Protein AF-A0A4N9BAV5-F1 (afdb_monomer_lite)

Structure (mmCIF, N/CA/C/O backbone):
data_AF-A0A4N9BAV5-F1
#
_entry.id   AF-A0A4N9BAV5-F1
#
loop_
_atom_site.group_PDB
_atom_site.id
_atom_site.type_symbol
_atom_site.label_atom_id
_atom_site.label_alt_id
_atom_site.label_comp_id
_atom_site.label_asym_id
_atom_site.label_entity_id
_atom_site.label_seq_id
_atom_site.pdbx_PDB_ins_code
_atom_site.Cartn_x
_atom_site.Cartn_y
_atom_site.Cartn_z
_atom_site.occupancy
_atom_site.B_iso_or_equiv
_atom_site.auth_seq_id
_atom_site.auth_comp_id
_atom_site.auth_asym_id
_atom_site.auth_atom_id
_atom_site.pdbx_PDB_model_num
ATOM 1 N N . MET A 1 1 ? 32.303 -10.205 -53.680 1.00 84.44 1 MET A N 1
ATOM 2 C CA . MET A 1 1 ? 33.188 -9.123 -54.181 1.00 84.44 1 MET A CA 1
ATOM 3 C C . MET A 1 1 ? 34.190 -8.737 -53.088 1.00 84.44 1 MET A C 1
ATOM 5 O O . MET A 1 1 ? 33.903 -9.025 -51.931 1.00 84.44 1 MET A O 1
ATOM 9 N N . ARG A 1 2 ? 35.345 -8.121 -53.396 1.00 91.12 2 ARG A N 1
ATOM 10 C CA . ARG A 1 2 ? 36.187 -7.478 -52.359 1.00 91.12 2 ARG A CA 1
ATOM 11 C C . ARG A 1 2 ? 35.523 -6.184 -51.892 1.00 91.12 2 ARG A C 1
ATOM 13 O O . ARG A 1 2 ? 34.972 -5.465 -52.721 1.00 91.12 2 ARG A O 1
ATOM 20 N N . ILE A 1 3 ? 35.602 -5.863 -50.602 1.00 92.44 3 ILE A N 1
ATOM 21 C CA . ILE A 1 3 ? 34.932 -4.674 -50.062 1.00 92.44 3 ILE A CA 1
ATOM 22 C C . ILE A 1 3 ? 35.486 -3.370 -50.656 1.00 92.44 3 ILE A C 1
ATOM 24 O O . ILE A 1 3 ? 34.702 -2.476 -50.949 1.00 92.44 3 ILE A O 1
ATOM 28 N N . LYS A 1 4 ? 36.787 -3.282 -50.988 1.00 93.25 4 LYS A N 1
ATOM 29 C CA . LYS A 1 4 ? 37.358 -2.086 -51.648 1.00 93.25 4 LYS A CA 1
ATOM 30 C C . LYS A 1 4 ? 36.650 -1.693 -52.950 1.00 93.25 4 LYS A C 1
ATOM 32 O O . LYS A 1 4 ? 36.681 -0.522 -53.322 1.00 93.25 4 LYS A O 1
ATOM 37 N N . SER A 1 5 ? 36.036 -2.648 -53.646 1.00 93.06 5 SER A N 1
ATOM 38 C CA . SER A 1 5 ? 35.356 -2.418 -54.924 1.00 93.06 5 SER A CA 1
ATOM 39 C C . SER A 1 5 ? 33.990 -1.736 -54.786 1.00 93.06 5 SER A C 1
ATOM 41 O O . SER A 1 5 ? 33.471 -1.277 -55.795 1.00 93.06 5 SER A O 1
ATOM 43 N N . ILE A 1 6 ? 33.408 -1.666 -53.580 1.00 91.19 6 ILE A N 1
ATOM 44 C CA . ILE A 1 6 ? 32.055 -1.117 -53.361 1.00 91.19 6 ILE A CA 1
ATOM 45 C C . ILE A 1 6 ? 32.029 0.264 -52.688 1.00 91.19 6 ILE A C 1
ATOM 47 O O . ILE A 1 6 ? 30.943 0.790 -52.453 1.00 91.19 6 ILE A O 1
ATOM 51 N N . TYR A 1 7 ? 33.182 0.847 -52.340 1.00 95.25 7 TYR A N 1
ATOM 52 C CA . TYR A 1 7 ? 33.227 2.128 -51.626 1.00 95.25 7 TYR A CA 1
ATOM 53 C C . TYR A 1 7 ? 34.433 3.004 -52.002 1.00 95.25 7 TYR A C 1
ATOM 55 O O . TYR A 1 7 ? 35.510 2.499 -52.345 1.00 95.25 7 TYR A O 1
ATOM 63 N N . TRP A 1 8 ? 34.282 4.319 -51.862 1.00 94.75 8 TRP A N 1
ATOM 64 C CA . TRP A 1 8 ? 35.360 5.315 -51.858 1.00 94.75 8 TRP A CA 1
ATOM 65 C C . TRP A 1 8 ? 35.356 6.097 -50.535 1.00 94.75 8 TRP A C 1
ATOM 67 O O . TRP A 1 8 ? 34.492 5.896 -49.686 1.00 94.75 8 TRP A O 1
ATOM 77 N N . ASN A 1 9 ? 36.354 6.954 -50.330 1.00 91.44 9 ASN A N 1
ATOM 78 C CA . ASN A 1 9 ? 36.295 8.009 -49.322 1.00 91.44 9 ASN A CA 1
ATOM 79 C C . ASN A 1 9 ? 37.224 9.163 -49.700 1.00 91.44 9 ASN A C 1
ATOM 81 O O . ASN A 1 9 ? 38.078 9.036 -50.577 1.00 91.44 9 ASN A O 1
ATOM 85 N N . PHE A 1 10 ? 37.060 10.283 -49.005 1.00 87.00 10 PHE A N 1
ATOM 86 C CA . PHE A 1 10 ? 37.778 11.536 -49.244 1.00 87.00 10 PHE A CA 1
ATOM 87 C C . PHE A 1 10 ? 39.142 11.610 -48.519 1.00 87.00 10 PHE A C 1
ATOM 89 O O . PHE A 1 10 ? 39.628 12.692 -48.200 1.00 87.00 10 PHE A O 1
ATOM 96 N N . GLY A 1 11 ? 39.772 10.460 -48.242 1.00 83.31 11 GLY A N 1
ATOM 97 C CA . GLY A 1 11 ? 41.133 10.384 -47.704 1.00 83.31 11 GLY A CA 1
ATOM 98 C C . GLY A 1 11 ? 41.280 10.823 -46.240 1.00 83.31 11 GLY A C 1
ATOM 99 O O . GLY A 1 11 ? 40.532 10.385 -45.362 1.00 83.31 11 GLY A O 1
ATOM 100 N N . GLN A 1 12 ? 42.313 11.624 -45.964 1.00 88.56 12 GLN A N 1
ATOM 101 C CA . GLN A 1 12 ? 42.612 12.193 -44.646 1.00 88.56 12 GLN A CA 1
ATOM 102 C C . GLN A 1 12 ? 43.136 13.624 -44.791 1.00 88.56 12 GLN A C 1
ATOM 104 O O . GLN A 1 12 ? 44.255 13.816 -45.263 1.00 88.56 12 GLN A O 1
ATOM 109 N N . ASN A 1 13 ? 42.370 14.601 -44.307 1.00 84.06 13 ASN A N 1
ATOM 110 C CA . ASN A 1 13 ? 42.724 16.021 -44.361 1.00 84.06 13 ASN A CA 1
ATOM 111 C C . ASN A 1 13 ? 42.873 16.595 -42.944 1.00 84.06 13 ASN A C 1
ATOM 113 O O . ASN A 1 13 ? 42.362 16.036 -41.970 1.00 84.06 13 ASN A O 1
ATOM 117 N N . LYS A 1 14 ? 43.580 17.722 -42.803 1.00 88.19 14 LYS A N 1
ATOM 118 C CA . LYS A 1 14 ? 43.498 18.531 -41.576 1.00 88.19 14 LYS A CA 1
ATOM 119 C C . LYS A 1 14 ? 42.174 19.317 -41.592 1.00 88.19 14 LYS A C 1
ATOM 121 O O . LYS A 1 14 ? 41.733 19.694 -42.674 1.00 88.19 14 LYS A O 1
ATOM 126 N N . PRO A 1 15 ? 41.537 19.586 -40.440 1.00 89.19 15 PRO A N 1
ATOM 127 C CA . PRO A 1 15 ? 40.406 20.508 -40.395 1.00 89.19 15 PRO A CA 1
ATOM 128 C C . PRO A 1 15 ? 40.858 21.925 -40.768 1.00 89.19 15 PRO A C 1
ATOM 130 O O . PRO A 1 15 ? 41.836 22.417 -40.219 1.00 89.19 15 PRO A O 1
ATOM 133 N N . GLU A 1 16 ? 40.143 22.574 -41.685 1.00 87.88 16 GLU A N 1
ATOM 134 C CA . GLU A 1 16 ? 40.428 23.948 -42.149 1.00 87.88 16 GLU A CA 1
ATOM 135 C C . GLU A 1 16 ? 39.526 24.997 -41.475 1.00 87.88 16 GLU A C 1
ATOM 137 O O . GLU A 1 16 ? 39.773 26.196 -41.549 1.00 87.88 16 GLU A O 1
ATOM 142 N N . LYS A 1 17 ? 38.459 24.536 -40.815 1.00 92.44 17 LYS A N 1
ATOM 143 C CA . LYS A 1 17 ? 37.460 25.328 -40.091 1.00 92.44 17 LYS A CA 1
ATOM 144 C C . LYS A 1 17 ? 36.878 24.491 -38.953 1.00 92.44 17 LYS A C 1
ATOM 146 O O . LYS A 1 17 ? 37.028 23.266 -38.959 1.00 92.44 17 LYS A O 1
ATOM 151 N N . SER A 1 18 ? 36.207 25.140 -38.005 1.00 93.12 18 SER A N 1
ATOM 152 C CA . SER A 1 18 ? 35.574 24.466 -36.867 1.00 93.12 18 SER A CA 1
ATOM 153 C C . SER A 1 18 ? 34.555 23.408 -37.306 1.00 93.12 18 SER A C 1
ATOM 155 O O . SER A 1 18 ? 33.883 23.557 -38.331 1.00 93.12 18 SER A O 1
ATOM 157 N N . PHE A 1 19 ? 34.477 22.318 -36.546 1.00 93.19 19 PHE A N 1
ATOM 158 C CA . PHE A 1 19 ? 33.802 21.084 -36.945 1.00 93.19 19 PHE A CA 1
ATOM 159 C C . PHE A 1 19 ? 33.228 20.335 -35.739 1.00 93.19 19 PHE A C 1
ATOM 161 O O . PHE A 1 19 ? 33.737 20.452 -34.622 1.00 93.19 19 PHE A O 1
ATOM 168 N N . ARG A 1 20 ? 32.215 19.493 -35.970 1.00 93.31 20 ARG A N 1
ATOM 169 C CA . ARG A 1 20 ? 31.805 18.468 -35.000 1.00 93.31 20 ARG A CA 1
ATOM 170 C C . ARG A 1 20 ? 32.623 17.195 -35.190 1.00 93.31 20 ARG A C 1
ATOM 172 O O . ARG A 1 20 ? 32.759 16.682 -36.304 1.00 93.31 20 ARG A O 1
ATOM 179 N N . TYR A 1 21 ? 33.163 16.678 -34.094 1.00 94.75 21 TYR A N 1
ATOM 180 C CA . TYR A 1 21 ? 34.041 15.515 -34.081 1.00 94.75 21 TYR A CA 1
ATOM 181 C C . TYR A 1 21 ? 33.282 14.227 -33.735 1.00 94.75 21 TYR A C 1
ATOM 183 O O . TYR A 1 21 ? 32.619 14.153 -32.700 1.00 94.75 21 TYR A O 1
ATOM 191 N N . ILE A 1 22 ? 33.407 13.206 -34.592 1.00 95.12 22 ILE A N 1
ATOM 192 C CA . ILE A 1 22 ? 32.821 11.871 -34.399 1.00 95.12 22 ILE A CA 1
ATOM 193 C C . ILE A 1 22 ? 33.926 10.881 -34.005 1.00 95.12 22 ILE A C 1
ATOM 195 O O . ILE A 1 22 ? 34.857 10.635 -34.779 1.00 95.12 22 ILE A O 1
ATOM 199 N N . ASP A 1 23 ? 33.807 10.247 -32.838 1.00 94.62 23 ASP A N 1
ATOM 200 C CA . ASP A 1 23 ? 34.684 9.153 -32.405 1.00 94.62 23 ASP A CA 1
ATOM 201 C C . ASP A 1 23 ? 33.894 7.901 -31.964 1.00 94.62 23 ASP A C 1
ATOM 203 O O . ASP A 1 23 ? 32.671 7.838 -32.071 1.00 94.62 23 ASP A O 1
ATOM 207 N N . THR A 1 24 ? 34.587 6.851 -31.521 1.00 92.44 24 THR A N 1
ATOM 208 C CA . THR A 1 24 ? 33.978 5.557 -31.159 1.00 92.44 24 THR A CA 1
ATOM 209 C C . THR A 1 24 ? 33.115 5.583 -29.886 1.00 92.44 24 THR A C 1
ATOM 211 O O . THR A 1 24 ? 32.522 4.563 -29.534 1.00 92.44 24 THR A O 1
ATOM 214 N N . SER A 1 25 ? 33.061 6.712 -29.172 1.00 92.31 25 SER A N 1
ATOM 215 C CA . SER A 1 25 ? 32.103 6.988 -28.090 1.00 92.31 25 SER A CA 1
ATOM 216 C C . SER A 1 25 ? 30.850 7.728 -28.579 1.00 92.31 25 SER A C 1
ATOM 218 O O . SER A 1 25 ? 29.818 7.685 -27.916 1.00 92.31 25 SER A O 1
ATOM 220 N N . SER A 1 26 ? 30.904 8.343 -29.766 1.00 93.38 26 SER A N 1
ATOM 221 C CA . SER A 1 26 ? 29.786 9.061 -30.391 1.00 93.38 26 SER A CA 1
ATOM 222 C C . SER A 1 26 ? 28.693 8.148 -30.965 1.00 93.38 26 SER A C 1
ATOM 224 O O . SER A 1 26 ? 27.695 8.653 -31.475 1.00 93.38 26 SER A O 1
ATOM 226 N N . ILE A 1 27 ? 28.879 6.824 -30.928 1.00 94.31 27 ILE A N 1
ATOM 227 C CA . ILE A 1 27 ? 27.956 5.830 -31.492 1.00 94.31 27 ILE A CA 1
ATOM 228 C C . ILE A 1 27 ? 27.138 5.179 -30.371 1.00 94.31 27 ILE A C 1
ATOM 230 O O . ILE A 1 27 ? 27.701 4.565 -29.462 1.00 94.31 27 ILE A O 1
ATOM 234 N N . ASP A 1 28 ? 25.810 5.254 -30.462 1.00 92.31 28 ASP A N 1
ATOM 235 C CA . ASP A 1 28 ? 24.922 4.423 -29.645 1.00 92.31 28 ASP A CA 1
ATOM 236 C C . ASP A 1 28 ? 24.975 2.984 -30.178 1.00 92.31 28 ASP A C 1
ATOM 238 O O . ASP A 1 28 ? 24.478 2.702 -31.265 1.00 92.31 28 ASP A O 1
ATOM 242 N N . ARG A 1 29 ? 25.574 2.064 -29.412 1.00 87.25 29 ARG A N 1
ATOM 243 C CA . ARG A 1 29 ? 25.725 0.642 -29.783 1.00 87.25 29 ARG A CA 1
ATOM 244 C C . ARG A 1 29 ? 24.431 -0.166 -29.719 1.00 87.25 29 ARG A C 1
ATOM 246 O O . ARG A 1 29 ? 24.376 -1.242 -30.305 1.00 87.25 29 ARG A O 1
ATOM 253 N N . LYS A 1 30 ? 23.409 0.303 -28.994 1.00 85.56 30 LYS A N 1
ATOM 254 C CA . LYS A 1 30 ? 22.095 -0.357 -28.975 1.00 85.56 30 LYS A CA 1
ATOM 255 C C . LYS A 1 30 ? 21.333 -0.038 -30.257 1.00 85.56 30 LYS A C 1
ATOM 257 O O . LYS A 1 30 ? 20.727 -0.927 -30.838 1.00 85.56 30 LYS A O 1
ATOM 262 N N . LYS A 1 31 ? 21.399 1.220 -30.708 1.00 87.88 31 LYS A N 1
ATOM 263 C CA . LYS A 1 31 ? 20.649 1.716 -31.877 1.00 87.88 31 LYS A CA 1
ATOM 264 C C . LYS A 1 31 ? 21.447 1.746 -33.187 1.00 87.88 31 LYS A C 1
ATOM 266 O O . LYS A 1 31 ? 20.852 1.838 -34.253 1.00 87.88 31 LYS A O 1
ATOM 271 N N . ASN A 1 32 ? 22.775 1.644 -33.126 1.00 92.62 32 ASN A N 1
ATOM 272 C CA . ASN A 1 32 ? 23.704 1.741 -34.262 1.00 92.62 32 ASN A CA 1
ATOM 273 C C . ASN A 1 32 ? 23.547 3.057 -35.054 1.00 92.62 32 ASN A C 1
ATOM 275 O O . ASN A 1 32 ? 23.516 3.090 -36.287 1.00 92.62 32 ASN A O 1
ATOM 279 N N . ILE A 1 33 ? 23.436 4.158 -34.300 1.00 92.94 33 ILE A N 1
ATOM 280 C CA . ILE A 1 33 ? 23.294 5.538 -34.791 1.00 92.94 33 ILE A CA 1
ATOM 281 C C . ILE A 1 33 ? 24.325 6.467 -34.141 1.00 92.94 33 ILE A C 1
ATOM 283 O O . ILE A 1 33 ? 24.853 6.189 -33.062 1.00 92.94 33 ILE A O 1
ATOM 287 N N . ILE A 1 34 ? 24.582 7.604 -34.786 1.00 94.06 34 ILE A N 1
ATOM 288 C CA . ILE A 1 34 ? 25.432 8.671 -34.247 1.00 94.06 34 ILE A CA 1
ATOM 289 C C . ILE A 1 34 ? 24.612 9.510 -33.260 1.00 94.06 34 ILE A C 1
ATOM 291 O O . ILE A 1 34 ? 23.547 10.024 -33.606 1.00 94.06 34 ILE A O 1
ATOM 295 N N . ASN A 1 35 ? 25.114 9.702 -32.041 1.00 91.38 35 ASN A N 1
ATOM 296 C CA . ASN A 1 35 ? 24.508 10.606 -31.067 1.00 91.38 35 ASN A CA 1
ATOM 297 C C . ASN A 1 35 ? 24.920 12.061 -31.354 1.00 91.38 35 ASN A C 1
ATOM 299 O O . ASN A 1 35 ? 25.793 12.628 -30.694 1.00 91.38 35 ASN A O 1
ATOM 303 N N . TYR A 1 36 ? 24.267 12.668 -32.349 1.00 88.56 36 TYR A N 1
ATOM 304 C CA . TYR A 1 36 ? 24.526 14.037 -32.812 1.00 88.56 36 TYR A CA 1
ATOM 305 C C . TYR A 1 36 ? 24.474 15.109 -31.707 1.00 88.56 36 TYR A C 1
ATOM 307 O O . TYR A 1 36 ? 25.193 16.107 -31.793 1.00 88.56 36 TYR A O 1
ATOM 315 N N . LYS A 1 37 ? 23.673 14.899 -30.650 1.00 85.19 37 LYS A N 1
ATOM 316 C CA . LYS A 1 37 ? 23.561 15.829 -29.510 1.00 85.19 37 LYS A CA 1
ATOM 317 C C . LYS A 1 37 ? 24.842 15.903 -28.674 1.00 85.19 37 LYS A C 1
ATOM 319 O O . LYS A 1 37 ? 25.124 16.957 -28.116 1.00 85.19 37 LYS A O 1
ATOM 324 N N . ASN A 1 38 ? 25.623 14.821 -28.629 1.00 83.44 38 ASN A N 1
ATOM 325 C CA . ASN A 1 38 ? 26.800 14.685 -27.765 1.00 83.44 38 ASN A CA 1
ATOM 326 C C . ASN A 1 38 ? 28.136 14.800 -28.533 1.00 83.44 38 ASN A C 1
ATOM 328 O O . ASN A 1 38 ? 29.193 14.503 -27.976 1.00 83.44 38 ASN A O 1
ATOM 332 N N . LEU A 1 39 ? 28.112 15.208 -29.807 1.00 91.31 39 LEU A N 1
ATOM 333 C CA . LEU A 1 39 ? 29.327 15.456 -30.590 1.00 91.31 39 LEU A CA 1
ATOM 334 C C . LEU A 1 39 ? 30.038 16.727 -30.108 1.00 91.31 39 LEU A C 1
ATOM 336 O O . LEU A 1 39 ? 29.419 17.785 -30.002 1.00 91.31 39 LEU A O 1
ATOM 340 N N . GLN A 1 40 ? 31.347 16.634 -29.876 1.00 91.12 40 GLN A N 1
ATOM 341 C CA . GLN A 1 40 ? 32.177 17.781 -29.502 1.00 91.12 40 GLN A CA 1
ATOM 342 C C . GLN A 1 40 ? 32.357 18.722 -30.697 1.00 91.12 40 GLN A C 1
ATOM 344 O O . GLN A 1 40 ? 32.705 18.267 -31.786 1.00 91.12 40 GLN A O 1
ATOM 349 N N . TYR A 1 41 ? 32.158 20.024 -30.489 1.00 93.06 41 TYR A N 1
ATOM 350 C CA . TYR A 1 41 ? 32.492 21.067 -31.460 1.00 93.06 41 TYR A CA 1
ATOM 351 C C . TYR A 1 41 ? 33.905 21.585 -31.169 1.00 93.06 41 TYR A C 1
ATOM 353 O O . TYR A 1 41 ? 34.180 21.989 -30.040 1.00 93.06 41 TYR A O 1
ATOM 361 N N . LEU A 1 42 ? 34.798 21.534 -32.159 1.00 93.38 42 LEU A N 1
ATOM 362 C CA . LEU A 1 42 ? 36.228 21.831 -32.017 1.00 93.38 42 LEU A CA 1
ATOM 363 C C . LEU A 1 42 ? 36.692 22.819 -33.090 1.00 93.38 42 LEU A C 1
ATOM 365 O O . LEU A 1 42 ? 36.211 22.779 -34.226 1.00 93.38 42 LEU A O 1
ATOM 369 N N . SER A 1 43 ? 37.666 23.665 -32.755 1.00 93.62 43 SER A N 1
ATOM 370 C CA . SER A 1 43 ? 38.409 24.461 -33.741 1.00 93.62 43 SER A CA 1
ATOM 371 C C . SER A 1 43 ? 39.541 23.645 -34.406 1.00 93.62 43 SER A C 1
ATOM 373 O O . SER A 1 43 ? 39.909 22.577 -33.900 1.00 93.62 43 SER A O 1
ATOM 375 N N . PRO A 1 44 ? 40.131 24.112 -35.527 1.00 93.00 44 PRO A N 1
ATOM 376 C CA . PRO A 1 44 ? 41.288 23.464 -36.159 1.00 93.00 44 PRO A CA 1
ATOM 377 C C . PRO A 1 44 ? 42.491 23.261 -35.227 1.00 93.00 44 PRO A C 1
ATOM 379 O O . PRO A 1 44 ? 43.174 22.241 -35.311 1.00 93.00 44 PRO A O 1
ATOM 382 N N . GLU A 1 45 ? 42.729 24.198 -34.309 1.00 91.38 45 GLU A N 1
ATOM 383 C CA . GLU A 1 45 ? 43.842 24.186 -33.349 1.00 91.38 45 GLU A CA 1
ATOM 384 C C . GLU A 1 45 ? 43.599 23.173 -32.221 1.00 91.38 45 GLU A C 1
ATOM 386 O O . GLU A 1 45 ? 44.533 22.557 -31.711 1.00 91.38 45 GLU A O 1
ATOM 391 N N . GLN A 1 46 ? 42.329 22.966 -31.862 1.00 93.25 46 GLN A N 1
ATOM 392 C CA . GLN A 1 46 ? 41.878 21.981 -30.874 1.00 93.25 46 GLN A CA 1
ATOM 393 C C . GLN A 1 46 ? 41.737 20.565 -31.463 1.00 93.25 46 GLN A C 1
ATOM 395 O O . GLN A 1 46 ? 41.420 19.618 -30.739 1.00 93.25 46 GLN A O 1
ATOM 400 N N . ALA A 1 47 ? 41.943 20.394 -32.772 1.00 90.69 47 ALA A N 1
ATOM 401 C CA . ALA A 1 47 ? 41.704 19.134 -33.457 1.00 90.69 47 ALA A CA 1
ATOM 402 C C . ALA A 1 47 ? 42.684 18.032 -33.006 1.00 90.69 47 ALA A C 1
ATOM 404 O O . ALA A 1 47 ? 43.882 18.117 -33.305 1.00 90.69 47 ALA A O 1
ATOM 405 N N . PRO A 1 48 ? 42.215 16.929 -32.385 1.00 92.25 48 PRO A N 1
ATOM 406 C CA . PRO A 1 48 ? 43.104 15.840 -32.005 1.00 92.25 48 PRO A CA 1
ATOM 407 C C . PRO A 1 48 ? 43.770 15.236 -33.250 1.00 92.25 48 PRO A C 1
ATOM 409 O O . PRO A 1 48 ? 43.216 15.268 -34.352 1.00 92.25 48 PRO A O 1
ATOM 412 N N . SER A 1 49 ? 44.948 14.629 -33.085 1.00 92.19 49 SER A N 1
ATOM 413 C CA . SER A 1 49 ? 45.728 14.031 -34.188 1.00 92.19 49 SER A CA 1
ATOM 414 C C . SER A 1 49 ? 44.924 13.049 -35.055 1.00 92.19 49 SER A C 1
ATOM 416 O O . SER A 1 49 ? 45.154 12.952 -36.259 1.00 92.19 49 SER A O 1
ATOM 418 N N . ARG A 1 50 ? 43.943 12.379 -34.439 1.00 91.31 50 ARG A N 1
ATOM 419 C CA . ARG A 1 50 ? 42.987 11.433 -35.036 1.00 91.31 50 ARG A CA 1
ATOM 420 C C . ARG A 1 50 ? 41.775 12.059 -35.750 1.00 91.31 50 ARG A C 1
ATOM 422 O O . ARG A 1 50 ? 41.066 11.326 -36.427 1.00 91.31 50 ARG A O 1
ATOM 429 N N . ALA A 1 51 ? 41.495 13.359 -35.636 1.00 92.88 51 ALA A N 1
ATOM 430 C CA . ALA A 1 51 ? 40.389 14.008 -36.357 1.00 92.88 51 ALA A CA 1
ATOM 431 C C . ALA A 1 51 ? 40.809 14.337 -37.799 1.00 92.88 51 ALA A C 1
ATOM 433 O O . ALA A 1 51 ? 41.353 15.414 -38.049 1.00 92.88 51 ALA A O 1
ATOM 434 N N . ARG A 1 52 ? 40.646 13.384 -38.729 1.00 93.75 52 ARG A N 1
ATOM 435 C CA . ARG A 1 52 ? 41.181 13.495 -40.106 1.00 93.75 52 ARG A CA 1
ATOM 436 C C . ARG A 1 52 ? 40.284 12.947 -41.218 1.00 93.75 52 ARG A C 1
ATOM 438 O O . ARG A 1 52 ? 40.459 13.342 -42.368 1.00 93.75 52 ARG A O 1
ATOM 445 N N . LYS A 1 53 ? 39.372 12.014 -40.926 1.00 93.69 53 LYS A N 1
ATOM 446 C CA . LYS A 1 53 ? 38.537 11.372 -41.953 1.00 93.69 53 LYS A CA 1
ATOM 447 C C . LYS A 1 53 ? 37.333 12.278 -42.242 1.00 93.69 53 LYS A C 1
ATOM 449 O O . LYS A 1 53 ? 36.498 12.479 -41.364 1.00 93.69 53 LYS A O 1
ATOM 454 N N . LEU A 1 54 ? 37.245 12.836 -43.448 1.00 92.12 54 LEU A N 1
ATOM 455 C CA . LEU A 1 54 ? 36.035 13.533 -43.899 1.00 92.12 54 LEU A CA 1
ATOM 456 C C . LEU A 1 54 ? 34.881 12.533 -44.069 1.00 92.12 54 LEU A C 1
ATOM 458 O O . LEU A 1 54 ? 35.120 11.357 -44.350 1.00 92.12 54 LEU A O 1
ATOM 462 N N . VAL A 1 55 ? 33.645 13.008 -43.908 1.00 92.81 55 VAL A N 1
ATOM 463 C CA . VAL A 1 55 ? 32.416 12.224 -44.105 1.00 92.81 55 VAL A CA 1
ATOM 464 C C . VAL A 1 55 ? 31.442 12.976 -45.011 1.00 92.81 55 VAL A C 1
ATOM 466 O O . VAL A 1 55 ? 31.411 14.207 -45.009 1.00 92.81 55 VAL A O 1
ATOM 469 N N . SER A 1 56 ? 30.647 12.233 -45.775 1.00 91.75 56 SER A N 1
ATOM 470 C CA . SER A 1 56 ? 29.560 12.727 -46.620 1.00 91.75 56 SER A CA 1
ATOM 471 C C . SER A 1 56 ? 28.203 12.210 -46.119 1.00 91.75 56 SER A C 1
ATOM 473 O O . SER A 1 56 ? 28.126 11.462 -45.138 1.00 91.75 56 SER A O 1
ATOM 475 N N . GLN A 1 57 ? 27.099 12.662 -46.720 1.00 92.31 57 GLN A N 1
ATOM 476 C CA . GLN A 1 57 ? 25.782 12.203 -46.288 1.00 92.31 57 GLN A CA 1
ATOM 477 C C . GLN A 1 57 ? 25.586 10.761 -46.757 1.00 92.31 57 GLN A C 1
ATOM 479 O O . GLN A 1 57 ? 25.906 10.424 -47.892 1.00 92.31 57 GLN A O 1
ATOM 484 N N . ASN A 1 58 ? 25.064 9.917 -45.869 1.00 94.00 58 ASN A N 1
ATOM 485 C CA . ASN A 1 58 ? 24.964 8.468 -46.032 1.00 94.00 58 ASN A CA 1
ATOM 486 C C . ASN A 1 58 ? 26.306 7.703 -46.040 1.00 94.00 58 ASN A C 1
ATOM 488 O O . ASN A 1 58 ? 26.288 6.493 -46.267 1.00 94.00 58 ASN A O 1
ATOM 492 N N . SER A 1 59 ? 27.445 8.324 -45.680 1.00 95.88 59 SER A N 1
ATOM 493 C CA . SER A 1 59 ? 28.662 7.561 -45.344 1.00 95.88 59 SER A CA 1
ATOM 494 C C . SER A 1 59 ? 28.352 6.504 -44.282 1.00 95.88 59 SER A C 1
ATOM 496 O O . SER A 1 59 ? 27.809 6.832 -43.219 1.00 95.88 59 SER A O 1
ATOM 498 N N . VAL A 1 60 ? 28.775 5.258 -44.506 1.00 97.38 60 VAL A N 1
ATOM 499 C CA . VAL A 1 60 ? 28.769 4.233 -43.454 1.00 97.38 60 VAL A CA 1
ATOM 500 C C . VAL A 1 60 ? 30.099 4.291 -42.707 1.00 97.38 60 VAL A C 1
ATOM 502 O O . VAL A 1 60 ? 31.171 4.155 -43.297 1.00 97.38 60 VAL A O 1
ATOM 505 N N . LEU A 1 61 ? 30.034 4.514 -41.397 1.00 97.19 61 LEU A N 1
ATOM 506 C CA . LEU A 1 61 ? 31.185 4.498 -40.499 1.00 97.19 61 LEU A CA 1
ATOM 507 C C . LEU A 1 61 ? 31.333 3.097 -39.914 1.00 97.19 61 LEU A C 1
ATOM 509 O O . LEU A 1 61 ? 30.397 2.585 -39.302 1.00 97.19 61 LEU A O 1
ATOM 513 N N . PHE A 1 62 ? 32.515 2.499 -40.052 1.00 97.12 62 PHE A N 1
ATOM 514 C CA . PHE A 1 62 ? 32.857 1.227 -39.416 1.00 97.12 62 PHE A CA 1
ATOM 515 C C . PHE A 1 62 ? 34.095 1.407 -38.533 1.00 97.12 62 PHE A C 1
ATOM 517 O O . PHE A 1 62 ? 35.156 1.805 -39.019 1.00 97.12 62 PHE A O 1
ATOM 524 N N . SER A 1 63 ? 33.979 1.132 -37.231 1.00 96.06 63 SER A N 1
ATOM 525 C CA . SER A 1 63 ? 35.118 1.221 -36.309 1.00 96.06 63 SER A CA 1
ATOM 526 C C . SER A 1 63 ? 36.120 0.102 -36.573 1.00 96.06 63 SER A C 1
ATOM 528 O O . SER A 1 63 ? 35.853 -1.067 -36.294 1.00 96.06 63 SER A O 1
ATOM 530 N N . THR A 1 64 ? 37.306 0.462 -37.058 1.00 94.38 64 THR A N 1
ATOM 531 C CA . THR A 1 64 ? 38.420 -0.478 -37.253 1.00 94.38 64 THR A CA 1
ATOM 532 C C . THR A 1 64 ? 39.044 -0.919 -35.929 1.00 94.38 64 THR A C 1
ATOM 534 O O . THR A 1 64 ? 39.751 -1.923 -35.882 1.00 94.38 64 THR A O 1
ATOM 537 N N . VAL A 1 65 ? 38.753 -0.189 -34.849 1.00 93.06 65 VAL A N 1
ATOM 538 C CA . VAL A 1 65 ? 39.208 -0.422 -33.476 1.00 93.06 65 VAL A CA 1
ATOM 539 C C . VAL A 1 65 ? 38.140 -1.168 -32.674 1.00 93.06 65 VAL A C 1
ATOM 541 O O . VAL A 1 65 ? 36.980 -0.751 -32.651 1.00 93.06 65 VAL A O 1
ATOM 544 N N . ARG A 1 66 ? 38.539 -2.247 -31.984 1.00 92.50 66 ARG A N 1
ATOM 545 C CA . ARG A 1 66 ? 37.659 -3.144 -31.207 1.00 92.50 66 ARG A CA 1
ATOM 546 C C . ARG A 1 66 ? 36.357 -3.497 -31.963 1.00 92.50 66 ARG A C 1
ATOM 548 O O . ARG A 1 66 ? 35.271 -3.261 -31.432 1.00 92.50 66 ARG A O 1
ATOM 555 N N . PRO A 1 67 ? 36.437 -4.043 -33.196 1.00 91.50 67 PRO A N 1
ATOM 556 C CA . PRO A 1 67 ? 35.277 -4.202 -34.082 1.00 91.50 67 PRO A CA 1
ATOM 557 C C . PRO A 1 67 ? 34.159 -5.087 -33.503 1.00 91.50 67 PRO A C 1
ATOM 559 O O . PRO A 1 67 ? 32.989 -4.857 -33.798 1.00 91.50 67 PRO A O 1
ATOM 562 N N . TYR A 1 68 ? 34.478 -6.011 -32.589 1.00 89.56 68 TYR A N 1
ATOM 563 C CA . TYR A 1 68 ? 33.497 -6.772 -31.799 1.00 89.56 68 TYR A CA 1
ATOM 564 C C . TYR A 1 68 ? 32.508 -5.906 -30.985 1.00 89.56 68 TYR A C 1
ATOM 566 O O . TYR A 1 68 ? 31.433 -6.384 -30.639 1.00 89.56 68 TYR A O 1
ATOM 574 N N . LEU A 1 69 ? 32.828 -4.635 -30.698 1.00 92.12 69 LEU A N 1
ATOM 575 C CA . LEU A 1 69 ? 31.914 -3.679 -30.053 1.00 92.12 69 LEU A CA 1
ATOM 576 C C . LEU A 1 69 ? 30.863 -3.087 -31.009 1.00 92.12 69 LEU A C 1
ATOM 578 O O . LEU A 1 69 ? 30.052 -2.277 -30.563 1.00 92.12 69 LEU A O 1
ATOM 582 N N . LYS A 1 70 ? 30.903 -3.440 -32.303 1.00 94.31 70 LYS A N 1
ATOM 583 C CA . LYS A 1 70 ? 29.939 -3.034 -33.339 1.00 94.31 70 LYS A CA 1
ATOM 584 C C . LYS A 1 70 ? 29.649 -1.522 -33.379 1.00 94.31 70 LYS A C 1
ATOM 586 O O . LYS A 1 70 ? 28.530 -1.107 -33.640 1.00 94.31 70 LYS A O 1
ATOM 591 N N . ASN A 1 71 ? 30.666 -0.677 -33.159 1.00 95.25 71 ASN A N 1
ATOM 592 C CA . ASN A 1 71 ? 30.554 0.778 -33.353 1.00 95.25 71 ASN A CA 1
ATOM 593 C C . ASN A 1 71 ? 30.429 1.090 -34.859 1.00 95.25 71 ASN A C 1
ATOM 595 O O . ASN A 1 71 ? 31.428 1.369 -35.531 1.00 95.25 71 ASN A O 1
ATOM 599 N N . ILE A 1 72 ? 29.210 0.971 -35.384 1.00 96.75 72 ILE A N 1
ATOM 600 C CA . ILE A 1 72 ? 28.856 1.102 -36.799 1.00 96.75 72 ILE A CA 1
ATOM 601 C C . ILE A 1 72 ? 27.621 2.001 -36.887 1.00 96.75 72 ILE A C 1
ATOM 603 O O . ILE A 1 72 ? 26.680 1.827 -36.116 1.00 96.75 72 ILE A O 1
ATOM 607 N N . ALA A 1 73 ? 27.624 2.970 -37.801 1.00 96.62 73 ALA A N 1
ATOM 608 C CA . ALA A 1 73 ? 26.492 3.875 -38.010 1.00 96.62 73 ALA A CA 1
ATOM 609 C C . ALA A 1 73 ? 26.506 4.493 -39.415 1.00 96.62 73 ALA A C 1
ATOM 611 O O . ALA A 1 73 ? 27.522 4.461 -40.108 1.00 96.62 73 ALA A O 1
ATOM 612 N N . VAL A 1 74 ? 25.388 5.103 -39.809 1.00 96.44 74 VAL A N 1
ATOM 613 C CA . VAL A 1 74 ? 25.257 5.886 -41.048 1.00 96.44 74 VAL A CA 1
ATOM 614 C C . VAL A 1 74 ? 25.204 7.379 -40.709 1.00 96.44 74 VAL A C 1
ATOM 616 O O . VAL A 1 74 ? 24.471 7.779 -39.801 1.00 96.44 74 VAL A O 1
ATOM 619 N N . VAL A 1 75 ? 25.936 8.213 -41.452 1.00 95.12 75 VAL A N 1
ATOM 620 C CA . VAL A 1 75 ? 25.890 9.683 -41.334 1.00 95.12 75 VAL A CA 1
ATOM 621 C C . VAL A 1 75 ? 24.616 10.215 -42.005 1.00 95.12 75 VAL A C 1
ATOM 623 O O . VAL A 1 75 ? 24.624 10.622 -43.165 1.00 95.12 75 VAL A O 1
ATOM 626 N N . ARG A 1 76 ? 23.487 10.168 -41.289 1.00 90.00 76 ARG A N 1
ATOM 627 C CA . ARG A 1 76 ? 22.173 10.604 -41.801 1.00 90.00 76 ARG A CA 1
ATOM 628 C C . ARG A 1 76 ? 22.014 12.117 -41.872 1.00 90.00 76 ARG A C 1
ATOM 630 O O . ARG A 1 76 ? 21.519 12.635 -42.870 1.00 90.00 76 ARG A O 1
ATOM 637 N N . GLU A 1 77 ? 22.439 12.820 -40.828 1.00 81.69 77 GLU A N 1
ATOM 638 C CA . GLU A 1 77 ? 22.428 14.280 -40.780 1.00 81.69 77 GLU A CA 1
ATOM 639 C C . GLU A 1 77 ? 23.814 14.851 -41.083 1.00 81.69 77 GLU A C 1
ATOM 641 O O . GLU A 1 77 ? 24.817 14.403 -40.522 1.00 81.69 77 GLU A O 1
ATOM 646 N N . LEU A 1 78 ? 23.846 15.880 -41.935 1.00 79.38 78 LEU A N 1
ATOM 647 C CA . LEU A 1 78 ? 25.053 16.625 -42.302 1.00 79.38 78 LEU A CA 1
ATOM 648 C C . LEU A 1 78 ? 24.771 18.141 -42.318 1.00 79.38 78 LEU A C 1
ATOM 650 O O . LEU A 1 78 ? 25.104 18.864 -43.249 1.00 79.38 78 LEU A O 1
ATOM 654 N N . LYS A 1 79 ? 24.099 18.609 -41.257 1.00 69.94 79 LYS A N 1
ATOM 655 C CA . LYS A 1 79 ? 23.728 20.022 -41.031 1.00 69.94 79 LYS A CA 1
ATOM 656 C C . LYS A 1 79 ? 24.934 20.925 -40.722 1.00 69.94 79 LYS A C 1
ATOM 658 O O . LYS A 1 79 ? 24.825 22.141 -40.799 1.00 69.94 79 LYS A O 1
ATOM 663 N N . GLU A 1 80 ? 26.066 20.330 -40.355 1.00 79.69 80 GLU A N 1
ATOM 664 C CA . GLU A 1 80 ? 27.306 21.004 -39.964 1.00 79.69 80 GLU A CA 1
ATOM 665 C C . GLU A 1 80 ? 28.520 20.254 -40.528 1.00 79.69 80 GLU A C 1
ATOM 667 O O . GLU A 1 80 ? 28.425 19.087 -40.908 1.00 79.69 80 GLU A O 1
ATOM 672 N N . TYR A 1 81 ? 29.684 20.908 -40.549 1.00 88.88 81 TYR A N 1
ATOM 673 C CA . TYR A 1 81 ? 30.935 20.286 -40.979 1.00 88.88 81 TYR A CA 1
ATOM 674 C C . TYR A 1 81 ? 31.369 19.205 -39.972 1.00 88.88 81 TYR A C 1
ATOM 676 O O . TYR A 1 81 ? 31.657 19.502 -38.812 1.00 88.88 81 TYR A O 1
ATOM 684 N N . LEU A 1 82 ? 31.385 17.946 -40.415 1.00 91.81 82 LEU A N 1
ATOM 685 C CA . LEU A 1 82 ? 31.669 16.768 -39.594 1.00 91.81 82 LEU A CA 1
ATOM 686 C C . LEU A 1 82 ? 33.006 16.137 -39.989 1.00 91.81 82 LEU A C 1
ATOM 688 O O . LEU A 1 82 ? 33.299 15.971 -41.174 1.00 91.81 82 LEU A O 1
ATOM 692 N N . ILE A 1 83 ? 33.799 15.739 -38.992 1.00 94.06 83 ILE A N 1
ATOM 693 C CA . ILE A 1 83 ? 35.054 15.004 -39.198 1.00 94.06 83 ILE A CA 1
ATOM 694 C C . ILE A 1 83 ? 35.089 13.802 -38.259 1.00 94.06 83 ILE A C 1
ATOM 696 O O . ILE A 1 83 ? 34.907 13.921 -37.046 1.00 94.06 83 ILE A O 1
ATOM 700 N N . ALA A 1 84 ? 35.351 12.631 -38.828 1.00 95.06 84 ALA A N 1
ATOM 701 C CA . ALA A 1 84 ? 35.470 11.377 -38.112 1.00 95.06 84 ALA A CA 1
ATOM 702 C C . ALA A 1 84 ? 36.915 11.080 -37.674 1.00 95.06 84 ALA A C 1
ATOM 704 O O . ALA A 1 84 ? 37.917 11.514 -38.260 1.00 95.06 84 ALA A O 1
ATOM 705 N N . SER A 1 85 ? 37.004 10.293 -36.607 1.00 95.62 85 SER A N 1
ATOM 706 C CA . SER A 1 85 ? 38.236 9.699 -36.103 1.00 95.62 85 SER A CA 1
ATOM 707 C C . SER A 1 85 ? 38.890 8.763 -37.125 1.00 95.62 85 SER A C 1
ATOM 709 O O . SER A 1 85 ? 38.202 7.989 -37.786 1.00 95.62 85 SER A O 1
ATOM 711 N N . THR A 1 86 ? 40.223 8.718 -37.169 1.00 93.94 86 THR A N 1
ATOM 712 C CA . THR A 1 86 ? 40.993 7.681 -37.884 1.00 93.94 86 THR A CA 1
ATOM 713 C C . THR A 1 86 ? 40.764 6.262 -37.349 1.00 93.94 86 THR A C 1
ATOM 715 O O . THR A 1 86 ? 41.131 5.301 -38.016 1.00 93.94 86 THR A O 1
ATOM 718 N N . ALA A 1 87 ? 40.115 6.119 -36.187 1.00 93.94 87 ALA A N 1
ATOM 719 C CA . ALA A 1 87 ? 39.587 4.847 -35.682 1.00 93.94 87 ALA A CA 1
ATOM 720 C C . ALA A 1 87 ? 38.358 4.324 -36.464 1.00 93.94 87 ALA A C 1
ATOM 722 O O . ALA A 1 87 ? 37.894 3.216 -36.197 1.00 93.94 87 ALA A O 1
ATOM 723 N N . PHE A 1 88 ? 37.828 5.105 -37.411 1.00 95.94 88 PHE A N 1
ATOM 724 C CA . PHE A 1 88 ? 36.838 4.665 -38.387 1.00 95.94 88 PHE A CA 1
ATOM 725 C C . PHE A 1 88 ? 37.462 4.507 -39.773 1.00 95.94 88 PHE A C 1
ATOM 727 O O . PHE A 1 88 ? 38.251 5.344 -40.227 1.00 95.94 88 PHE A O 1
ATOM 734 N N . ILE A 1 89 ? 36.996 3.492 -40.496 1.00 95.19 89 ILE A N 1
ATOM 735 C CA . ILE A 1 89 ? 36.987 3.533 -41.952 1.00 95.19 89 ILE A CA 1
ATOM 736 C C . ILE A 1 89 ? 35.647 4.125 -42.404 1.00 95.19 89 ILE A C 1
ATOM 738 O O . ILE A 1 89 ? 34.584 3.754 -41.902 1.00 95.19 89 ILE A O 1
ATOM 742 N N . VAL A 1 90 ? 35.724 5.100 -43.308 1.00 96.38 90 VAL A N 1
ATOM 743 C CA . VAL A 1 90 ? 34.567 5.758 -43.926 1.00 96.38 90 VAL A CA 1
ATOM 744 C C . VAL A 1 90 ? 34.300 5.064 -45.254 1.00 96.38 90 VAL A C 1
ATOM 746 O O . VAL A 1 90 ? 35.239 4.848 -46.033 1.00 96.38 90 VAL A O 1
ATOM 749 N N . LEU A 1 91 ? 33.041 4.689 -45.469 1.00 96.44 91 LEU A N 1
ATOM 750 C CA . LEU A 1 91 ? 32.559 3.962 -46.634 1.00 96.44 91 LEU A CA 1
ATOM 751 C C . LEU A 1 91 ? 31.480 4.807 -47.333 1.00 96.44 91 LEU A C 1
ATOM 753 O O . LEU A 1 91 ? 30.297 4.709 -47.005 1.00 96.44 91 LEU A O 1
ATOM 757 N N . ASP A 1 92 ? 31.891 5.650 -48.279 1.00 95.06 92 ASP A N 1
ATOM 758 C CA . ASP A 1 92 ? 30.983 6.309 -49.222 1.00 95.06 92 ASP A CA 1
ATOM 759 C C . ASP A 1 92 ? 30.696 5.329 -50.371 1.00 95.06 92 ASP A C 1
ATOM 761 O O . ASP A 1 92 ? 31.622 4.692 -50.878 1.00 95.06 92 ASP A O 1
ATOM 765 N N . THR A 1 93 ? 29.430 5.117 -50.741 1.00 93.06 93 THR A N 1
ATOM 766 C CA . THR A 1 93 ? 29.032 3.977 -51.586 1.00 93.06 93 THR A CA 1
ATOM 767 C C . THR A 1 93 ? 27.845 4.288 -52.508 1.00 93.06 93 THR A C 1
ATOM 769 O O . THR A 1 93 ? 27.084 5.215 -52.256 1.00 93.06 93 THR A O 1
ATOM 772 N N . LEU A 1 94 ? 27.690 3.495 -53.578 1.00 91.75 94 LEU A N 1
ATOM 773 C CA . LEU A 1 94 ? 26.490 3.456 -54.434 1.00 91.75 94 LEU A CA 1
ATOM 774 C C . LEU A 1 94 ? 25.512 2.334 -54.029 1.00 91.75 94 LEU A C 1
ATOM 776 O O . LEU A 1 94 ? 24.529 2.085 -54.724 1.00 91.75 94 LEU A O 1
ATOM 780 N N . LEU A 1 95 ? 25.811 1.602 -52.953 1.00 92.88 95 LEU A N 1
ATOM 781 C CA . LEU A 1 95 ? 24.916 0.597 -52.381 1.00 92.88 95 LEU A CA 1
ATOM 782 C C . LEU A 1 95 ? 23.896 1.252 -51.448 1.00 92.88 95 LEU A C 1
ATOM 784 O O . LEU A 1 95 ? 24.119 2.365 -50.978 1.00 92.88 95 LEU A O 1
ATOM 788 N N . ASN A 1 96 ? 22.828 0.530 -51.099 1.00 93.19 96 ASN A N 1
ATOM 789 C CA . ASN A 1 96 ? 21.973 0.951 -49.992 1.00 93.19 96 ASN A CA 1
ATOM 790 C C . ASN A 1 96 ? 22.809 0.930 -48.693 1.00 93.19 96 ASN A C 1
ATOM 792 O O . ASN A 1 96 ? 23.282 -0.117 -48.235 1.00 93.19 96 ASN A O 1
ATOM 796 N N . GLU A 1 97 ? 23.014 2.102 -48.100 1.00 94.25 97 GLU A N 1
ATOM 797 C CA . GLU A 1 97 ? 23.830 2.303 -46.900 1.00 94.25 97 GLU A CA 1
ATOM 798 C C . GLU A 1 97 ? 23.243 1.610 -45.658 1.00 94.25 97 GLU A C 1
ATOM 800 O O . GLU A 1 97 ? 23.982 1.225 -44.751 1.00 94.25 97 GLU A O 1
ATOM 805 N N . THR A 1 98 ? 21.924 1.396 -45.633 1.00 93.81 98 THR A N 1
ATOM 806 C CA . THR A 1 98 ? 21.211 0.663 -44.575 1.00 93.81 98 THR A CA 1
ATOM 807 C C . THR A 1 98 ? 21.448 -0.841 -44.697 1.00 93.81 98 THR A C 1
ATOM 809 O O . THR A 1 98 ? 21.725 -1.502 -43.694 1.00 93.81 98 THR A O 1
ATOM 812 N N . TYR A 1 99 ? 21.435 -1.375 -45.922 1.00 94.50 99 TYR A N 1
ATOM 813 C CA . TYR A 1 99 ? 21.856 -2.750 -46.200 1.00 94.50 99 TYR A CA 1
ATOM 814 C C . TYR A 1 99 ? 23.320 -2.947 -45.794 1.00 94.50 99 TYR A C 1
ATOM 816 O O . TYR A 1 99 ? 23.646 -3.903 -45.089 1.00 94.50 99 TYR A O 1
ATOM 824 N N . LEU A 1 100 ? 24.203 -2.015 -46.173 1.00 95.00 100 LEU A N 1
ATOM 825 C CA . LEU A 1 100 ? 25.619 -2.087 -45.817 1.00 95.00 100 LEU A CA 1
ATOM 826 C C . LEU A 1 100 ? 25.820 -2.004 -44.291 1.00 95.00 100 LEU A C 1
ATOM 828 O O . LEU A 1 100 ? 26.560 -2.823 -43.748 1.00 95.00 100 LEU A O 1
ATOM 832 N N . LYS A 1 101 ? 25.107 -1.114 -43.582 1.00 95.56 101 LYS A N 1
ATOM 833 C CA . LYS A 1 101 ? 25.043 -1.069 -42.105 1.00 95.56 101 LYS A CA 1
ATOM 834 C C . LYS A 1 101 ? 24.712 -2.451 -41.527 1.00 95.56 101 LYS A C 1
ATOM 836 O O . LYS A 1 101 ? 25.480 -2.962 -40.713 1.00 95.56 101 LYS A O 1
ATOM 841 N N . TYR A 1 102 ? 23.616 -3.080 -41.960 1.00 93.62 102 TYR A N 1
ATOM 842 C CA . TYR A 1 102 ? 23.197 -4.387 -41.435 1.00 93.62 102 TYR A CA 1
ATOM 843 C C . TYR A 1 102 ? 24.151 -5.530 -41.803 1.00 93.62 102 TYR A C 1
ATOM 845 O O . TYR A 1 102 ? 24.469 -6.358 -40.947 1.00 93.62 102 TYR A O 1
ATOM 853 N N . TYR A 1 103 ? 24.690 -5.551 -43.024 1.00 93.62 103 TYR A N 1
ATOM 854 C CA . TYR A 1 103 ? 25.683 -6.550 -43.424 1.00 93.62 103 TYR A CA 1
ATOM 855 C C . TYR A 1 103 ? 26.957 -6.454 -42.568 1.00 93.62 103 TYR A C 1
ATOM 857 O O . TYR A 1 103 ? 27.473 -7.476 -42.106 1.00 93.62 103 TYR A O 1
ATOM 865 N N . LEU A 1 104 ? 27.447 -5.237 -42.306 1.00 94.62 104 LEU A N 1
ATOM 866 C CA . LEU A 1 104 ? 28.626 -4.998 -41.465 1.00 94.62 104 LEU A CA 1
ATOM 867 C C . LEU A 1 104 ? 28.374 -5.304 -39.977 1.00 94.62 104 LEU A C 1
ATOM 869 O O . LEU A 1 104 ? 29.311 -5.688 -39.279 1.00 94.62 104 LEU A O 1
ATOM 873 N N . LEU A 1 105 ? 27.130 -5.171 -39.499 1.00 93.31 105 LEU A N 1
ATOM 874 C CA . LEU A 1 105 ? 26.704 -5.559 -38.146 1.00 93.31 105 LEU A CA 1
ATOM 875 C C . LEU A 1 105 ? 26.594 -7.081 -37.947 1.00 93.31 105 LEU A C 1
ATOM 877 O O . LEU A 1 105 ? 26.596 -7.543 -36.800 1.00 93.31 105 LEU A O 1
ATOM 881 N N . SER A 1 106 ? 26.496 -7.864 -39.026 1.00 91.44 106 SER A N 1
ATOM 882 C CA . SER A 1 106 ? 26.353 -9.322 -38.947 1.00 91.44 106 SER A CA 1
ATOM 883 C C . SER A 1 106 ? 27.569 -9.987 -38.292 1.00 91.44 106 SER A C 1
ATOM 885 O O . SER A 1 106 ? 28.721 -9.673 -38.604 1.00 91.44 106 SER A O 1
ATOM 887 N N . ASP A 1 107 ? 27.336 -10.966 -37.415 1.00 91.38 107 ASP A N 1
ATOM 888 C CA . ASP A 1 107 ? 28.427 -11.680 -36.733 1.00 91.38 107 ASP A CA 1
ATOM 889 C C . ASP A 1 107 ? 29.335 -12.426 -37.715 1.00 91.38 107 ASP A C 1
ATOM 891 O O . ASP A 1 107 ? 30.539 -12.541 -37.493 1.00 91.38 107 ASP A O 1
ATOM 895 N N . ASN A 1 108 ? 28.798 -12.850 -38.864 1.00 90.38 108 ASN A N 1
ATOM 896 C CA . ASN A 1 108 ? 29.600 -13.449 -39.924 1.00 90.38 108 ASN A CA 1
ATOM 897 C C . ASN A 1 108 ? 30.615 -12.458 -40.523 1.00 90.38 108 ASN A C 1
ATOM 899 O O . ASN A 1 108 ? 31.741 -12.860 -40.816 1.00 90.38 108 ASN A O 1
ATOM 903 N N . PHE A 1 109 ? 30.269 -11.173 -40.675 1.00 93.62 109 PHE A N 1
ATOM 904 C CA . PHE A 1 109 ? 31.237 -10.157 -41.097 1.00 93.62 109 PHE A CA 1
ATOM 905 C C . PHE A 1 109 ? 32.196 -9.781 -39.961 1.00 93.62 109 PHE A C 1
ATOM 907 O O . PHE A 1 109 ? 33.412 -9.815 -40.158 1.00 93.62 109 PHE A O 1
ATOM 914 N N . ILE A 1 110 ? 31.676 -9.501 -38.762 1.00 94.38 110 ILE A N 1
ATOM 915 C CA . ILE A 1 110 ? 32.480 -9.121 -37.589 1.00 94.38 110 ILE A CA 1
ATOM 916 C C . ILE A 1 110 ? 33.539 -10.184 -37.256 1.00 94.38 110 ILE A C 1
ATOM 918 O O . ILE A 1 110 ? 34.694 -9.838 -37.009 1.00 94.38 110 ILE A O 1
ATOM 922 N N . ASN A 1 111 ? 33.212 -11.474 -37.357 1.00 91.62 111 ASN A N 1
ATOM 923 C CA . ASN A 1 111 ? 34.178 -12.553 -37.137 1.00 91.62 111 ASN A CA 1
ATOM 924 C C . ASN A 1 111 ? 35.279 -12.599 -38.213 1.00 91.62 111 ASN A C 1
ATOM 926 O O . ASN A 1 111 ? 36.443 -12.822 -37.880 1.00 91.62 111 ASN A O 1
ATOM 930 N N . ARG A 1 112 ? 34.973 -12.296 -39.487 1.00 92.88 112 ARG A N 1
ATOM 931 C CA . ARG A 1 112 ? 36.006 -12.145 -40.538 1.00 92.88 112 ARG A CA 1
ATOM 932 C C . ARG A 1 112 ? 36.944 -10.967 -40.248 1.00 92.88 112 ARG A C 1
ATOM 934 O O . ARG A 1 112 ? 38.140 -11.078 -40.507 1.00 92.88 112 ARG A O 1
ATOM 941 N N . VAL A 1 113 ? 36.416 -9.863 -39.708 1.00 94.06 113 VAL A N 1
ATOM 942 C CA . VAL A 1 113 ? 37.206 -8.683 -39.306 1.00 94.06 113 VAL A CA 1
ATOM 943 C C . VAL A 1 113 ? 38.098 -9.007 -38.104 1.00 94.06 113 VAL A C 1
ATOM 945 O O . VAL A 1 113 ? 39.296 -8.725 -38.145 1.00 94.06 113 VAL A O 1
ATOM 948 N N . ASN A 1 114 ? 37.552 -9.639 -37.060 1.00 90.88 114 ASN A N 1
ATOM 949 C CA . ASN A 1 114 ? 38.311 -10.070 -35.881 1.00 90.88 114 ASN A CA 1
ATOM 950 C C . ASN A 1 114 ? 39.477 -10.992 -36.290 1.00 90.88 114 ASN A C 1
ATOM 952 O O . ASN A 1 114 ? 40.620 -10.726 -35.927 1.00 90.88 114 ASN A O 1
ATOM 956 N N . ASN A 1 115 ? 39.229 -11.975 -37.165 1.00 90.25 115 ASN A N 1
ATOM 957 C CA . ASN A 1 115 ? 40.243 -12.906 -37.691 1.00 90.25 115 ASN A CA 1
ATOM 958 C C . ASN A 1 115 ? 41.316 -12.255 -38.598 1.00 90.25 115 ASN A C 1
ATOM 960 O O . ASN A 1 115 ? 42.246 -12.934 -39.040 1.00 90.25 115 ASN A O 1
ATOM 964 N N . LYS A 1 116 ? 41.193 -10.959 -38.916 1.00 89.94 116 LYS A N 1
ATOM 965 C CA . LYS A 1 116 ? 42.186 -10.153 -39.656 1.00 89.94 116 LYS A CA 1
ATOM 966 C C . LYS A 1 116 ? 42.678 -8.927 -38.873 1.00 89.94 116 LYS A C 1
ATOM 968 O O . LYS A 1 116 ? 43.427 -8.113 -39.422 1.00 89.94 116 LYS A O 1
ATOM 973 N N . SER A 1 117 ? 42.276 -8.811 -37.608 1.00 91.56 117 SER A N 1
ATOM 974 C CA . SER A 1 117 ? 42.716 -7.774 -36.677 1.00 91.56 117 SER A CA 1
ATOM 975 C C . SER A 1 117 ? 44.008 -8.183 -35.964 1.00 91.56 117 SER A C 1
ATOM 977 O O . SER A 1 117 ? 44.299 -9.365 -35.794 1.00 91.56 117 SER A O 1
ATOM 979 N N . THR A 1 118 ? 44.782 -7.195 -35.527 1.00 87.69 118 THR A N 1
ATOM 980 C CA . THR A 1 118 ? 46.050 -7.364 -34.802 1.00 87.69 118 THR A CA 1
ATOM 981 C C . THR A 1 118 ? 45.995 -6.688 -33.433 1.00 87.69 118 THR A C 1
ATOM 983 O O . THR A 1 118 ? 45.348 -5.651 -33.287 1.00 87.69 118 THR A O 1
ATOM 986 N N . GLY A 1 119 ? 46.717 -7.245 -32.456 1.00 80.06 119 GLY A N 1
ATOM 987 C CA . GLY A 1 119 ? 46.761 -6.768 -31.068 1.00 80.06 119 GLY A CA 1
ATOM 988 C C . GLY A 1 119 ? 45.776 -7.506 -30.153 1.00 80.06 119 GLY A C 1
ATOM 989 O O . GLY A 1 119 ? 44.630 -7.736 -30.521 1.00 80.06 119 GLY A O 1
ATOM 990 N N . THR A 1 120 ? 46.223 -7.884 -28.953 1.00 71.56 120 THR A N 1
ATOM 991 C CA . THR A 1 120 ? 45.457 -8.717 -28.005 1.00 71.56 120 THR A CA 1
ATOM 992 C C . THR A 1 120 ? 44.489 -7.898 -27.146 1.00 71.56 120 THR A C 1
ATOM 994 O O . THR A 1 120 ? 43.283 -8.109 -27.200 1.00 71.56 120 THR A O 1
ATOM 997 N N . SER A 1 121 ? 44.988 -6.914 -26.392 1.00 74.81 121 SER A N 1
ATOM 998 C CA . SER A 1 121 ? 44.177 -6.092 -25.467 1.00 74.81 121 SER A CA 1
ATOM 999 C C . SER A 1 121 ? 43.367 -4.978 -26.158 1.00 74.81 121 SER A C 1
ATOM 1001 O O . SER A 1 121 ? 42.501 -4.331 -25.551 1.00 74.81 121 SER A O 1
ATOM 1003 N N . TYR A 1 122 ? 43.677 -4.708 -27.428 1.00 78.75 122 TYR A N 1
ATOM 1004 C CA . TYR A 1 122 ? 43.105 -3.615 -28.214 1.00 78.75 122 TYR A CA 1
ATOM 1005 C C . TYR A 1 122 ? 43.083 -3.977 -29.717 1.00 78.75 122 TYR A C 1
ATOM 1007 O O . TYR A 1 122 ? 43.770 -3.336 -30.510 1.00 78.75 122 TYR A O 1
ATOM 1015 N N . PRO A 1 123 ? 42.347 -5.034 -30.119 1.00 88.81 123 PRO A N 1
ATOM 1016 C CA . PRO A 1 123 ? 42.377 -5.538 -31.489 1.00 88.81 123 PRO A CA 1
ATOM 1017 C C . PRO A 1 123 ? 41.900 -4.476 -32.481 1.00 88.81 123 PRO A C 1
ATOM 1019 O O . PRO A 1 123 ? 40.841 -3.867 -32.290 1.00 88.81 123 PRO A O 1
ATOM 1022 N N . ALA A 1 124 ? 42.673 -4.276 -33.546 1.00 93.62 124 ALA A N 1
ATOM 1023 C CA . ALA A 1 124 ? 42.342 -3.358 -34.628 1.00 93.62 124 ALA A CA 1
ATOM 1024 C C . ALA A 1 124 ? 42.711 -3.937 -36.000 1.00 93.62 124 ALA A C 1
ATOM 1026 O O . ALA A 1 124 ? 43.708 -4.649 -36.134 1.00 93.62 124 ALA A O 1
ATOM 1027 N N . ILE A 1 125 ? 41.926 -3.607 -37.026 1.00 95.12 125 ILE A N 1
ATOM 1028 C CA . ILE A 1 125 ? 42.208 -3.945 -38.428 1.00 95.12 125 ILE A CA 1
ATOM 1029 C C . ILE A 1 125 ? 42.769 -2.721 -39.164 1.00 95.12 125 ILE A C 1
ATOM 1031 O O . ILE A 1 125 ? 42.323 -1.599 -38.942 1.00 95.12 125 ILE A O 1
ATOM 1035 N N . ASN A 1 126 ? 43.750 -2.917 -40.046 1.00 91.88 126 ASN A N 1
ATOM 1036 C CA . ASN A 1 126 ? 44.267 -1.845 -40.903 1.00 91.88 126 ASN A CA 1
ATOM 1037 C C . ASN A 1 126 ? 43.513 -1.780 -42.246 1.00 91.88 126 ASN A C 1
ATOM 1039 O O . ASN A 1 126 ? 42.922 -2.772 -42.683 1.00 91.88 126 ASN A O 1
ATOM 1043 N N . ASP A 1 127 ? 43.561 -0.623 -42.918 1.00 89.38 127 ASP A N 1
ATOM 1044 C CA . ASP A 1 127 ? 42.845 -0.390 -44.182 1.00 89.38 127 ASP A CA 1
ATOM 1045 C C . ASP A 1 127 ? 43.212 -1.438 -45.261 1.00 89.38 127 ASP A C 1
ATOM 1047 O O . ASP A 1 127 ? 42.348 -1.821 -46.046 1.00 89.38 127 ASP A O 1
ATOM 1051 N N . TYR A 1 128 ? 44.441 -1.973 -45.292 1.00 92.12 128 TYR A N 1
ATOM 1052 C CA . TYR A 1 128 ? 44.838 -3.034 -46.236 1.00 92.12 128 TYR A CA 1
ATOM 1053 C C . TYR A 1 128 ? 44.097 -4.357 -45.972 1.00 92.12 128 TYR A C 1
ATOM 1055 O O . TYR A 1 128 ? 43.425 -4.879 -46.864 1.00 92.12 128 TYR A O 1
ATOM 1063 N N . ASN A 1 129 ? 44.154 -4.872 -44.740 1.00 93.81 129 ASN A N 1
ATOM 1064 C CA . ASN A 1 129 ? 43.476 -6.107 -44.342 1.00 93.81 129 ASN A CA 1
ATOM 1065 C C . ASN A 1 129 ? 41.954 -5.988 -44.475 1.00 93.81 129 ASN A C 1
ATOM 1067 O O . ASN A 1 129 ? 41.312 -6.939 -44.923 1.00 93.81 129 ASN A O 1
ATOM 1071 N N . PHE A 1 130 ? 41.382 -4.828 -44.132 1.00 94.94 130 PHE A N 1
ATOM 1072 C CA . PHE A 1 130 ? 39.956 -4.566 -44.319 1.00 94.94 130 PHE A CA 1
ATOM 1073 C C . PHE A 1 130 ? 39.579 -4.643 -45.803 1.00 94.94 130 PHE A C 1
ATOM 1075 O O . PHE A 1 130 ? 38.641 -5.346 -46.165 1.00 94.94 130 PHE A O 1
ATOM 1082 N N . ASN A 1 131 ? 40.358 -4.012 -46.687 1.00 94.19 131 ASN A N 1
ATOM 1083 C CA . ASN A 1 131 ? 40.097 -3.980 -48.129 1.00 94.19 131 ASN A CA 1
ATOM 1084 C C . ASN A 1 131 ? 40.157 -5.344 -48.839 1.00 94.19 131 ASN A C 1
ATOM 1086 O O . ASN A 1 131 ? 39.576 -5.497 -49.919 1.00 94.19 131 ASN A O 1
ATOM 1090 N N . LEU A 1 132 ? 40.812 -6.341 -48.236 1.00 92.56 132 LEU A N 1
ATOM 1091 C CA . LEU A 1 132 ? 40.827 -7.724 -48.720 1.00 92.56 132 LEU A CA 1
ATOM 1092 C C . LEU A 1 132 ? 39.571 -8.530 -48.341 1.00 92.56 132 LEU A C 1
ATOM 1094 O O . LEU A 1 132 ? 39.361 -9.605 -48.907 1.00 92.56 132 LEU A O 1
ATOM 1098 N N . LEU A 1 133 ? 38.734 -8.046 -47.415 1.00 92.56 133 LEU A N 1
ATOM 1099 C CA . LEU A 1 133 ? 37.540 -8.763 -46.961 1.00 92.56 133 LEU A CA 1
ATOM 1100 C C . LEU A 1 133 ? 36.517 -8.948 -48.090 1.00 92.56 133 LEU A C 1
ATOM 1102 O O . LEU A 1 133 ? 36.316 -8.077 -48.939 1.00 92.56 133 LEU A O 1
ATOM 1106 N N . LEU A 1 134 ? 35.841 -10.100 -48.074 1.00 87.75 134 LEU A N 1
ATOM 1107 C CA . LEU A 1 134 ? 34.808 -10.443 -49.046 1.00 87.75 134 LEU A CA 1
ATOM 1108 C C . LEU A 1 134 ? 33.408 -10.108 -48.521 1.00 87.75 134 LEU A C 1
ATOM 1110 O O . LEU A 1 134 ? 33.001 -10.588 -47.459 1.00 87.75 134 LEU A O 1
ATOM 1114 N N . ILE A 1 135 ? 32.666 -9.346 -49.323 1.00 86.44 135 ILE A N 1
ATOM 1115 C CA . ILE A 1 135 ? 31.250 -9.014 -49.142 1.00 86.44 135 ILE A CA 1
ATOM 1116 C C . ILE A 1 135 ? 30.394 -9.751 -50.183 1.00 86.44 135 ILE A C 1
ATOM 1118 O O . ILE A 1 135 ? 30.767 -9.833 -51.362 1.00 86.44 135 ILE A O 1
ATOM 1122 N N . ALA A 1 136 ? 29.262 -10.309 -49.748 1.00 80.81 136 ALA A N 1
ATOM 1123 C CA . ALA A 1 136 ? 28.196 -10.742 -50.646 1.00 80.81 136 ALA A CA 1
ATOM 1124 C C . ALA A 1 136 ? 27.449 -9.499 -51.150 1.00 80.81 136 ALA A C 1
ATOM 1126 O O . ALA A 1 136 ? 27.071 -8.640 -50.353 1.00 80.81 136 ALA A O 1
ATOM 1127 N N . LEU A 1 137 ? 27.279 -9.390 -52.469 1.00 85.69 137 LEU A N 1
ATOM 1128 C CA . LEU A 1 137 ? 26.679 -8.220 -53.103 1.00 85.69 137 LEU A CA 1
ATOM 1129 C C . LEU A 1 137 ? 25.439 -8.631 -53.908 1.00 85.69 137 LEU A C 1
ATOM 1131 O O . LEU A 1 137 ? 25.587 -9.020 -55.067 1.00 85.69 137 LEU A O 1
ATOM 1135 N N . PRO A 1 138 ? 24.239 -8.581 -53.308 1.00 86.75 138 PRO A N 1
ATOM 1136 C CA . PRO A 1 138 ? 22.995 -8.745 -54.044 1.00 86.75 138 PRO A CA 1
ATOM 1137 C C . PRO A 1 138 ? 22.672 -7.478 -54.871 1.00 86.75 138 PRO A C 1
ATOM 1139 O O . PRO A 1 138 ? 23.220 -6.407 -54.583 1.00 86.75 138 PRO A O 1
ATOM 1142 N N . PRO A 1 139 ? 21.792 -7.562 -55.889 1.00 89.12 139 PRO A N 1
ATOM 1143 C CA . PRO A 1 139 ? 21.311 -6.398 -56.645 1.00 89.12 139 PRO A CA 1
ATOM 1144 C C . PRO A 1 139 ? 20.678 -5.321 -55.749 1.00 89.12 139 PRO A C 1
ATOM 1146 O O . PRO A 1 139 ? 20.179 -5.635 -54.673 1.00 89.12 139 PRO A O 1
ATOM 1149 N N . LEU A 1 140 ? 20.638 -4.060 -56.196 1.00 90.19 140 LEU A N 1
ATOM 1150 C CA . LEU A 1 140 ? 20.092 -2.943 -55.399 1.00 90.19 140 LEU A CA 1
ATOM 1151 C C . LEU A 1 140 ? 18.632 -3.164 -54.959 1.00 90.19 140 LEU A C 1
ATOM 1153 O O . LEU A 1 140 ? 18.286 -2.867 -53.820 1.00 90.19 140 LEU A O 1
ATOM 1157 N N . SER A 1 141 ? 17.798 -3.750 -55.822 1.00 86.38 141 SER A N 1
ATOM 1158 C CA . SER A 1 141 ? 16.420 -4.135 -55.488 1.00 86.38 141 SER A CA 1
ATOM 1159 C C . SER A 1 141 ? 16.348 -5.191 -54.380 1.00 86.38 141 SER A C 1
ATOM 1161 O O . SER A 1 141 ? 15.459 -5.145 -53.539 1.00 86.38 141 SER A O 1
ATOM 1163 N N . GLU A 1 142 ? 17.302 -6.118 -54.335 1.00 88.88 142 GLU A N 1
ATOM 1164 C CA . GLU A 1 142 ? 17.380 -7.141 -53.292 1.00 88.88 142 GLU A CA 1
ATOM 1165 C C . GLU A 1 142 ? 17.965 -6.586 -51.986 1.00 88.88 142 GLU A C 1
ATOM 1167 O O . GLU A 1 142 ? 17.490 -6.934 -50.910 1.00 88.88 142 GLU A O 1
ATOM 1172 N N . GLN A 1 143 ? 18.924 -5.656 -52.056 1.00 90.56 143 GLN A N 1
ATOM 1173 C CA . GLN A 1 143 ? 19.385 -4.903 -50.880 1.00 90.56 143 GLN A CA 1
ATOM 1174 C C . GLN A 1 143 ? 18.224 -4.158 -50.212 1.00 90.56 143 GLN A C 1
ATOM 1176 O O . GLN A 1 143 ? 18.112 -4.178 -48.988 1.00 90.56 143 GLN A O 1
ATOM 1181 N N . GLN A 1 144 ? 17.348 -3.546 -51.017 1.00 89.81 144 GLN A N 1
ATOM 1182 C CA . GLN A 1 144 ? 16.147 -2.866 -50.539 1.00 89.81 144 GLN A CA 1
ATOM 1183 C C . GLN A 1 144 ? 15.174 -3.845 -49.861 1.00 89.81 144 GLN A C 1
ATOM 1185 O O . GLN A 1 144 ? 14.818 -3.615 -48.707 1.00 89.81 144 GLN A O 1
ATOM 1190 N N . ARG A 1 145 ? 14.842 -4.982 -50.498 1.00 90.12 145 ARG A N 1
ATOM 1191 C CA . ARG A 1 145 ? 13.987 -6.024 -49.885 1.00 90.12 145 ARG A CA 1
ATOM 1192 C C . ARG A 1 145 ? 14.549 -6.565 -48.567 1.00 90.12 145 ARG A C 1
ATOM 1194 O O . ARG A 1 145 ? 13.793 -6.801 -47.630 1.00 90.12 145 ARG A O 1
ATOM 1201 N N . ILE A 1 146 ? 15.869 -6.745 -48.476 1.00 85.38 146 ILE A N 1
ATOM 1202 C CA . ILE A 1 146 ? 16.539 -7.187 -47.242 1.00 85.38 146 ILE A CA 1
ATOM 1203 C C . ILE A 1 146 ? 16.413 -6.127 -46.138 1.00 85.38 146 ILE A C 1
ATOM 1205 O O . ILE A 1 146 ? 16.172 -6.484 -44.987 1.00 85.38 146 ILE A O 1
ATOM 1209 N N . VAL A 1 147 ? 16.543 -4.836 -46.463 1.00 90.69 147 VAL A N 1
ATOM 1210 C CA . VAL A 1 147 ? 16.337 -3.747 -45.491 1.00 90.69 147 VAL A CA 1
ATOM 1211 C C . VAL A 1 147 ? 14.882 -3.698 -45.034 1.00 90.69 147 VAL A C 1
ATOM 1213 O O . VAL A 1 147 ? 14.644 -3.708 -43.834 1.00 90.69 147 VAL A O 1
ATOM 1216 N N . GLU A 1 148 ? 13.918 -3.725 -45.952 1.00 89.44 148 GLU A N 1
ATOM 1217 C CA . GLU A 1 148 ? 12.481 -3.712 -45.636 1.00 89.44 148 GLU A CA 1
ATOM 1218 C C . GLU A 1 148 ? 12.077 -4.892 -44.738 1.00 89.44 148 GLU A C 1
ATOM 1220 O O . GLU A 1 148 ? 11.362 -4.707 -43.753 1.00 89.44 148 GLU A O 1
ATOM 1225 N N . ALA A 1 149 ? 12.596 -6.092 -45.016 1.00 85.62 149 ALA A N 1
ATOM 1226 C CA . ALA A 1 149 ? 12.365 -7.273 -44.188 1.00 85.62 149 ALA A CA 1
ATOM 1227 C C . ALA A 1 149 ? 12.995 -7.164 -42.786 1.00 85.62 149 ALA A C 1
ATOM 1229 O O . ALA A 1 149 ? 12.403 -7.648 -41.823 1.00 85.62 149 ALA A O 1
ATOM 1230 N N . ILE A 1 150 ? 14.170 -6.534 -42.652 1.00 85.31 150 ILE A N 1
ATOM 1231 C CA . ILE A 1 150 ? 14.829 -6.324 -41.352 1.00 85.31 150 ILE A CA 1
ATOM 1232 C C . ILE A 1 150 ? 14.115 -5.233 -40.548 1.00 85.31 150 ILE A C 1
ATOM 1234 O O . ILE A 1 150 ? 13.770 -5.475 -39.394 1.00 85.31 150 ILE A O 1
ATOM 1238 N N . GLU A 1 151 ? 13.861 -4.061 -41.134 1.00 87.00 151 GLU A N 1
ATOM 1239 C CA . GLU A 1 151 ? 13.202 -2.953 -40.428 1.00 87.00 151 GLU A CA 1
ATOM 1240 C C . GLU A 1 151 ? 11.769 -3.355 -40.019 1.00 87.00 151 GLU A C 1
ATOM 1242 O O . GLU A 1 151 ? 11.402 -3.164 -38.865 1.00 87.00 151 GLU A O 1
ATOM 1247 N N . SER A 1 152 ? 10.997 -4.039 -40.879 1.00 82.56 152 SER A N 1
ATOM 1248 C CA . SER A 1 152 ? 9.646 -4.520 -40.524 1.00 82.56 152 SER A CA 1
ATOM 1249 C C . SER A 1 152 ? 9.634 -5.711 -39.548 1.00 82.56 152 SER A C 1
ATOM 1251 O O . SER A 1 152 ? 8.596 -6.020 -38.956 1.00 82.56 152 SER A O 1
ATOM 1253 N N . ALA A 1 153 ? 10.762 -6.409 -39.367 1.00 77.62 153 ALA A N 1
ATOM 1254 C CA . ALA A 1 153 ? 10.923 -7.395 -38.297 1.00 77.62 153 ALA A CA 1
ATOM 1255 C C . ALA A 1 153 ? 11.288 -6.727 -36.961 1.00 77.62 153 ALA A C 1
ATOM 1257 O O . ALA A 1 153 ? 10.806 -7.166 -35.921 1.00 77.62 153 ALA A O 1
ATOM 1258 N N . LEU A 1 154 ? 12.094 -5.659 -36.984 1.00 78.62 154 LEU A N 1
ATOM 1259 C CA . LEU A 1 154 ? 12.421 -4.856 -35.800 1.00 78.62 154 LEU A CA 1
ATOM 1260 C C . LEU A 1 154 ? 11.199 -4.076 -35.296 1.00 78.62 154 LEU A C 1
ATOM 1262 O O . LEU A 1 154 ? 10.900 -4.134 -34.110 1.00 78.62 154 LEU A O 1
ATOM 1266 N N . GLU A 1 155 ? 10.444 -3.453 -36.202 1.00 79.12 155 GLU A N 1
ATOM 1267 C CA . GLU A 1 155 ? 9.166 -2.787 -35.921 1.00 79.12 155 GLU A CA 1
ATOM 1268 C C . GLU A 1 155 ? 8.197 -3.730 -35.194 1.00 79.12 155 GLU A C 1
ATOM 1270 O O . GLU A 1 155 ? 7.716 -3.399 -34.117 1.00 79.12 155 GLU A O 1
ATOM 1275 N N . LYS A 1 156 ? 8.019 -4.964 -35.691 1.00 71.94 156 LYS A N 1
ATOM 1276 C CA . LYS A 1 156 ? 7.189 -5.984 -35.024 1.00 71.94 156 LYS A CA 1
ATOM 1277 C C . LYS A 1 156 ? 7.736 -6.454 -33.675 1.00 71.94 156 LYS A C 1
ATOM 1279 O O . LYS A 1 156 ? 6.956 -6.896 -32.838 1.00 71.94 156 LYS A O 1
ATOM 1284 N N . VAL A 1 157 ? 9.049 -6.398 -33.448 1.00 71.44 157 VAL A N 1
ATOM 1285 C CA . VAL A 1 157 ? 9.646 -6.712 -32.137 1.00 71.44 157 VAL A CA 1
ATOM 1286 C C . VAL A 1 157 ? 9.365 -5.593 -31.134 1.00 71.44 157 VAL A C 1
ATOM 1288 O O . VAL A 1 157 ? 9.019 -5.897 -29.993 1.00 71.44 157 VAL A O 1
ATOM 1291 N N . ASP A 1 158 ? 9.437 -4.330 -31.556 1.00 70.88 158 ASP A N 1
ATOM 1292 C CA . ASP A 1 158 ? 9.079 -3.181 -30.718 1.00 70.88 158 ASP A CA 1
ATOM 1293 C C . ASP A 1 158 ? 7.553 -3.127 -30.465 1.00 70.88 158 ASP A C 1
ATOM 1295 O O . ASP A 1 158 ? 7.138 -3.009 -29.311 1.00 70.88 158 ASP A O 1
ATOM 1299 N N . GLU A 1 159 ? 6.706 -3.345 -31.484 1.00 69.50 159 GLU A N 1
ATOM 1300 C CA . GLU A 1 159 ? 5.244 -3.505 -31.331 1.00 69.50 159 GLU A CA 1
ATOM 1301 C C . GLU A 1 159 ? 4.889 -4.641 -30.361 1.00 69.50 159 GLU A C 1
ATOM 1303 O O . GLU A 1 159 ? 4.035 -4.478 -29.487 1.00 69.50 159 GLU A O 1
ATOM 1308 N N . TYR A 1 160 ? 5.541 -5.803 -30.492 1.00 61.19 160 TYR A N 1
ATOM 1309 C CA . TYR A 1 160 ? 5.302 -6.942 -29.606 1.00 61.19 160 TYR A CA 1
ATOM 1310 C C . TYR A 1 160 ? 5.779 -6.652 -28.179 1.00 61.19 160 TYR A C 1
ATOM 1312 O O . TYR A 1 160 ? 5.105 -7.046 -27.230 1.00 61.19 160 TYR A O 1
ATOM 1320 N N . ALA A 1 161 ? 6.886 -5.925 -28.002 1.00 61.59 161 ALA A N 1
ATOM 1321 C CA . ALA A 1 161 ? 7.353 -5.496 -26.687 1.00 61.59 161 ALA A CA 1
ATOM 1322 C C . ALA A 1 161 ? 6.383 -4.497 -26.030 1.00 61.59 161 ALA A C 1
ATOM 1324 O O . ALA A 1 161 ? 6.039 -4.668 -24.860 1.00 61.59 161 ALA A O 1
ATOM 1325 N N . GLU A 1 162 ? 5.890 -3.489 -26.757 1.00 66.19 162 GLU A N 1
ATOM 1326 C CA . GLU A 1 162 ? 4.880 -2.556 -26.236 1.00 66.19 162 GLU A CA 1
ATOM 1327 C C . GLU A 1 162 ? 3.547 -3.256 -25.937 1.00 66.19 162 GLU A C 1
ATOM 1329 O O . GLU A 1 162 ? 2.961 -3.031 -24.875 1.00 66.19 162 GLU A O 1
ATOM 1334 N N . SER A 1 163 ? 3.094 -4.150 -26.820 1.00 55.00 163 SER A N 1
ATOM 1335 C CA . SER A 1 163 ? 1.877 -4.947 -26.629 1.00 55.00 163 SER A CA 1
ATOM 1336 C C . SER A 1 163 ? 1.989 -5.881 -25.419 1.00 55.00 163 SER A C 1
ATOM 1338 O O . SER A 1 163 ? 1.092 -5.901 -24.576 1.00 55.00 163 SER A O 1
ATOM 1340 N N . TYR A 1 164 ? 3.122 -6.577 -25.262 1.00 55.78 164 TYR A N 1
ATOM 1341 C CA . TYR A 1 164 ? 3.413 -7.425 -24.103 1.00 55.78 164 TYR A CA 1
ATOM 1342 C C . TYR A 1 164 ? 3.423 -6.614 -22.800 1.00 55.78 164 TYR A C 1
ATOM 1344 O O . TYR A 1 164 ? 2.722 -6.971 -21.855 1.00 55.78 164 TYR A O 1
ATOM 1352 N N . ASN A 1 165 ? 4.143 -5.486 -22.761 1.00 55.47 165 ASN A N 1
ATOM 1353 C CA . ASN A 1 165 ? 4.181 -4.599 -21.591 1.00 55.47 165 ASN A CA 1
ATOM 1354 C C . ASN A 1 165 ? 2.779 -4.082 -21.224 1.00 55.47 165 ASN A C 1
ATOM 1356 O O . ASN A 1 165 ? 2.420 -4.017 -20.048 1.00 55.47 165 ASN A O 1
ATOM 1360 N N . ARG A 1 166 ? 1.965 -3.735 -22.230 1.00 55.47 166 ARG A N 1
ATOM 1361 C CA . ARG A 1 166 ? 0.590 -3.252 -22.049 1.00 55.47 166 ARG A CA 1
ATOM 1362 C C . ARG A 1 166 ? -0.357 -4.350 -21.565 1.00 55.47 166 AR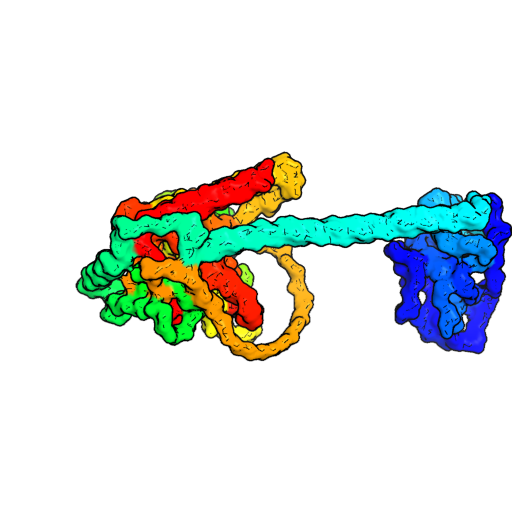G A C 1
ATOM 1364 O O . ARG A 1 166 ? -1.240 -4.059 -20.762 1.00 55.47 166 ARG A O 1
ATOM 1371 N N . LEU A 1 167 ? -0.174 -5.588 -22.021 1.00 45.91 167 LEU A N 1
ATOM 1372 C CA . LEU A 1 167 ? -0.953 -6.745 -21.581 1.00 45.91 167 LEU A CA 1
ATOM 1373 C C . LEU A 1 167 ? -0.576 -7.145 -20.144 1.00 45.91 167 LEU A C 1
ATOM 1375 O O . LEU A 1 167 ? -1.466 -7.253 -19.305 1.00 45.91 167 LEU A O 1
ATOM 1379 N N . GLU A 1 168 ? 0.721 -7.192 -19.808 1.00 44.72 168 GLU A N 1
ATOM 1380 C CA . GLU A 1 168 ? 1.194 -7.389 -18.425 1.00 44.72 168 GLU A CA 1
ATOM 1381 C C . GLU A 1 168 ? 0.655 -6.297 -17.477 1.00 44.72 168 GLU A C 1
ATOM 1383 O O . GLU A 1 168 ? 0.319 -6.567 -16.323 1.00 44.72 168 GLU A O 1
ATOM 1388 N N . GLN A 1 169 ? 0.541 -5.052 -17.951 1.00 48.44 169 GLN A N 1
ATOM 1389 C CA . GLN A 1 169 ? -0.021 -3.949 -17.169 1.00 48.44 169 GLN A CA 1
ATOM 1390 C C . GLN A 1 169 ? -1.548 -4.060 -16.994 1.00 48.44 169 GLN A C 1
ATOM 1392 O O . GLN A 1 169 ? -2.061 -3.734 -15.922 1.00 48.44 169 GLN A O 1
ATOM 1397 N N . LEU A 1 170 ? -2.277 -4.549 -18.003 1.00 44.06 170 LEU A N 1
ATOM 1398 C CA . LEU A 1 170 ? -3.726 -4.766 -17.930 1.00 44.06 170 LEU A CA 1
ATOM 1399 C C . LEU A 1 170 ? -4.088 -5.930 -16.998 1.00 44.06 170 LEU A C 1
ATOM 1401 O O . LEU A 1 170 ? -4.918 -5.739 -16.105 1.00 44.06 170 LEU A O 1
ATOM 1405 N N . ASP A 1 171 ? -3.422 -7.080 -17.127 1.00 43.75 171 ASP A N 1
ATOM 1406 C CA . ASP A 1 171 ? -3.632 -8.252 -16.258 1.00 43.75 171 ASP A CA 1
ATOM 1407 C C . ASP A 1 171 ? -3.297 -7.951 -14.787 1.00 43.75 171 ASP A C 1
ATOM 1409 O O . ASP A 1 171 ? -3.898 -8.511 -13.870 1.00 43.75 171 ASP A O 1
ATOM 1413 N N . LYS A 1 172 ? -2.378 -7.010 -14.541 1.00 44.47 172 LYS A N 1
ATOM 1414 C CA . LYS A 1 172 ? -1.997 -6.547 -13.199 1.00 44.47 172 LYS A CA 1
ATOM 1415 C C . LYS A 1 172 ? -3.019 -5.577 -12.579 1.00 44.47 172 LYS A C 1
ATOM 1417 O O . LYS A 1 172 ? -3.122 -5.517 -11.356 1.00 44.47 172 LYS A O 1
ATOM 1422 N N . GLU A 1 173 ? -3.806 -4.851 -13.380 1.00 42.22 173 GLU A N 1
ATOM 1423 C CA . GLU A 1 173 ? -4.853 -3.929 -12.893 1.00 42.22 173 GLU A CA 1
ATOM 1424 C C . GLU A 1 173 ? -6.272 -4.533 -12.871 1.00 42.22 173 GLU A C 1
ATOM 1426 O O . GLU A 1 173 ? -7.122 -4.087 -12.091 1.00 42.22 173 GLU A O 1
ATOM 1431 N N . PHE A 1 174 ? -6.559 -5.523 -13.720 1.00 40.50 174 PHE A N 1
ATOM 1432 C CA . PHE A 1 174 ? -7.900 -6.095 -13.891 1.00 40.50 174 PHE A CA 1
ATOM 1433 C C . PHE A 1 174 ? -8.474 -6.755 -12.612 1.00 40.50 174 PHE A C 1
ATOM 1435 O O . PHE A 1 174 ? -9.614 -6.431 -12.254 1.00 40.50 174 PHE A O 1
ATOM 1442 N N . PRO A 1 175 ? -7.725 -7.581 -11.844 1.00 40.38 175 PRO A N 1
ATOM 1443 C CA . PRO A 1 175 ? -8.259 -8.250 -10.655 1.00 40.38 175 PRO A CA 1
ATOM 1444 C C . PRO A 1 175 ? -8.645 -7.281 -9.534 1.00 40.38 175 PRO A C 1
ATOM 1446 O O . PRO A 1 175 ? -9.649 -7.492 -8.854 1.00 40.38 175 PRO A O 1
ATOM 1449 N N . ASP A 1 176 ? -7.879 -6.209 -9.330 1.00 40.12 176 ASP A N 1
ATOM 1450 C CA . ASP A 1 176 ? -8.140 -5.257 -8.245 1.00 40.12 176 ASP A CA 1
ATOM 1451 C C . ASP A 1 176 ? -9.259 -4.268 -8.591 1.00 40.12 176 ASP A C 1
ATOM 1453 O O . ASP A 1 176 ? -10.023 -3.886 -7.701 1.00 40.12 176 ASP A O 1
ATOM 1457 N N . LYS A 1 177 ? -9.447 -3.932 -9.875 1.00 43.41 177 LYS A N 1
ATOM 1458 C CA . LYS A 1 177 ? -10.657 -3.231 -10.338 1.00 43.41 177 LYS A CA 1
ATOM 1459 C C . LYS A 1 177 ? -11.903 -4.093 -10.123 1.00 43.41 177 LYS A C 1
ATOM 1461 O O . LYS A 1 177 ? -12.865 -3.611 -9.529 1.00 43.41 177 LYS A O 1
ATOM 1466 N N . LEU A 1 178 ? -11.861 -5.374 -10.502 1.00 40.78 178 LEU A N 1
ATOM 1467 C CA . LEU A 1 178 ? -12.988 -6.297 -10.322 1.00 40.78 178 LEU A CA 1
ATOM 1468 C C . LEU A 1 178 ? -13.345 -6.498 -8.837 1.00 40.78 178 LEU A C 1
ATOM 1470 O O . LEU A 1 178 ? -14.519 -6.414 -8.472 1.00 40.78 178 LEU A O 1
ATOM 1474 N N . LYS A 1 179 ? -12.345 -6.681 -7.960 1.00 41.00 179 LYS A N 1
ATOM 1475 C CA . LYS A 1 179 ? -12.557 -6.749 -6.502 1.00 41.00 179 LYS A CA 1
ATOM 1476 C C . LYS A 1 179 ? -13.164 -5.453 -5.963 1.00 41.00 179 LYS A C 1
ATOM 1478 O O . LYS A 1 179 ? -14.174 -5.525 -5.266 1.00 41.00 179 LYS A O 1
ATOM 1483 N N . LYS A 1 180 ? -12.605 -4.280 -6.307 1.00 44.56 180 LYS A N 1
ATOM 1484 C CA . LYS A 1 180 ? -13.157 -2.974 -5.895 1.00 44.56 180 LYS A CA 1
ATOM 1485 C C . LYS A 1 180 ? -14.625 -2.827 -6.327 1.00 44.56 180 LYS A C 1
ATOM 1487 O O . LYS A 1 180 ? -15.437 -2.430 -5.499 1.00 44.56 180 LYS A O 1
ATOM 1492 N N . SER A 1 181 ? -14.996 -3.231 -7.546 1.00 43.97 181 SER A N 1
ATOM 1493 C CA . SER A 1 181 ? -16.391 -3.196 -8.019 1.00 43.97 181 SER A CA 1
ATOM 1494 C C . SER A 1 181 ? -17.329 -4.143 -7.261 1.00 43.97 181 SER A C 1
ATOM 1496 O O . SER A 1 181 ? -18.366 -3.693 -6.780 1.00 43.97 181 SER A O 1
ATOM 1498 N N . ILE A 1 182 ? -16.972 -5.424 -7.091 1.00 42.72 182 ILE A N 1
ATOM 1499 C CA . ILE A 1 182 ? -17.783 -6.400 -6.328 1.00 42.72 182 ILE A CA 1
ATOM 1500 C C . ILE A 1 182 ? -18.066 -5.881 -4.911 1.00 42.72 182 ILE A C 1
ATOM 1502 O O . ILE A 1 182 ? -19.170 -6.000 -4.377 1.00 42.72 182 ILE A O 1
ATOM 1506 N N . LEU A 1 183 ? -17.052 -5.278 -4.303 1.00 36.16 183 LEU A N 1
ATOM 1507 C CA . LEU A 1 183 ? -17.095 -4.802 -2.934 1.00 36.16 183 LEU A CA 1
ATOM 1508 C C . LEU A 1 183 ? -17.840 -3.464 -2.791 1.00 36.16 183 LEU A C 1
ATOM 1510 O O . LEU A 1 183 ? -18.581 -3.276 -1.828 1.00 36.16 183 LEU A O 1
ATOM 1514 N N . GLN A 1 184 ? -17.742 -2.579 -3.785 1.00 45.22 184 GLN A N 1
ATOM 1515 C CA . GLN A 1 184 ? -18.579 -1.382 -3.894 1.00 45.22 184 GLN A CA 1
ATOM 1516 C C . GLN A 1 184 ? -20.068 -1.738 -4.054 1.00 45.22 184 GLN A C 1
ATOM 1518 O O . GLN A 1 184 ? -20.914 -1.062 -3.480 1.00 45.22 184 GLN A O 1
ATOM 1523 N N . TYR A 1 185 ? -20.411 -2.817 -4.767 1.00 46.44 185 TYR A N 1
ATOM 1524 C CA . TYR A 1 185 ? -21.800 -3.293 -4.855 1.00 46.44 185 TYR A CA 1
ATOM 1525 C C . TYR A 1 185 ? -22.307 -3.820 -3.506 1.00 46.44 185 TYR A C 1
ATOM 1527 O O . TYR A 1 185 ? -23.448 -3.553 -3.133 1.00 46.44 185 TYR A O 1
ATOM 1535 N N . ALA A 1 186 ? -21.445 -4.488 -2.732 1.00 40.19 186 ALA A N 1
ATOM 1536 C CA . ALA A 1 186 ? -21.760 -4.890 -1.362 1.00 40.19 186 ALA A CA 1
ATOM 1537 C C . ALA A 1 186 ? -22.009 -3.681 -0.438 1.00 40.19 186 ALA A C 1
ATOM 1539 O O . ALA A 1 186 ? -22.883 -3.739 0.419 1.00 40.19 186 ALA A O 1
ATOM 1540 N N . MET A 1 187 ? -21.289 -2.569 -0.640 1.00 38.94 187 MET A N 1
ATOM 1541 C CA . MET A 1 187 ? -21.489 -1.328 0.121 1.00 38.94 187 MET A CA 1
ATOM 1542 C C . MET A 1 187 ? -22.814 -0.623 -0.170 1.00 38.94 187 MET A C 1
ATOM 1544 O O . MET A 1 187 ? -23.243 0.184 0.644 1.00 38.94 187 MET A O 1
ATOM 1548 N N . GLN A 1 188 ? -23.432 -0.892 -1.320 1.00 45.81 188 GLN A N 1
ATOM 1549 C CA . GLN A 1 188 ? -24.697 -0.280 -1.736 1.00 45.81 188 GLN A CA 1
ATOM 1550 C C . GLN A 1 188 ? -25.903 -1.206 -1.510 1.00 45.81 188 GLN A C 1
ATOM 1552 O O . GLN A 1 188 ? -26.950 -0.984 -2.107 1.00 45.81 188 GLN A O 1
ATOM 1557 N N . GLY A 1 189 ? -25.748 -2.310 -0.767 1.00 42.91 189 GLY A N 1
ATOM 1558 C CA . GLY A 1 189 ? -26.776 -3.353 -0.608 1.00 42.91 189 GLY A CA 1
ATOM 1559 C C . GLY A 1 189 ? -27.090 -4.163 -1.878 1.00 42.91 189 GLY A C 1
ATOM 1560 O O . GLY A 1 189 ? -27.779 -5.174 -1.817 1.00 42.91 189 GLY A O 1
ATOM 1561 N N . LYS A 1 190 ? -26.523 -3.798 -3.036 1.00 47.75 190 LYS A N 1
ATOM 1562 C CA . LYS A 1 190 ? -26.820 -4.342 -4.380 1.00 47.75 190 LYS A CA 1
ATOM 1563 C C . LYS A 1 190 ? -26.148 -5.697 -4.669 1.00 47.75 190 LYS A C 1
ATOM 1565 O O . LYS A 1 190 ? -25.838 -6.013 -5.816 1.00 47.75 190 LYS A O 1
ATOM 1570 N N . LEU A 1 191 ? -25.874 -6.489 -3.632 1.00 43.09 191 LEU A N 1
ATOM 1571 C CA . LEU A 1 191 ? -25.151 -7.769 -3.717 1.00 43.09 191 LEU A CA 1
ATOM 1572 C C . LEU A 1 191 ? -26.018 -8.984 -3.336 1.00 43.09 191 LEU A C 1
ATOM 1574 O O . LEU A 1 191 ? -25.763 -10.103 -3.795 1.00 43.09 191 LEU A O 1
ATOM 1578 N N . VAL A 1 192 ? -27.035 -8.770 -2.503 1.00 39.50 192 VAL A N 1
ATOM 1579 C CA . VAL A 1 192 ? -28.055 -9.754 -2.121 1.00 39.50 192 VAL A CA 1
ATOM 1580 C C . VAL A 1 192 ? -29.426 -9.094 -2.196 1.00 39.50 192 VAL A C 1
ATOM 1582 O O . VAL A 1 192 ? -29.534 -7.873 -2.126 1.00 39.50 192 VAL A O 1
ATOM 1585 N N . GLU A 1 193 ? -30.471 -9.898 -2.340 1.00 47.00 193 GLU A N 1
ATOM 1586 C CA . GLU A 1 193 ? -31.843 -9.406 -2.246 1.00 47.00 193 GLU A CA 1
ATOM 1587 C C . GLU A 1 193 ? -32.186 -9.100 -0.776 1.00 47.00 193 GLU A C 1
ATOM 1589 O O . GLU A 1 193 ? -31.718 -9.778 0.146 1.00 47.00 193 GLU A O 1
ATOM 1594 N N . GLN A 1 194 ? -32.950 -8.027 -0.570 1.00 44.88 194 GLN A N 1
ATOM 1595 C CA . GLN A 1 194 ? -33.422 -7.573 0.740 1.00 44.88 194 GLN A CA 1
ATOM 1596 C C . GLN A 1 194 ? -34.638 -8.422 1.145 1.00 44.88 194 GLN A C 1
ATOM 1598 O O . GLN A 1 194 ? -35.518 -8.628 0.310 1.00 44.88 194 GLN A O 1
ATOM 1603 N N . ASP A 1 195 ? -34.718 -8.886 2.396 1.00 50.59 195 ASP A N 1
ATOM 1604 C CA . ASP A 1 195 ? -35.903 -9.598 2.900 1.00 50.59 195 ASP A CA 1
ATOM 1605 C C . ASP A 1 195 ? -36.747 -8.644 3.769 1.00 50.59 195 ASP A C 1
ATOM 1607 O O . ASP A 1 195 ? -36.249 -8.163 4.789 1.00 50.59 195 ASP A O 1
ATOM 1611 N N . PRO A 1 196 ? -38.011 -8.343 3.405 1.00 52.84 196 PRO A N 1
ATOM 1612 C CA . PRO A 1 196 ? -38.878 -7.465 4.195 1.00 52.84 196 PRO A CA 1
ATOM 1613 C C . PRO A 1 196 ? -39.250 -7.990 5.591 1.00 52.84 196 PRO A C 1
ATOM 1615 O O . PRO A 1 196 ? -39.869 -7.249 6.354 1.00 52.84 196 PRO A O 1
ATOM 1618 N N . ASN A 1 197 ? -38.944 -9.253 5.909 1.00 49.03 197 ASN A N 1
ATOM 1619 C CA . ASN A 1 197 ? -39.338 -9.916 7.157 1.00 49.03 197 ASN A CA 1
ATOM 1620 C C . ASN A 1 197 ? -38.215 -9.981 8.207 1.00 49.03 197 ASN A C 1
ATOM 1622 O O . ASN A 1 197 ? -38.453 -10.475 9.310 1.00 49.03 197 ASN A O 1
ATOM 1626 N N . ASP A 1 198 ? -37.002 -9.526 7.881 1.00 47.06 198 ASP A N 1
ATOM 1627 C CA . ASP A 1 198 ? -35.906 -9.482 8.849 1.00 47.06 198 ASP A CA 1
ATOM 1628 C C . ASP A 1 198 ? -36.177 -8.468 10.000 1.00 47.06 198 ASP A C 1
ATOM 1630 O O . ASP A 1 198 ? -36.938 -7.511 9.846 1.00 47.06 198 ASP A O 1
ATOM 1634 N N . GLU A 1 199 ? -35.516 -8.629 11.161 1.00 47.62 199 GLU A N 1
ATOM 1635 C CA . GLU A 1 199 ? -35.643 -7.700 12.307 1.00 47.62 199 GLU A CA 1
ATOM 1636 C C . GLU A 1 199 ? -35.276 -6.248 11.935 1.00 47.62 199 GLU A C 1
ATOM 1638 O O . GLU A 1 199 ? -34.272 -6.001 11.277 1.00 47.62 199 GLU A O 1
ATOM 1643 N N . SER A 1 200 ? -36.017 -5.242 12.416 1.00 54.16 200 SER A N 1
ATOM 1644 C CA . SER A 1 200 ? -35.608 -3.845 12.204 1.00 54.16 200 SER A CA 1
ATOM 1645 C C . SER A 1 200 ? -34.321 -3.516 12.958 1.00 54.16 200 SER A C 1
ATOM 1647 O O . SER A 1 200 ? -34.133 -3.884 14.117 1.00 54.16 200 SER A O 1
ATOM 1649 N N . VAL A 1 201 ? -33.461 -2.729 12.323 1.00 44.50 201 VAL A N 1
ATOM 1650 C CA . VAL A 1 201 ? -32.171 -2.313 12.867 1.00 44.50 201 VAL A CA 1
ATOM 1651 C C . VAL A 1 201 ? -32.260 -1.610 14.233 1.00 44.50 201 VAL A C 1
ATOM 1653 O O . VAL A 1 201 ? -31.375 -1.776 15.077 1.00 44.50 201 VAL A O 1
ATOM 1656 N N . GLU A 1 202 ? -33.322 -0.848 14.500 1.00 58.41 202 GLU A N 1
ATOM 1657 C CA . GLU A 1 202 ? -33.461 -0.136 15.779 1.00 58.41 202 GLU A CA 1
ATOM 1658 C C . GLU A 1 202 ? -33.482 -1.105 16.983 1.00 58.41 202 GLU A C 1
ATOM 1660 O O . GLU A 1 202 ? -32.879 -0.804 18.012 1.00 58.41 202 GLU A O 1
ATOM 1665 N N . VAL A 1 203 ? -34.031 -2.320 16.815 1.00 58.88 203 VAL A N 1
ATOM 1666 C CA . VAL A 1 203 ? -34.029 -3.407 17.824 1.00 58.88 203 VAL A CA 1
ATOM 1667 C C . VAL A 1 203 ? -32.609 -3.730 18.291 1.00 58.88 203 VAL A C 1
ATOM 1669 O O . VAL A 1 203 ? -32.353 -4.074 19.447 1.00 58.88 203 VAL A O 1
ATOM 1672 N N . LEU A 1 204 ? -31.649 -3.616 17.380 1.00 48.03 204 LEU A N 1
ATOM 1673 C CA . LEU A 1 204 ? -30.253 -3.836 17.682 1.00 48.03 204 LEU A CA 1
ATOM 1674 C C . LEU A 1 204 ? -29.634 -2.613 18.355 1.00 48.03 204 LEU A C 1
ATOM 1676 O O . LEU A 1 204 ? -28.979 -2.778 19.385 1.00 48.03 204 LEU A O 1
ATOM 1680 N N . LEU A 1 205 ? -29.887 -1.394 17.859 1.00 58.28 205 LEU A N 1
ATOM 1681 C CA . LEU A 1 205 ? -29.465 -0.158 18.542 1.00 58.28 205 LEU A CA 1
ATOM 1682 C C . LEU A 1 205 ? -29.882 -0.146 20.023 1.00 58.28 205 LEU A C 1
ATOM 1684 O O . LEU A 1 205 ? -29.129 0.330 20.872 1.00 58.28 205 LEU A O 1
ATOM 1688 N N . GLU A 1 206 ? -31.033 -0.727 20.355 1.00 64.81 206 GLU A N 1
ATOM 1689 C CA . GLU A 1 206 ? -31.499 -0.929 21.730 1.00 64.81 206 GLU A CA 1
ATOM 1690 C C . GLU A 1 206 ? -30.662 -1.948 22.523 1.00 64.81 206 GLU A C 1
ATOM 1692 O O . GLU A 1 206 ? -30.179 -1.600 23.605 1.00 64.81 206 GLU A O 1
ATOM 1697 N N . LYS A 1 207 ? -30.393 -3.152 21.982 1.00 61.16 207 LYS A N 1
ATOM 1698 C CA . LYS A 1 207 ? -29.467 -4.143 22.592 1.00 61.16 207 LYS A CA 1
ATOM 1699 C C . LYS A 1 207 ? -28.117 -3.494 22.944 1.00 61.16 207 LYS A C 1
ATOM 1701 O O . LYS A 1 207 ? -27.567 -3.707 24.023 1.00 61.16 207 LYS A O 1
ATOM 1706 N N . ILE A 1 208 ? -27.631 -2.642 22.045 1.00 50.38 208 ILE A N 1
ATOM 1707 C CA . ILE A 1 208 ? -26.362 -1.923 22.149 1.00 50.38 208 ILE A CA 1
ATOM 1708 C C . ILE A 1 208 ? -26.393 -0.838 23.242 1.00 50.38 208 ILE A C 1
ATOM 1710 O O . ILE A 1 208 ? -25.439 -0.701 24.014 1.00 50.38 208 ILE A O 1
ATOM 1714 N N . ARG A 1 209 ? -27.484 -0.060 23.327 1.00 71.06 209 ARG A N 1
ATOM 1715 C CA . ARG A 1 209 ? -27.721 0.931 24.398 1.00 71.06 209 ARG A CA 1
ATOM 1716 C C . ARG A 1 209 ? -27.767 0.274 25.783 1.00 71.06 209 ARG A C 1
ATOM 1718 O O . ARG A 1 209 ? -27.293 0.878 26.744 1.00 71.06 209 ARG A O 1
ATOM 1725 N N . ALA A 1 210 ? -28.295 -0.945 25.889 1.00 68.19 210 ALA A N 1
ATOM 1726 C CA . ALA A 1 210 ? -28.424 -1.654 27.161 1.00 68.19 210 ALA A CA 1
ATOM 1727 C C . ALA A 1 210 ? -27.065 -2.079 27.754 1.00 68.19 210 ALA A C 1
ATOM 1729 O O . ALA A 1 210 ? -26.749 -1.729 28.893 1.00 68.19 210 ALA A O 1
ATOM 1730 N N . GLU A 1 211 ? -26.218 -2.770 26.986 1.00 63.72 211 GLU A N 1
ATOM 1731 C CA . GLU A 1 211 ? -24.917 -3.249 27.490 1.00 63.72 211 GLU A CA 1
ATOM 1732 C C . GLU A 1 211 ? -23.950 -2.083 27.780 1.00 63.72 211 GLU A C 1
ATOM 1734 O O . GLU A 1 211 ? -23.181 -2.129 28.738 1.00 63.72 211 GLU A O 1
ATOM 1739 N N . LYS A 1 212 ? -24.041 -0.981 27.019 1.00 57.84 212 LYS A N 1
ATOM 1740 C CA . LYS A 1 212 ? -23.388 0.303 27.343 1.00 57.84 212 LYS A CA 1
ATOM 1741 C C . LYS A 1 212 ? -23.685 0.786 28.754 1.00 57.84 212 LYS A C 1
ATOM 1743 O O . LYS A 1 212 ? -22.767 1.166 29.477 1.00 57.84 212 LYS A O 1
ATOM 1748 N N . GLN A 1 213 ? -24.969 0.831 29.105 1.00 72.06 213 GLN A N 1
ATOM 1749 C CA . GLN A 1 213 ? -25.436 1.375 30.374 1.00 72.06 213 GLN A CA 1
ATOM 1750 C C . GLN A 1 213 ? -24.891 0.538 31.539 1.00 72.06 213 GLN A C 1
ATOM 1752 O O . GLN A 1 213 ? -24.261 1.076 32.448 1.00 72.06 213 GLN A O 1
ATOM 1757 N N . LYS A 1 214 ? -24.991 -0.788 31.421 1.00 73.00 214 LYS A N 1
ATOM 1758 C CA . LYS A 1 214 ? -24.376 -1.764 32.330 1.00 73.00 214 LYS A CA 1
ATOM 1759 C C . LYS A 1 214 ? -22.858 -1.570 32.467 1.00 73.00 214 LYS A C 1
ATOM 1761 O O . LYS A 1 214 ? -22.342 -1.468 33.576 1.00 73.00 214 LYS A O 1
ATOM 1766 N N . LEU A 1 215 ? -22.121 -1.436 31.363 1.00 55.09 215 LEU A N 1
ATOM 1767 C CA . LEU A 1 215 ? -20.663 -1.244 31.401 1.00 55.09 215 LEU A CA 1
ATOM 1768 C C . LEU A 1 215 ? -20.240 0.154 31.914 1.00 55.09 215 LEU A C 1
ATOM 1770 O O . LEU A 1 215 ? -19.088 0.338 32.319 1.00 55.09 215 LEU A O 1
ATOM 1774 N N . PHE A 1 216 ? -21.148 1.135 31.931 1.00 71.19 216 PHE A N 1
ATOM 1775 C CA . PHE A 1 216 ? -20.956 2.430 32.600 1.00 71.19 216 PHE A CA 1
ATOM 1776 C C . PHE A 1 216 ? -21.162 2.319 34.112 1.00 71.19 216 PHE A C 1
ATOM 1778 O O . PHE A 1 216 ? -20.363 2.859 34.876 1.00 71.19 216 PHE A O 1
ATOM 1785 N N . GLU A 1 217 ? -22.174 1.569 34.541 1.00 72.56 217 GLU A N 1
ATOM 1786 C CA . GLU A 1 217 ? -22.446 1.263 35.951 1.00 72.56 217 GLU A CA 1
ATOM 1787 C C . GLU A 1 217 ? -21.333 0.402 36.574 1.00 72.56 217 GLU A C 1
ATOM 1789 O O . GLU A 1 217 ? -20.898 0.665 37.694 1.00 72.56 217 GLU A O 1
ATOM 1794 N N . GLU A 1 218 ? -20.764 -0.535 35.809 1.00 72.56 218 GLU A N 1
ATOM 1795 C CA . GLU A 1 218 ? -19.544 -1.281 36.159 1.00 72.56 218 GLU A CA 1
ATOM 1796 C C . GLU A 1 218 ? -18.255 -0.423 36.118 1.00 72.56 218 GLU A C 1
ATOM 1798 O O . GLU A 1 218 ? -17.159 -0.926 36.380 1.00 72.56 218 GLU A O 1
ATOM 1803 N N . GLY A 1 219 ? -18.341 0.865 35.760 1.00 59.66 219 GLY A N 1
ATOM 1804 C CA . GLY A 1 219 ? -17.211 1.802 35.721 1.00 59.66 219 GLY A CA 1
ATOM 1805 C C . GLY A 1 219 ? -16.177 1.541 34.615 1.00 59.66 219 GLY A C 1
ATOM 1806 O O . GLY A 1 219 ? -15.111 2.162 34.615 1.00 59.66 219 GLY A O 1
ATOM 1807 N N . LYS A 1 220 ? -16.468 0.638 33.669 1.00 47.59 220 LYS A N 1
ATOM 1808 C CA . LYS A 1 220 ? -15.572 0.275 32.556 1.00 47.59 220 LYS A CA 1
ATOM 1809 C C . LYS A 1 220 ? -15.553 1.344 31.456 1.00 47.59 220 LYS A C 1
ATOM 1811 O O . LYS A 1 220 ? -14.535 1.498 30.785 1.00 47.59 220 LYS A O 1
ATOM 1816 N N . ILE A 1 221 ? -16.643 2.096 31.287 1.00 56.69 221 ILE A N 1
ATOM 1817 C CA . ILE A 1 221 ? -16.819 3.140 30.255 1.00 56.69 221 ILE A CA 1
ATOM 1818 C C . ILE A 1 221 ? -17.118 4.494 30.914 1.00 56.69 221 ILE A C 1
ATOM 1820 O O . ILE A 1 221 ? -17.480 4.543 32.088 1.00 56.69 221 ILE A O 1
ATOM 1824 N N . LYS A 1 222 ? -16.983 5.622 30.202 1.00 56.44 222 LYS A N 1
ATOM 1825 C CA . LYS A 1 222 ? -17.259 6.964 30.762 1.00 56.44 222 LYS A CA 1
ATOM 1826 C C . LYS A 1 222 ? -18.590 7.501 30.236 1.00 56.44 222 LYS A C 1
ATOM 1828 O O . LYS A 1 222 ? -19.049 7.125 29.167 1.00 56.44 222 LYS A O 1
ATOM 1833 N N . LYS A 1 223 ? -19.194 8.459 30.947 1.00 64.31 223 LYS A N 1
ATOM 1834 C CA . LYS A 1 223 ? -20.554 8.964 30.649 1.00 64.31 223 LYS A CA 1
ATOM 1835 C C . LYS A 1 223 ? -20.742 9.507 29.219 1.00 64.31 223 LYS A C 1
ATOM 1837 O O . LYS A 1 223 ? -21.824 9.396 28.662 1.00 64.31 223 LYS A O 1
ATOM 1842 N N . LYS A 1 224 ? -19.691 10.070 28.611 1.00 53.59 224 LYS A N 1
ATOM 1843 C CA . LYS A 1 224 ? -19.699 10.557 27.214 1.00 53.59 224 LYS A CA 1
ATOM 1844 C C . LYS A 1 224 ? -19.648 9.430 26.166 1.00 53.59 224 LYS A C 1
ATOM 1846 O O . LYS A 1 224 ? -19.859 9.682 24.990 1.00 53.59 224 LYS A O 1
ATOM 1851 N N . ASP A 1 225 ? -19.337 8.215 26.608 1.00 46.56 225 ASP A N 1
ATOM 1852 C CA . ASP A 1 225 ? -19.190 7.004 25.807 1.00 46.56 225 ASP A CA 1
ATOM 1853 C C . ASP A 1 225 ? -20.506 6.179 25.810 1.00 46.56 225 ASP A C 1
ATOM 1855 O O . ASP A 1 225 ? -20.550 5.068 25.278 1.00 46.56 225 ASP A O 1
ATOM 1859 N N . LEU A 1 226 ? -21.589 6.719 26.402 1.00 54.19 226 LEU A N 1
ATOM 1860 C CA . LEU A 1 226 ? -22.968 6.203 26.359 1.00 54.19 226 LEU A CA 1
ATOM 1861 C C . LEU A 1 226 ? -23.719 6.630 25.089 1.00 54.19 226 LEU A C 1
ATOM 1863 O O . LEU A 1 226 ? -24.429 5.813 24.510 1.00 54.19 226 LEU A O 1
ATOM 1867 N N . ASP A 1 227 ? -23.528 7.873 24.647 1.00 56.72 227 ASP A N 1
ATOM 1868 C CA . ASP A 1 227 ? -24.333 8.531 23.608 1.00 56.72 227 ASP A CA 1
ATOM 1869 C C . ASP A 1 227 ? -24.269 7.822 22.241 1.00 56.72 227 ASP A C 1
ATOM 1871 O O . ASP A 1 227 ? -23.266 7.168 21.951 1.00 56.72 227 ASP A O 1
ATOM 1875 N N . ILE A 1 228 ? -25.330 7.952 21.433 1.00 47.91 228 ILE A N 1
ATOM 1876 C CA . ILE A 1 228 ? -25.663 7.237 20.183 1.00 47.91 228 ILE A CA 1
ATOM 1877 C C . ILE A 1 228 ? -25.730 8.233 19.014 1.00 47.91 228 ILE A C 1
ATOM 1879 O O . ILE A 1 228 ? -26.796 8.668 18.592 1.00 47.91 228 ILE A O 1
ATOM 1883 N N . SER A 1 229 ? -24.571 8.608 18.454 1.00 43.69 229 SER A N 1
ATOM 1884 C CA . SER A 1 229 ? -24.566 9.481 17.270 1.00 43.69 229 SER A CA 1
ATOM 1885 C C . SER A 1 229 ? -24.925 8.710 16.005 1.00 43.69 229 SER A C 1
ATOM 1887 O O . SER A 1 229 ? -24.091 8.033 15.392 1.00 43.69 229 SER A O 1
ATOM 1889 N N . ILE A 1 230 ? -26.179 8.890 15.618 1.00 41.88 230 ILE A N 1
ATOM 1890 C CA . ILE A 1 230 ? -26.743 8.559 14.320 1.00 41.88 230 ILE A CA 1
ATOM 1891 C C . ILE A 1 230 ? -26.436 9.721 13.362 1.00 41.88 230 ILE A C 1
ATOM 1893 O O . ILE A 1 230 ? -26.692 10.866 13.717 1.00 41.88 230 ILE A O 1
ATOM 1897 N N . VAL A 1 231 ? -25.881 9.466 12.172 1.00 38.22 231 VAL A N 1
ATOM 1898 C CA . VAL A 1 231 ? -26.027 10.395 11.038 1.00 38.22 231 VAL A CA 1
ATOM 1899 C C . VAL A 1 231 ? -27.121 9.807 10.169 1.00 38.22 231 VAL A C 1
ATOM 1901 O O . VAL A 1 231 ? -26.980 8.753 9.551 1.00 38.22 231 VAL A O 1
ATOM 1904 N N . SER A 1 232 ? -28.268 10.467 10.191 1.00 38.44 232 SER A N 1
ATOM 1905 C CA . SER A 1 232 ? -29.209 10.405 9.084 1.00 38.44 232 SER A CA 1
ATOM 1906 C C . SER A 1 232 ? -28.491 10.806 7.795 1.00 38.44 232 SER A C 1
ATOM 1908 O O . SER A 1 232 ? -27.538 11.580 7.835 1.00 38.44 232 SER A O 1
ATOM 1910 N N . GLN A 1 233 ? -28.956 10.328 6.641 1.00 38.09 233 GLN A N 1
ATOM 1911 C CA . GLN A 1 233 ? -28.502 10.877 5.365 1.00 38.09 233 GLN A CA 1
ATOM 1912 C C . GLN A 1 233 ? -29.050 12.308 5.236 1.00 38.09 233 GLN A C 1
ATOM 1914 O O . GLN A 1 233 ? -30.180 12.519 4.804 1.00 38.09 233 GLN A O 1
ATOM 1919 N N . GLY A 1 234 ? -28.260 13.265 5.718 1.00 48.56 234 GLY A N 1
ATOM 1920 C CA . GLY A 1 234 ? -28.652 14.642 5.987 1.00 48.56 234 GLY A CA 1
ATOM 1921 C C . GLY A 1 234 ? -27.628 15.287 6.922 1.00 48.56 234 GLY A C 1
ATOM 1922 O O . GLY A 1 234 ? -27.641 15.019 8.121 1.00 48.56 234 GLY A O 1
ATOM 1923 N N . ASP A 1 235 ? -26.780 16.121 6.318 1.00 36.06 235 ASP A N 1
ATOM 1924 C CA . ASP A 1 235 ? -25.833 17.074 6.914 1.00 36.06 235 ASP A CA 1
ATOM 1925 C C . ASP A 1 235 ? -24.572 16.550 7.657 1.00 36.06 235 ASP A C 1
ATOM 1927 O O . ASP A 1 235 ? -24.459 15.410 8.103 1.00 36.06 235 ASP A O 1
ATOM 1931 N N . ASP A 1 236 ? -23.572 17.441 7.723 1.00 41.81 236 ASP A N 1
ATOM 1932 C CA . ASP A 1 236 ? -22.330 17.396 8.520 1.00 41.81 236 ASP A CA 1
ATOM 1933 C C . ASP A 1 236 ? -21.228 16.349 8.213 1.00 41.81 236 ASP A C 1
ATOM 1935 O O . ASP A 1 236 ? -20.801 15.549 9.046 1.00 41.81 236 ASP A O 1
ATOM 1939 N N . ASN A 1 237 ? -20.647 16.506 7.016 1.00 45.16 237 ASN A N 1
ATOM 1940 C CA . ASN A 1 237 ? -19.195 16.542 6.740 1.00 45.16 237 ASN A CA 1
ATOM 1941 C C . ASN A 1 237 ? -18.291 15.514 7.471 1.00 45.16 237 ASN A C 1
ATOM 1943 O O . ASN A 1 237 ? -17.737 15.780 8.541 1.00 45.16 237 ASN A O 1
ATOM 1947 N N . SER A 1 238 ? -18.051 14.358 6.840 1.00 42.50 238 SER A N 1
ATOM 1948 C CA . SER A 1 238 ? -17.254 13.278 7.431 1.00 42.50 238 SER A CA 1
ATOM 1949 C C . SER A 1 238 ? -16.448 12.447 6.418 1.00 42.50 238 SER A C 1
ATOM 1951 O O . SER A 1 238 ? -16.830 12.272 5.261 1.00 42.50 238 SER A O 1
ATOM 1953 N N . TYR A 1 239 ? -15.314 11.907 6.875 1.00 37.91 239 TYR A N 1
ATOM 1954 C CA . TYR A 1 239 ? -14.219 11.248 6.135 1.00 37.91 239 TYR A CA 1
ATOM 1955 C C . TYR A 1 239 ? -14.540 9.932 5.385 1.00 37.91 239 TYR A C 1
ATOM 1957 O O . TYR A 1 239 ? -13.622 9.193 4.996 1.00 37.91 239 TYR A O 1
ATOM 1965 N N . TYR A 1 240 ? -15.825 9.637 5.211 1.00 36.53 240 TYR A N 1
ATOM 1966 C CA . TYR A 1 240 ? -16.376 8.293 5.052 1.00 36.53 240 TYR A CA 1
ATOM 1967 C C . TYR A 1 240 ? -17.637 8.216 4.172 1.00 36.53 240 TYR A C 1
ATOM 1969 O O . TYR A 1 240 ? -17.990 7.140 3.685 1.00 36.53 240 TYR A O 1
ATOM 1977 N N . GLY A 1 241 ? -18.303 9.354 3.951 1.00 44.72 241 GLY A N 1
ATOM 1978 C CA . GLY A 1 241 ? -19.485 9.472 3.097 1.00 44.72 241 GLY A CA 1
ATOM 1979 C C . GLY A 1 241 ? -20.791 9.135 3.817 1.00 44.72 241 GLY A C 1
ATOM 1980 O O . GLY A 1 241 ? -21.037 9.634 4.908 1.00 44.72 241 GLY A O 1
ATOM 1981 N N . ASN A 1 242 ? -21.593 8.264 3.191 1.00 46.78 242 ASN A N 1
ATOM 1982 C CA . ASN A 1 242 ? -22.769 7.502 3.808 1.00 46.78 242 ASN A CA 1
ATOM 1983 C C . ASN A 1 242 ? -22.524 4.914 5.350 1.00 46.78 242 ASN A C 1
ATOM 1985 O O . ASN A 1 242 ? -21.585 4.062 5.281 1.00 46.78 242 ASN A O 1
ATOM 1989 N N . ILE A 1 243 ? -23.344 4.366 6.332 1.00 42.06 243 ILE A N 1
ATOM 1990 C CA . ILE A 1 243 ? -22.989 3.386 7.416 1.00 42.06 243 ILE A CA 1
ATOM 1991 C C . ILE A 1 243 ? -24.052 2.461 7.841 1.00 42.06 243 ILE A C 1
ATOM 1993 O O . ILE A 1 243 ? -25.081 3.120 7.837 1.00 42.06 243 ILE A O 1
ATOM 1997 N N . PRO A 1 244 ? -23.979 1.101 8.150 1.00 41.94 244 PRO A N 1
ATOM 1998 C CA . PRO A 1 244 ? -26.018 0.836 7.629 1.00 41.94 244 PRO A CA 1
ATOM 1999 C C . PRO A 1 244 ? -26.582 1.113 9.107 1.00 41.94 244 PRO A C 1
ATOM 2001 O O . PRO A 1 244 ? -25.806 1.543 9.969 1.00 41.94 244 PRO A O 1
ATOM 2004 N N . MET A 1 245 ? -27.854 1.016 9.505 1.00 40.38 245 MET A N 1
ATOM 2005 C CA . MET A 1 245 ? -28.434 1.706 10.694 1.00 40.38 245 MET A CA 1
ATOM 2006 C C . MET A 1 245 ? -27.975 1.318 12.143 1.00 40.38 245 MET A C 1
ATOM 2008 O O . MET A 1 245 ? -28.526 1.815 13.116 1.00 40.38 245 MET A O 1
ATOM 2012 N N . ASN A 1 246 ? -26.953 0.488 12.350 1.00 38.97 246 ASN A N 1
ATOM 2013 C CA . ASN A 1 246 ? -26.480 -0.051 13.644 1.00 38.97 246 ASN A CA 1
ATOM 2014 C C . ASN A 1 246 ? -24.930 -0.062 13.830 1.00 38.97 246 ASN A C 1
ATOM 2016 O O . ASN A 1 246 ? -24.431 -0.894 14.583 1.00 38.97 246 ASN A O 1
ATOM 2020 N N . TRP A 1 247 ? -24.148 0.826 13.166 1.00 48.00 247 TRP A N 1
ATOM 2021 C CA . TRP A 1 247 ? -22.675 0.973 13.355 1.00 48.00 247 TRP A CA 1
ATOM 2022 C C . TRP A 1 247 ? -22.154 2.194 14.250 1.00 48.00 247 TRP A C 1
ATOM 2024 O O . TRP A 1 247 ? -20.981 2.216 14.553 1.00 48.00 247 TRP A O 1
ATOM 2034 N N . VAL A 1 248 ? -22.976 3.171 14.735 1.00 42.44 248 VAL A N 1
ATOM 2035 C CA . VAL A 1 248 ? -22.892 4.285 15.803 1.00 42.44 248 VAL A CA 1
ATOM 2036 C C . VAL A 1 248 ? -21.590 4.697 16.625 1.00 42.44 248 VAL A C 1
ATOM 2038 O O . VAL A 1 248 ? -20.964 3.744 16.994 1.00 42.44 248 VAL A O 1
ATOM 2041 N N . VAL A 1 249 ? -21.201 5.971 17.057 1.00 59.25 249 VAL A N 1
ATOM 2042 C CA . VAL A 1 249 ? -19.835 6.673 17.431 1.00 59.25 249 VAL A CA 1
ATOM 2043 C C . VAL A 1 249 ? -18.991 6.659 18.782 1.00 59.25 249 VAL A C 1
ATOM 2045 O O . VAL A 1 249 ? -19.535 6.799 19.862 1.00 59.25 249 VAL A O 1
ATOM 2048 N N . ILE A 1 250 ? -17.620 6.681 18.674 1.00 48.88 250 ILE A N 1
ATOM 2049 C CA . ILE A 1 250 ? -16.480 7.185 19.558 1.00 48.88 250 ILE A CA 1
ATOM 2050 C C . ILE A 1 250 ? -15.052 6.502 19.481 1.00 48.88 250 ILE A C 1
ATOM 2052 O O . ILE A 1 250 ? -14.525 6.556 18.379 1.00 48.88 250 ILE A O 1
ATOM 2056 N N . LYS A 1 251 ? -14.320 6.086 20.572 1.00 78.00 251 LYS A N 1
ATOM 2057 C CA . LYS A 1 251 ? -12.825 6.280 20.745 1.00 78.00 251 LYS A CA 1
ATOM 2058 C C . LYS A 1 251 ? -11.921 5.246 21.511 1.00 78.00 251 LYS A C 1
ATOM 2060 O O . LYS A 1 251 ? -12.375 4.462 22.340 1.00 78.00 251 LYS A O 1
ATOM 2065 N N . ILE A 1 252 ? -10.584 5.304 21.297 1.00 80.56 252 ILE A N 1
ATOM 2066 C CA . ILE A 1 252 ? -9.585 4.351 21.854 1.00 80.56 252 ILE A CA 1
ATOM 2067 C C . ILE A 1 252 ? -9.073 4.604 23.304 1.00 80.56 252 ILE A C 1
ATOM 2069 O O . ILE A 1 252 ? -7.892 4.437 23.617 1.00 80.56 252 ILE A O 1
ATOM 2073 N N . LYS A 1 253 ? -9.930 4.951 24.264 1.00 78.44 253 LYS A N 1
ATOM 2074 C CA . LYS A 1 253 ? -9.576 4.824 25.707 1.00 78.44 253 LYS A CA 1
ATOM 2075 C C . LYS A 1 253 ? -10.659 4.210 26.581 1.00 78.44 253 LYS A C 1
ATOM 2077 O O . LYS A 1 253 ? -10.694 4.451 27.792 1.00 78.44 253 LYS A O 1
ATOM 2082 N N . ASP A 1 254 ? -11.577 3.536 25.923 1.00 64.75 254 ASP A N 1
ATOM 2083 C CA . ASP A 1 254 ? -12.914 3.319 26.404 1.00 64.75 254 ASP A CA 1
ATOM 2084 C C . ASP A 1 254 ? -13.104 1.797 26.738 1.00 64.75 254 ASP A C 1
ATOM 2086 O O . ASP A 1 254 ? -12.600 1.425 27.787 1.00 64.75 254 ASP A O 1
ATOM 2090 N N . ILE A 1 255 ? -13.659 0.871 25.923 1.00 73.12 255 ILE A N 1
ATOM 2091 C CA . ILE A 1 255 ? -13.845 -0.585 26.207 1.00 73.12 255 ILE A CA 1
ATOM 2092 C C . ILE A 1 255 ? -12.548 -1.356 26.374 1.00 73.12 255 ILE A C 1
ATOM 2094 O O . ILE A 1 255 ? -12.578 -2.577 26.434 1.00 73.12 255 ILE A O 1
ATOM 2098 N N . PHE A 1 256 ? -11.414 -0.670 26.476 1.00 82.94 256 PHE A N 1
ATOM 2099 C CA . PHE A 1 256 ? -10.233 -1.196 27.121 1.00 82.94 256 PHE A CA 1
ATOM 2100 C C . PHE A 1 256 ? -9.269 -0.019 27.586 1.00 82.94 256 PHE A C 1
ATOM 2102 O O . PHE A 1 256 ? -9.482 1.154 27.284 1.00 82.94 256 PHE A O 1
ATOM 2109 N N . SER A 1 257 ? -8.212 -0.284 28.378 1.00 83.56 257 SER A N 1
ATOM 2110 C CA . SER A 1 257 ? -7.136 0.603 28.969 1.00 83.56 257 SER A CA 1
ATOM 2111 C C . SER A 1 257 ? -5.624 0.483 28.496 1.00 83.56 257 SER A C 1
ATOM 2113 O O . SER A 1 257 ? -4.934 -0.508 28.704 1.00 83.56 257 SER A O 1
ATOM 2115 N N . MET A 1 258 ? -4.962 1.536 28.010 1.00 88.31 258 MET A N 1
ATOM 2116 C CA . MET A 1 258 ? -3.504 1.485 27.684 1.00 88.31 258 MET A CA 1
ATOM 2117 C C . MET A 1 258 ? -2.541 1.034 28.782 1.00 88.31 258 MET A C 1
ATOM 2119 O O . MET A 1 258 ? -2.634 1.659 29.826 1.00 88.31 258 MET A O 1
ATOM 2123 N N . ASN A 1 259 ? -1.504 0.182 28.548 1.00 87.31 259 ASN A N 1
ATOM 2124 C CA . ASN A 1 259 ? -0.456 -0.131 29.573 1.00 87.31 259 ASN A CA 1
ATOM 2125 C C . ASN A 1 259 ? 1.084 -0.337 29.223 1.00 87.31 259 ASN A C 1
ATOM 2127 O O . ASN A 1 259 ? 1.362 -1.152 28.371 1.00 87.31 259 ASN A O 1
ATOM 2131 N N . THR A 1 260 ? 2.074 0.356 29.892 1.00 89.50 260 THR A N 1
ATOM 2132 C CA . THR A 1 260 ? 3.530 0.674 29.525 1.00 89.50 260 THR A CA 1
ATOM 2133 C C . THR A 1 260 ? 4.582 -0.211 30.183 1.00 89.50 260 THR A C 1
ATOM 2135 O O . THR A 1 260 ? 5.101 0.180 31.226 1.00 89.50 260 THR A O 1
ATOM 2138 N N . GLY A 1 261 ? 4.967 -1.348 29.611 1.00 88.12 261 GLY A N 1
ATOM 2139 C CA . GLY A 1 261 ? 6.054 -2.196 30.132 1.00 88.12 261 GLY A CA 1
ATOM 2140 C C . GLY A 1 261 ? 7.394 -1.556 30.612 1.00 88.12 261 GLY A C 1
ATOM 2141 O O . GLY A 1 261 ? 7.643 -0.358 30.531 1.00 88.12 261 GLY A O 1
ATOM 2142 N N . LEU A 1 262 ? 8.298 -2.409 31.098 1.00 91.00 262 LEU A N 1
ATOM 2143 C CA . LEU A 1 262 ? 9.711 -2.241 31.517 1.00 91.00 262 LEU A CA 1
ATOM 2144 C C . LEU A 1 262 ? 10.653 -1.195 30.841 1.00 91.00 262 LEU A C 1
ATOM 2146 O O . LEU A 1 262 ? 10.552 -1.016 29.645 1.00 91.00 262 LEU A O 1
ATOM 2150 N N . SER A 1 263 ? 11.638 -0.584 31.548 1.00 90.06 263 SER A N 1
ATOM 2151 C CA . SER A 1 263 ? 12.600 0.414 30.983 1.00 90.06 263 SER A CA 1
ATOM 2152 C C . SER A 1 263 ? 14.069 0.441 31.531 1.00 90.06 263 SER A C 1
ATOM 2154 O O . SER A 1 263 ? 14.244 0.265 32.724 1.00 90.06 263 SER A O 1
ATOM 2156 N N . TYR A 1 264 ? 15.054 0.734 30.635 1.00 86.25 264 TYR A N 1
ATOM 2157 C CA . TYR A 1 264 ? 16.564 0.823 30.628 1.00 86.25 264 TYR A CA 1
ATOM 2158 C C . TYR A 1 264 ? 17.374 0.040 31.688 1.00 86.25 264 TYR A C 1
ATOM 2160 O O . TYR A 1 264 ? 17.176 0.295 32.870 1.00 86.25 264 TYR A O 1
ATOM 2168 N N . LYS A 1 265 ? 18.311 -0.874 31.337 1.00 87.62 265 LYS A N 1
ATOM 2169 C CA . LYS A 1 265 ? 19.481 -0.757 30.426 1.00 87.62 265 LYS A CA 1
ATOM 2170 C C . LYS A 1 265 ? 19.771 -2.005 29.546 1.00 87.62 265 LYS A C 1
ATOM 2172 O O . LYS A 1 265 ? 19.213 -3.079 29.709 1.00 87.62 265 LYS A O 1
ATOM 2177 N N . LYS A 1 266 ? 20.726 -1.866 28.608 1.00 83.19 266 LYS A N 1
ATOM 2178 C CA . LYS A 1 266 ? 21.284 -2.975 27.792 1.00 83.19 266 LYS A CA 1
ATOM 2179 C C . LYS A 1 266 ? 22.099 -3.982 28.626 1.00 83.19 266 LYS A C 1
ATOM 2181 O O . LYS A 1 266 ? 22.223 -5.128 28.222 1.00 83.19 266 LYS A O 1
ATOM 2186 N N . GLY A 1 267 ? 22.676 -3.547 29.748 1.00 84.06 267 GLY A N 1
ATOM 2187 C CA . GLY A 1 267 ? 23.531 -4.382 30.603 1.00 84.06 267 GLY A CA 1
ATOM 2188 C C . GLY A 1 267 ? 22.782 -5.435 31.416 1.00 84.06 267 GLY A C 1
ATOM 2189 O O . GLY A 1 267 ? 23.417 -6.330 31.954 1.00 84.06 267 GLY A O 1
ATOM 2190 N N . ASP A 1 268 ? 21.454 -5.346 31.476 1.00 84.31 268 ASP A N 1
ATOM 2191 C CA . ASP A 1 268 ? 20.652 -6.299 32.231 1.00 84.31 268 ASP A CA 1
ATOM 2192 C C . ASP A 1 268 ? 20.598 -7.658 31.469 1.00 84.31 268 ASP A C 1
ATOM 2194 O O . ASP A 1 268 ? 20.542 -8.717 32.091 1.00 84.31 268 ASP A O 1
ATOM 2198 N N . LEU A 1 269 ? 20.687 -7.636 30.122 1.00 87.44 269 LEU A N 1
ATOM 2199 C CA . LEU A 1 269 ? 20.571 -8.773 29.179 1.00 87.44 269 LEU A CA 1
ATOM 2200 C C . LEU A 1 269 ? 21.302 -10.076 29.588 1.00 87.44 269 LEU A C 1
ATOM 2202 O O . LEU A 1 269 ? 22.509 -10.079 29.821 1.00 87.44 269 LEU A O 1
ATOM 2206 N N . SER A 1 270 ? 20.609 -11.220 29.501 1.00 82.75 270 SER A N 1
ATOM 2207 C CA . SER A 1 270 ? 21.213 -12.564 29.550 1.00 82.75 270 SER A CA 1
ATOM 2208 C C . SER A 1 270 ? 21.996 -12.815 28.274 1.00 82.75 270 SER A C 1
ATOM 2210 O O . SER A 1 270 ? 21.470 -12.786 27.161 1.00 82.75 270 SER A O 1
ATOM 2212 N N . ILE A 1 271 ? 23.272 -13.111 28.479 1.00 74.31 271 ILE A N 1
ATOM 2213 C CA . ILE A 1 271 ? 24.269 -13.372 27.441 1.00 74.31 271 ILE A CA 1
ATOM 2214 C C . ILE A 1 271 ? 24.070 -14.768 26.814 1.00 74.31 271 ILE A C 1
ATOM 2216 O O . ILE A 1 271 ? 24.504 -15.014 25.694 1.00 74.31 271 ILE A O 1
ATOM 2220 N N . ASN A 1 272 ? 23.392 -15.680 27.518 1.00 75.62 272 ASN A N 1
ATOM 2221 C CA . ASN A 1 272 ? 23.410 -17.121 27.236 1.00 75.62 272 ASN A CA 1
ATOM 2222 C C . ASN A 1 272 ? 22.132 -17.655 26.568 1.00 75.62 272 ASN A C 1
ATOM 2224 O O . ASN A 1 272 ? 21.872 -18.855 26.643 1.00 75.62 272 ASN A O 1
ATOM 2228 N N . ASN A 1 273 ? 21.290 -16.782 26.010 1.00 75.56 273 ASN A N 1
ATOM 2229 C CA . ASN A 1 273 ? 19.934 -17.122 25.564 1.00 75.56 273 ASN A CA 1
ATOM 2230 C C . ASN A 1 273 ? 19.134 -17.947 26.599 1.00 75.56 273 ASN A C 1
ATOM 2232 O O . ASN A 1 273 ? 18.385 -18.867 26.271 1.00 75.56 273 ASN A O 1
ATOM 2236 N N . LYS A 1 274 ? 19.355 -17.641 27.884 1.00 78.50 274 LYS A N 1
ATOM 2237 C CA . LYS A 1 274 ? 18.851 -18.400 29.035 1.00 78.50 274 LYS A CA 1
ATOM 2238 C C . LYS A 1 274 ? 17.876 -17.601 29.854 1.00 78.50 274 LYS A C 1
ATOM 2240 O O . LYS A 1 274 ? 17.974 -16.383 29.861 1.00 78.50 274 LYS A O 1
ATOM 2245 N N . GLY A 1 275 ? 17.010 -18.336 30.551 1.00 86.62 275 GLY A N 1
ATOM 2246 C CA . GLY A 1 275 ? 15.811 -17.813 31.170 1.00 86.62 275 GLY A CA 1
ATOM 2247 C C . GLY A 1 275 ? 14.838 -17.429 30.069 1.00 86.62 275 GLY A C 1
ATOM 2248 O O . GLY A 1 275 ? 13.968 -18.200 29.685 1.00 86.62 275 GLY A O 1
ATOM 2249 N N . VAL A 1 276 ? 15.010 -16.210 29.582 1.00 90.69 276 VAL A N 1
ATOM 2250 C CA . VAL A 1 276 ? 13.888 -15.365 29.206 1.00 90.69 276 VAL A CA 1
ATOM 2251 C C . VAL A 1 276 ? 14.327 -14.615 27.900 1.00 90.69 276 VAL A C 1
ATOM 2253 O O . VAL A 1 276 ? 15.116 -13.710 28.021 1.00 90.69 276 VAL A O 1
ATOM 2256 N N . ARG A 1 277 ? 13.853 -14.961 26.660 1.00 94.19 277 ARG A N 1
ATOM 2257 C CA . ARG A 1 277 ? 13.929 -14.212 25.335 1.00 94.19 277 ARG A CA 1
ATOM 2258 C C . ARG A 1 277 ? 13.295 -12.790 25.092 1.00 94.19 277 ARG A C 1
ATOM 2260 O O . ARG A 1 277 ? 12.182 -12.474 25.472 1.00 94.19 277 ARG A O 1
ATOM 2267 N N . ILE A 1 278 ? 13.919 -11.944 24.264 1.00 92.56 278 ILE A N 1
ATOM 2268 C CA . ILE A 1 278 ? 13.769 -10.470 24.191 1.00 92.56 278 ILE A CA 1
ATOM 2269 C C . ILE A 1 278 ? 13.535 -9.927 22.780 1.00 92.56 278 ILE A C 1
ATOM 2271 O O . ILE A 1 278 ? 14.080 -10.407 21.795 1.00 92.56 278 ILE A O 1
ATOM 2275 N N . ILE A 1 279 ? 12.839 -8.787 22.744 1.00 92.12 279 ILE A N 1
ATOM 2276 C CA . ILE A 1 279 ? 11.794 -8.538 21.765 1.00 92.12 279 ILE A CA 1
ATOM 2277 C C . ILE A 1 279 ? 11.815 -7.118 21.121 1.00 92.12 279 ILE A C 1
ATOM 2279 O O . ILE A 1 279 ? 12.356 -6.184 21.718 1.00 92.12 279 ILE A O 1
ATOM 2283 N N . ARG A 1 280 ? 11.358 -6.909 19.869 1.00 89.38 280 ARG A N 1
ATOM 2284 C CA . ARG A 1 280 ? 11.924 -5.867 18.961 1.00 89.38 280 ARG A CA 1
ATOM 2285 C C . ARG A 1 280 ? 11.079 -5.493 17.718 1.00 89.38 280 ARG A C 1
ATOM 2287 O O . ARG A 1 280 ? 10.649 -6.345 16.956 1.00 89.38 280 ARG A O 1
ATOM 2294 N N . GLY A 1 281 ? 11.015 -4.194 17.388 1.00 81.69 281 GLY A N 1
ATOM 2295 C CA . GLY A 1 281 ? 10.333 -3.586 16.216 1.00 81.69 281 GLY A CA 1
ATOM 2296 C C . GLY A 1 281 ? 10.622 -4.103 14.788 1.00 81.69 281 GLY A C 1
ATOM 2297 O O . GLY A 1 281 ? 9.972 -3.637 13.859 1.00 81.69 281 GLY A O 1
ATOM 2298 N N . GLY A 1 282 ? 11.557 -5.039 14.593 1.00 81.19 282 GLY A N 1
ATOM 2299 C CA . GLY A 1 282 ? 11.841 -5.718 13.310 1.00 81.19 282 GLY A CA 1
ATOM 2300 C C . GLY A 1 282 ? 11.542 -7.222 13.329 1.00 81.19 282 GLY A C 1
ATOM 2301 O O . GLY A 1 282 ? 11.277 -7.835 12.296 1.00 81.19 282 GLY A O 1
ATOM 2302 N N . ASN A 1 283 ? 11.389 -7.800 14.519 1.00 85.62 283 ASN A N 1
ATOM 2303 C CA . ASN A 1 283 ? 10.789 -9.120 14.752 1.00 85.62 283 ASN A CA 1
ATOM 2304 C C . ASN A 1 283 ? 9.265 -9.002 14.782 1.00 85.62 283 ASN A C 1
ATOM 2306 O O . ASN A 1 283 ? 8.525 -9.740 15.415 1.00 85.62 283 ASN A O 1
ATOM 2310 N N . ILE A 1 284 ? 8.867 -8.056 13.957 1.00 81.50 284 ILE A N 1
ATOM 2311 C CA . ILE A 1 284 ? 7.647 -7.403 13.635 1.00 81.50 284 ILE A CA 1
ATOM 2312 C C . ILE A 1 284 ? 7.690 -7.553 12.091 1.00 81.50 284 ILE A C 1
ATOM 2314 O O . ILE A 1 284 ? 8.048 -6.649 11.345 1.00 81.50 284 ILE A O 1
ATOM 2318 N N . LYS A 1 285 ? 7.409 -8.803 11.655 1.00 76.81 285 LYS A N 1
ATOM 2319 C CA . LYS A 1 285 ? 7.480 -9.525 10.352 1.00 76.81 285 LYS A CA 1
ATOM 2320 C C . LYS A 1 285 ? 6.669 -10.875 10.532 1.00 76.81 285 LYS A C 1
ATOM 2322 O O . LYS A 1 285 ? 7.110 -11.671 11.341 1.00 76.81 285 LYS A O 1
ATOM 2327 N N . PRO A 1 286 ? 5.443 -11.109 10.011 1.00 73.75 286 PRO A N 1
ATOM 2328 C CA . PRO A 1 286 ? 4.437 -11.952 10.726 1.00 73.75 286 PRO A CA 1
ATOM 2329 C C . PRO A 1 286 ? 3.289 -12.662 9.930 1.00 73.75 286 PRO A C 1
ATOM 2331 O O . PRO A 1 286 ? 3.155 -12.554 8.734 1.00 73.75 286 PRO A O 1
ATOM 2334 N N . LEU A 1 287 ? 2.342 -13.262 10.659 1.00 67.62 287 LEU A N 1
ATOM 2335 C CA . LEU A 1 287 ? 1.039 -13.860 10.288 1.00 67.62 287 LEU A CA 1
ATOM 2336 C C . LEU A 1 287 ? 0.787 -15.130 9.397 1.00 67.62 287 LEU A C 1
ATOM 2338 O O . LEU A 1 287 ? -0.335 -15.611 9.436 1.00 67.62 287 LEU A O 1
ATOM 2342 N N . GLU A 1 288 ? 1.640 -15.892 8.712 1.00 76.62 288 GLU A N 1
ATOM 2343 C CA . GLU A 1 288 ? 3.086 -15.969 8.496 1.00 76.62 288 GLU A CA 1
ATOM 2344 C C . GLU A 1 288 ? 3.920 -15.633 9.744 1.00 76.62 288 GLU A C 1
ATOM 2346 O O . GLU A 1 288 ? 4.981 -15.007 9.711 1.00 76.62 288 GLU A O 1
ATOM 2351 N N . PHE A 1 289 ? 3.370 -15.995 10.910 1.00 82.94 289 PHE A N 1
ATOM 2352 C CA . PHE A 1 289 ? 3.989 -15.741 12.206 1.00 82.94 289 PHE A CA 1
ATOM 2353 C C . PHE A 1 289 ? 5.228 -16.637 12.315 1.00 82.94 289 PHE A C 1
ATOM 2355 O O . PHE A 1 289 ? 5.266 -17.711 11.710 1.00 82.94 289 PHE A O 1
ATOM 2362 N N . SER A 1 290 ? 6.266 -16.198 13.045 1.00 84.88 290 SER A N 1
ATOM 2363 C CA . SER A 1 290 ? 7.493 -17.011 13.087 1.00 84.88 290 SER A CA 1
ATOM 2364 C C . SER A 1 290 ? 8.512 -16.661 14.190 1.00 84.88 290 SER A C 1
ATOM 2366 O O . SER A 1 290 ? 9.200 -15.653 14.018 1.00 84.88 290 SER A O 1
ATOM 2368 N N . LEU A 1 291 ? 8.642 -17.454 15.280 1.00 85.25 291 LEU A N 1
ATOM 2369 C CA . LEU A 1 291 ? 9.673 -17.247 16.340 1.00 85.25 291 LEU A CA 1
ATOM 2370 C C . LEU A 1 291 ? 11.030 -16.908 15.694 1.00 85.25 291 LEU A C 1
ATOM 2372 O O . LEU A 1 291 ? 11.398 -17.565 14.723 1.00 85.25 291 LEU A O 1
ATOM 2376 N N . LEU A 1 292 ? 11.743 -15.881 16.172 1.00 85.06 292 LEU A N 1
ATOM 2377 C CA . LEU A 1 292 ? 13.032 -15.489 15.587 1.00 85.06 292 LEU A CA 1
ATOM 2378 C C . LEU A 1 292 ? 14.231 -15.886 16.437 1.00 85.06 292 LEU A C 1
ATOM 2380 O O . LEU A 1 292 ? 14.213 -15.863 17.664 1.00 85.06 292 LEU A O 1
ATOM 2384 N N . ASP A 1 293 ? 15.322 -16.212 15.760 1.00 83.31 293 ASP A N 1
ATOM 2385 C CA . ASP A 1 293 ? 16.532 -16.733 16.398 1.00 83.31 293 ASP A CA 1
ATOM 2386 C C . ASP A 1 293 ? 17.394 -15.630 17.032 1.00 83.31 293 ASP A C 1
ATOM 2388 O O . ASP A 1 293 ? 18.245 -15.909 17.872 1.00 83.31 293 ASP A O 1
ATOM 2392 N N . ASN A 1 294 ? 17.174 -14.368 16.640 1.00 84.75 294 ASN A N 1
ATOM 2393 C CA . ASN A 1 294 ? 17.957 -13.211 17.087 1.00 84.75 294 ASN A CA 1
ATOM 2394 C C . ASN A 1 294 ? 17.331 -12.439 18.262 1.00 84.75 294 ASN A C 1
ATOM 2396 O O . ASN A 1 294 ? 17.797 -11.348 18.604 1.00 84.75 294 ASN A O 1
ATOM 2400 N N . ASP A 1 295 ? 16.270 -12.960 18.869 1.00 86.69 295 ASP A N 1
ATOM 2401 C CA . ASP A 1 295 ? 15.765 -12.518 20.169 1.00 86.69 295 ASP A CA 1
ATOM 2402 C C . ASP A 1 295 ? 16.914 -12.481 21.189 1.00 86.69 295 ASP A C 1
ATOM 2404 O O . ASP A 1 295 ? 17.676 -13.440 21.300 1.00 86.69 295 ASP A O 1
ATOM 2408 N N . TYR A 1 296 ? 17.086 -11.365 21.912 1.00 90.25 296 TYR A N 1
ATOM 2409 C CA . TYR A 1 296 ? 18.063 -11.336 23.025 1.00 90.25 296 TYR A CA 1
ATOM 2410 C C . TYR A 1 296 ? 17.516 -12.171 24.204 1.00 90.25 296 TYR A C 1
ATOM 2412 O O . TYR A 1 296 ? 16.423 -12.690 24.058 1.00 90.25 296 TYR A O 1
ATOM 2420 N N . TYR A 1 297 ? 18.161 -12.304 25.372 1.00 92.50 297 TYR A N 1
ATOM 2421 C CA . TYR A 1 297 ? 17.500 -12.903 26.563 1.00 92.50 297 TYR A CA 1
ATOM 2422 C C . TYR A 1 297 ? 17.757 -12.116 27.886 1.00 92.50 297 TYR A C 1
ATOM 2424 O O . TYR A 1 297 ? 18.405 -11.070 27.852 1.00 92.50 297 TYR A O 1
ATOM 2432 N N . ILE A 1 298 ? 17.277 -12.601 29.048 1.00 91.31 298 ILE A N 1
ATOM 2433 C CA . ILE A 1 298 ? 17.491 -12.148 30.444 1.00 91.31 298 ILE A CA 1
ATOM 2434 C C . ILE A 1 298 ? 17.132 -13.220 31.524 1.00 91.31 298 ILE A C 1
ATOM 2436 O O . ILE A 1 298 ? 16.853 -14.366 31.208 1.00 91.31 298 ILE A O 1
ATOM 2440 N N . ASP A 1 299 ? 17.147 -12.840 32.804 1.00 90.12 299 ASP A N 1
ATOM 2441 C CA . ASP A 1 299 ? 16.747 -13.551 34.014 1.00 90.12 299 ASP A CA 1
ATOM 2442 C C . ASP A 1 299 ? 15.431 -13.014 34.638 1.00 90.12 299 ASP A C 1
ATOM 2444 O O . ASP A 1 299 ? 15.059 -11.855 34.441 1.00 90.12 299 ASP A O 1
ATOM 2448 N N . THR A 1 300 ? 14.773 -13.832 35.469 1.00 87.38 300 THR A N 1
ATOM 2449 C CA . THR A 1 300 ? 13.538 -13.514 36.204 1.00 87.38 300 THR A CA 1
ATOM 2450 C C . THR A 1 300 ? 13.697 -12.712 37.519 1.00 87.38 300 THR A C 1
ATOM 2452 O O . THR A 1 300 ? 12.829 -12.826 38.381 1.00 87.38 300 THR A O 1
ATOM 2455 N N . GLN A 1 301 ? 14.755 -11.912 37.734 1.00 88.31 301 GLN A N 1
ATOM 2456 C CA . GLN A 1 301 ? 14.972 -11.209 39.027 1.00 88.31 301 GLN A CA 1
ATOM 2457 C C . GLN A 1 301 ? 14.740 -9.689 39.060 1.00 88.31 301 GLN A C 1
ATOM 2459 O O . GLN A 1 301 ? 14.158 -9.192 40.020 1.00 88.31 301 GLN A O 1
ATOM 2464 N N . PHE A 1 302 ? 15.141 -8.914 38.038 1.00 87.62 302 PHE A N 1
ATOM 2465 C CA . PHE A 1 302 ? 14.878 -7.458 37.979 1.00 87.62 302 PHE A CA 1
ATOM 2466 C C . PHE A 1 302 ? 13.436 -7.243 37.470 1.00 87.62 302 PHE A C 1
ATOM 2468 O O . PHE A 1 302 ? 13.114 -6.383 36.665 1.00 87.62 302 PHE A O 1
ATOM 2475 N N . ILE A 1 303 ? 12.567 -8.112 37.969 1.00 87.75 303 ILE A N 1
ATOM 2476 C CA . ILE A 1 303 ? 11.267 -8.556 37.525 1.00 87.75 303 ILE A CA 1
ATOM 2477 C C . ILE A 1 303 ? 10.351 -8.291 38.766 1.00 87.75 303 ILE A C 1
ATOM 2479 O O . ILE A 1 303 ? 10.652 -8.788 39.838 1.00 87.75 303 ILE A O 1
ATOM 2483 N N . SER A 1 304 ? 9.288 -7.460 38.710 1.00 77.88 304 SER A N 1
ATOM 2484 C CA . SER A 1 304 ? 8.488 -6.958 39.856 1.00 77.88 304 SER A CA 1
ATOM 2485 C C . SER A 1 304 ? 7.051 -7.489 40.163 1.00 77.88 304 SER A C 1
ATOM 2487 O O . SER A 1 304 ? 6.820 -7.726 41.342 1.00 77.88 304 SER A O 1
ATOM 2489 N N . SER A 1 305 ? 6.040 -7.591 39.260 1.00 85.81 305 SER A N 1
ATOM 2490 C CA . SER A 1 305 ? 4.642 -7.954 39.689 1.00 85.81 305 SER A CA 1
ATOM 2491 C C . SER A 1 305 ? 3.585 -8.385 38.617 1.00 85.81 305 SER A C 1
ATOM 2493 O O . SER A 1 305 ? 3.776 -8.066 37.449 1.00 85.81 305 SER A O 1
ATOM 2495 N N . GLU A 1 306 ? 2.438 -8.999 39.031 1.00 84.38 306 GLU A N 1
ATOM 2496 C CA . GLU A 1 306 ? 1.408 -9.899 38.360 1.00 84.38 306 GLU A CA 1
ATOM 2497 C C . GLU A 1 306 ? -0.072 -9.376 37.894 1.00 84.38 306 GLU A C 1
ATOM 2499 O O . GLU A 1 306 ? -1.051 -9.690 38.558 1.00 84.38 306 GLU A O 1
ATOM 2504 N N . GLN A 1 307 ? -0.314 -8.589 36.794 1.00 82.88 307 GLN A N 1
ATOM 2505 C CA . GLN A 1 307 ? -1.590 -8.327 36.014 1.00 82.88 307 GLN A CA 1
ATOM 2506 C C . GLN A 1 307 ? -1.685 -8.894 34.528 1.00 82.88 307 GLN A C 1
ATOM 2508 O O . GLN A 1 307 ? -2.453 -9.816 34.307 1.00 82.88 307 GLN A O 1
ATOM 2513 N N . VAL A 1 308 ? -0.902 -8.435 33.519 1.00 88.75 308 VAL A N 1
ATOM 2514 C CA . VAL A 1 308 ? -0.854 -8.820 32.047 1.00 88.75 308 VAL A CA 1
ATOM 2515 C C . VAL A 1 308 ? -1.085 -10.256 31.548 1.00 88.75 308 VAL A C 1
ATOM 2517 O O . VAL A 1 308 ? -1.409 -10.408 30.379 1.00 88.75 308 VAL A O 1
ATOM 2520 N N . TYR A 1 309 ? -0.712 -11.275 32.312 1.00 92.94 309 TYR A N 1
ATOM 2521 C CA . TYR A 1 309 ? 0.054 -12.485 31.916 1.00 92.94 309 TYR A CA 1
ATOM 2522 C C . TYR A 1 309 ? 0.439 -12.761 30.412 1.00 92.94 309 TYR A C 1
ATOM 2524 O O . TYR A 1 309 ? 0.357 -13.898 30.009 1.00 92.94 309 TYR A O 1
ATOM 2532 N N . LEU A 1 310 ? 0.838 -11.782 29.566 1.00 91.06 310 LEU A N 1
ATOM 2533 C CA . LEU A 1 310 ? 0.716 -11.777 28.088 1.00 91.06 310 LEU A CA 1
ATOM 2534 C C . LEU A 1 310 ? -0.418 -12.654 27.589 1.00 91.06 310 LEU A C 1
ATOM 2536 O O . LEU A 1 310 ? -0.164 -13.712 27.047 1.00 91.06 310 LEU A O 1
ATOM 2540 N N . LYS A 1 311 ? -1.664 -12.266 27.836 1.00 88.94 311 LYS A N 1
ATOM 2541 C CA . LYS A 1 311 ? -2.722 -13.254 28.036 1.00 88.94 311 LYS A CA 1
ATOM 2542 C C . LYS A 1 311 ? -3.968 -13.050 27.180 1.00 88.94 311 LYS A C 1
ATOM 2544 O O . LYS A 1 311 ? -3.963 -12.324 26.198 1.00 88.94 311 LYS A O 1
ATOM 2549 N N . HIS A 1 312 ? -5.046 -13.748 27.513 1.00 88.38 312 HIS A N 1
ATOM 2550 C CA . HIS A 1 312 ? -5.638 -14.823 26.713 1.00 88.38 312 HIS A CA 1
ATOM 2551 C C . HIS A 1 312 ? -6.091 -14.564 25.232 1.00 88.38 312 HIS A C 1
ATOM 2553 O O . HIS A 1 312 ? -6.770 -15.435 24.758 1.00 88.38 312 HIS A O 1
ATOM 2559 N N . ASN A 1 313 ? -5.753 -13.476 24.495 1.00 84.44 313 ASN A N 1
ATOM 2560 C CA . ASN A 1 313 ? -5.571 -13.306 23.010 1.00 84.44 313 ASN A CA 1
ATOM 2561 C C . ASN A 1 313 ? -5.595 -11.815 22.509 1.00 84.44 313 ASN A C 1
ATOM 2563 O O . ASN A 1 313 ? -6.633 -11.159 22.582 1.00 84.44 313 ASN A O 1
ATOM 2567 N N . GLN A 1 314 ? -4.502 -11.257 21.945 1.00 89.88 314 GLN A N 1
ATOM 2568 C CA . GLN A 1 314 ? -4.095 -9.863 22.246 1.00 89.88 314 GLN A CA 1
ATOM 2569 C C . GLN A 1 314 ? -2.893 -9.258 21.415 1.00 89.88 314 GLN A C 1
ATOM 2571 O O . GLN A 1 314 ? -1.982 -8.733 22.001 1.00 89.88 314 GLN A O 1
ATOM 2576 N N . LEU A 1 315 ? -2.821 -9.298 20.074 1.00 93.31 315 LEU A N 1
ATOM 2577 C CA . LEU A 1 315 ? -2.268 -8.216 19.183 1.00 93.31 315 LEU A CA 1
ATOM 2578 C C . LEU A 1 315 ? -0.743 -7.614 19.302 1.00 93.31 315 LEU A C 1
ATOM 2580 O O . LEU A 1 315 ? -0.112 -7.947 20.270 1.00 93.31 315 LEU A O 1
ATOM 2584 N N . ILE A 1 316 ? -0.044 -6.882 18.339 1.00 90.81 316 ILE A N 1
ATOM 2585 C CA . ILE A 1 316 ? 1.181 -5.906 18.289 1.00 90.81 316 ILE A CA 1
ATOM 2586 C C . ILE A 1 316 ? 1.584 -5.169 16.893 1.00 90.81 316 ILE A C 1
ATOM 2588 O O . ILE A 1 316 ? 1.250 -5.662 15.823 1.00 90.81 316 ILE A O 1
ATOM 2592 N N . THR A 1 317 ? 2.263 -3.960 16.917 1.00 90.56 317 THR A N 1
ATOM 2593 C CA . THR A 1 317 ? 3.146 -3.139 15.924 1.00 90.56 317 THR A CA 1
ATOM 2594 C C . THR A 1 317 ? 3.665 -1.614 16.245 1.00 90.56 317 THR A C 1
ATOM 2596 O O . THR A 1 317 ? 2.922 -0.842 16.845 1.00 90.56 317 THR A O 1
ATOM 2599 N N . PRO A 1 318 ? 4.860 -1.039 15.869 1.00 87.12 318 PRO A N 1
ATOM 2600 C CA . PRO A 1 318 ? 5.697 -0.087 16.717 1.00 87.12 318 PRO A CA 1
ATOM 2601 C C . PRO A 1 318 ? 5.521 1.458 16.895 1.00 87.12 318 PRO A C 1
ATOM 2603 O O . PRO A 1 318 ? 4.876 2.104 16.075 1.00 87.12 318 PRO A O 1
ATOM 2606 N N . VAL A 1 319 ? 6.145 2.026 17.984 1.00 78.62 319 VAL A N 1
ATOM 2607 C CA . VAL A 1 319 ? 6.063 3.442 18.526 1.00 78.62 319 VAL A CA 1
ATOM 2608 C C . VAL A 1 319 ? 6.754 4.421 17.620 1.00 78.62 319 VAL A C 1
ATOM 2610 O O . VAL A 1 319 ? 6.300 5.546 17.446 1.00 78.62 319 VAL A O 1
ATOM 2613 N N . SER A 1 320 ? 7.923 3.992 17.174 1.00 72.06 320 SER A N 1
ATOM 2614 C CA . SER A 1 320 ? 8.939 4.800 16.541 1.00 72.06 320 SER A CA 1
ATOM 2615 C C . SER A 1 320 ? 9.580 3.899 15.512 1.00 72.06 320 SER A C 1
ATOM 2617 O O . SER A 1 320 ? 10.150 2.860 15.845 1.00 72.06 320 SER A O 1
ATOM 2619 N N . THR A 1 321 ? 9.306 4.213 14.256 1.00 64.31 321 THR A N 1
ATOM 2620 C CA . THR A 1 321 ? 9.472 3.312 13.115 1.00 64.31 321 THR A CA 1
ATOM 2621 C C . THR A 1 321 ? 9.175 4.115 11.835 1.00 64.31 321 THR A C 1
ATOM 2623 O O . THR A 1 321 ? 8.574 5.192 11.908 1.00 64.31 321 THR A O 1
ATOM 2626 N N . SER A 1 322 ? 9.693 3.679 10.689 1.00 63.69 322 SER A N 1
ATOM 2627 C CA . SER A 1 322 ? 9.795 4.462 9.441 1.00 63.69 322 SER A CA 1
ATOM 2628 C C . SER A 1 322 ? 8.447 4.736 8.769 1.00 63.69 322 SER A C 1
ATOM 2630 O O . SER A 1 322 ? 7.440 4.162 9.153 1.00 63.69 322 SER A O 1
ATOM 2632 N N . LEU A 1 323 ? 8.379 5.560 7.717 1.00 58.28 323 LEU A N 1
ATOM 2633 C CA . LEU A 1 323 ? 7.097 5.792 7.032 1.00 58.28 323 LEU A CA 1
ATOM 2634 C C . LEU A 1 323 ? 6.538 4.547 6.320 1.00 58.28 323 LEU A C 1
ATOM 2636 O O . LEU A 1 323 ? 5.328 4.497 6.083 1.00 58.28 323 LEU A O 1
ATOM 2640 N N . GLU A 1 324 ? 7.384 3.548 6.026 1.00 56.16 324 GLU A N 1
ATOM 2641 C CA . GLU A 1 324 ? 6.945 2.225 5.577 1.00 56.16 324 GLU A CA 1
ATOM 2642 C C . GLU A 1 324 ? 6.931 1.141 6.663 1.00 56.16 324 GLU A C 1
ATOM 2644 O O . GLU A 1 324 ? 6.426 0.074 6.330 1.00 56.16 324 GLU A O 1
ATOM 2649 N N . HIS A 1 325 ? 7.380 1.374 7.920 1.00 56.72 325 HIS A N 1
ATOM 2650 C CA . HIS A 1 325 ? 7.220 0.460 9.082 1.00 56.72 325 HIS A CA 1
ATOM 2651 C C . HIS A 1 325 ? 6.421 0.999 10.328 1.00 56.72 325 HIS A C 1
ATOM 2653 O O . HIS A 1 325 ? 6.139 0.229 11.251 1.00 56.72 325 HIS A O 1
ATOM 2659 N N . ILE A 1 326 ? 5.989 2.271 10.369 1.00 68.38 326 ILE A N 1
ATOM 2660 C CA . ILE A 1 326 ? 4.976 2.901 11.250 1.00 68.38 326 ILE A CA 1
ATOM 2661 C C . ILE A 1 326 ? 3.614 2.226 11.097 1.00 68.38 326 ILE A C 1
ATOM 2663 O O . ILE A 1 326 ? 2.817 2.643 10.269 1.00 68.38 326 ILE A O 1
ATOM 2667 N N . GLY A 1 327 ? 3.374 1.191 11.917 1.00 63.78 327 GLY A N 1
ATOM 2668 C CA . GLY A 1 327 ? 3.026 -0.183 11.514 1.00 63.78 327 GLY A CA 1
ATOM 2669 C C . GLY A 1 327 ? 1.653 -0.663 11.000 1.00 63.78 327 GLY A C 1
ATOM 2670 O O . GLY A 1 327 ? 0.600 -0.382 11.554 1.00 63.78 327 GLY A O 1
ATOM 2671 N N . LYS A 1 328 ? 1.730 -1.595 10.038 1.00 77.75 328 LYS A N 1
ATOM 2672 C CA . LYS A 1 328 ? 0.764 -2.688 9.791 1.00 77.75 328 LYS A CA 1
ATOM 2673 C C . LYS A 1 328 ? 0.624 -3.496 11.104 1.00 77.75 328 LYS A C 1
ATOM 2675 O O . LYS A 1 328 ? 1.512 -3.357 11.916 1.00 77.75 328 LYS A O 1
ATOM 2680 N N . PHE A 1 329 ? -0.441 -4.236 11.431 1.00 82.44 329 PHE A N 1
ATOM 2681 C CA . PHE A 1 329 ? -0.792 -4.628 12.840 1.00 82.44 329 PHE A CA 1
ATOM 2682 C C . PHE A 1 329 ? -1.504 -6.053 12.652 1.00 82.44 329 PHE A C 1
ATOM 2684 O O . PHE A 1 329 ? -2.383 -6.120 11.799 1.00 82.44 329 PHE A O 1
ATOM 2691 N N . ALA A 1 330 ? -1.097 -7.191 13.293 1.00 86.88 330 ALA A N 1
ATOM 2692 C CA . ALA A 1 330 ? -1.376 -8.673 13.045 1.00 86.88 330 ALA A CA 1
ATOM 2693 C C . ALA A 1 330 ? -1.894 -9.687 14.209 1.00 86.88 330 ALA A C 1
ATOM 2695 O O . ALA A 1 330 ? -1.880 -9.304 15.343 1.00 86.88 330 ALA A O 1
ATOM 2696 N N . ARG A 1 331 ? -2.317 -10.991 14.108 1.00 89.94 331 ARG A N 1
ATOM 2697 C CA . ARG A 1 331 ? -2.947 -11.872 15.235 1.00 89.94 331 ARG A CA 1
ATOM 2698 C C . ARG A 1 331 ? -2.048 -13.033 15.919 1.00 89.94 331 ARG A C 1
ATOM 2700 O O . ARG A 1 331 ? -1.496 -13.744 15.126 1.00 89.94 331 ARG A O 1
ATOM 2707 N N . ILE A 1 332 ? -1.923 -13.333 17.257 1.00 90.62 332 ILE A N 1
ATOM 2708 C CA . ILE A 1 332 ? -1.215 -14.409 18.133 1.00 90.62 332 ILE A CA 1
ATOM 2709 C C . ILE A 1 332 ? -1.916 -15.794 18.546 1.00 90.62 332 ILE A C 1
ATOM 2711 O O . ILE A 1 332 ? -3.028 -15.635 18.997 1.00 90.62 332 ILE A O 1
ATOM 2715 N N . ASP A 1 333 ? -1.336 -17.050 18.570 1.00 85.81 333 ASP A N 1
ATOM 2716 C CA . ASP A 1 333 ? -1.805 -18.557 18.477 1.00 85.81 333 ASP A CA 1
ATOM 2717 C C . ASP A 1 333 ? -2.050 -19.834 19.534 1.00 85.81 333 ASP A C 1
ATOM 2719 O O . ASP A 1 333 ? -2.547 -20.829 19.011 1.00 85.81 333 ASP A O 1
ATOM 2723 N N . LYS A 1 334 ? -1.752 -20.009 20.881 1.00 85.38 334 LYS A N 1
ATOM 2724 C CA . LYS A 1 334 ? -2.249 -21.006 21.952 1.00 85.38 334 LYS A CA 1
ATOM 2725 C C . LYS A 1 334 ? -2.194 -20.680 23.532 1.00 85.38 334 LYS A C 1
ATOM 2727 O O . LYS A 1 334 ? -3.211 -20.225 24.015 1.00 85.38 334 LYS A O 1
ATOM 2732 N N . ASP A 1 335 ? -1.129 -20.897 24.367 1.00 88.31 335 ASP A N 1
ATOM 2733 C CA . ASP A 1 335 ? -0.646 -20.176 25.644 1.00 88.31 335 ASP A CA 1
ATOM 2734 C C . ASP A 1 335 ? 0.894 -20.522 25.784 1.00 88.31 335 ASP A C 1
ATOM 2736 O O . ASP A 1 335 ? 1.259 -21.542 25.209 1.00 88.31 335 ASP A O 1
ATOM 2740 N N . TYR A 1 336 ? 1.828 -19.795 26.453 1.00 89.25 336 TYR A N 1
ATOM 2741 C CA . TYR A 1 336 ? 3.203 -20.310 26.839 1.00 89.25 336 TYR A CA 1
ATOM 2742 C C . TYR A 1 336 ? 3.650 -19.777 28.253 1.00 89.25 336 TYR A C 1
ATOM 2744 O O . TYR A 1 336 ? 2.987 -18.875 28.732 1.00 89.25 336 TYR A O 1
ATOM 2752 N N . ASP A 1 337 ? 4.772 -20.185 28.910 1.00 80.81 337 ASP A N 1
ATOM 2753 C CA . ASP A 1 337 ? 5.244 -19.626 30.239 1.00 80.81 337 ASP A CA 1
ATOM 2754 C C . ASP A 1 337 ? 6.773 -19.187 30.391 1.00 80.81 337 ASP A C 1
ATOM 2756 O O . ASP A 1 337 ? 7.667 -19.994 30.156 1.00 80.81 337 ASP A O 1
ATOM 2760 N N . GLY A 1 338 ? 7.076 -17.915 30.802 1.00 89.06 338 GLY A N 1
ATOM 2761 C CA . GLY A 1 338 ? 8.397 -17.172 30.987 1.00 89.06 338 GLY A CA 1
ATOM 2762 C C . GLY A 1 338 ? 8.885 -15.734 30.408 1.00 89.06 338 GLY A C 1
ATOM 2763 O O . GLY A 1 338 ? 10.101 -15.644 30.326 1.00 89.06 338 GLY A O 1
ATOM 2764 N N . VAL A 1 339 ? 8.163 -14.639 29.967 1.00 93.12 339 VAL A N 1
ATOM 2765 C CA . VAL A 1 339 ? 8.603 -13.383 29.170 1.00 93.12 339 VAL A CA 1
ATOM 2766 C C . VAL A 1 339 ? 8.313 -11.872 29.581 1.00 93.12 339 VAL A C 1
ATOM 2768 O O . VAL A 1 339 ? 7.999 -11.631 30.732 1.00 93.12 339 VAL A O 1
ATOM 2771 N N . VAL A 1 340 ? 8.502 -10.854 28.656 1.00 93.81 340 VAL A N 1
ATOM 2772 C CA . VAL A 1 340 ? 7.975 -9.446 28.366 1.00 93.81 340 VAL A CA 1
ATOM 2773 C C . VAL A 1 340 ? 8.248 -8.872 26.906 1.00 93.81 340 VAL A C 1
ATOM 2775 O O . VAL A 1 340 ? 9.152 -9.327 26.229 1.00 93.81 340 VAL A O 1
ATOM 2778 N N . ALA A 1 341 ? 7.564 -7.789 26.455 1.00 92.81 341 ALA A N 1
ATOM 2779 C CA . ALA A 1 341 ? 7.770 -7.069 25.174 1.00 92.81 341 ALA A CA 1
ATOM 2780 C C . ALA A 1 341 ? 8.918 -6.049 25.163 1.00 92.81 341 ALA A C 1
ATOM 2782 O O . ALA A 1 341 ? 9.607 -5.957 26.161 1.00 92.81 341 ALA A O 1
ATOM 2783 N N . GLY A 1 342 ? 9.100 -5.209 24.120 1.00 91.19 342 GLY A N 1
ATOM 2784 C CA . GLY A 1 342 ? 9.725 -3.918 24.443 1.00 91.19 342 GLY A CA 1
ATOM 2785 C C . GLY A 1 342 ? 10.393 -2.954 23.466 1.00 91.19 342 GLY A C 1
ATOM 2786 O O . GLY A 1 342 ? 10.222 -1.759 23.661 1.00 91.19 342 GLY A O 1
ATOM 2787 N N . GLY A 1 343 ? 11.149 -3.359 22.436 1.00 86.75 343 GLY A N 1
ATOM 2788 C CA . GLY A 1 343 ? 11.875 -2.443 21.521 1.00 86.75 343 GLY A CA 1
ATOM 2789 C C . GLY A 1 343 ? 11.028 -1.473 20.657 1.00 86.75 343 GLY A C 1
ATOM 2790 O O . GLY A 1 343 ? 11.009 -1.621 19.439 1.00 86.75 343 GLY A O 1
ATOM 2791 N N . PHE A 1 344 ? 10.344 -0.519 21.311 1.00 88.06 344 PHE A N 1
ATOM 2792 C CA . PHE A 1 344 ? 9.356 0.474 20.846 1.00 88.06 344 PHE A CA 1
ATOM 2793 C C . PHE A 1 344 ? 7.967 -0.065 20.413 1.00 88.06 344 PHE A C 1
ATOM 2795 O O . PHE A 1 344 ? 7.642 -0.064 19.235 1.00 88.06 344 PHE A O 1
ATOM 2802 N N . ILE A 1 345 ? 7.119 -0.478 21.377 1.00 90.00 345 ILE A N 1
ATOM 2803 C CA . ILE A 1 345 ? 5.923 -1.342 21.250 1.00 90.00 345 ILE A CA 1
ATOM 2804 C C . ILE A 1 345 ? 4.732 -1.095 22.277 1.00 90.00 345 ILE A C 1
ATOM 2806 O O . ILE A 1 345 ? 4.600 -1.856 23.225 1.00 90.00 345 ILE A O 1
ATOM 2810 N N . PHE A 1 346 ? 3.785 -0.130 22.140 1.00 92.00 346 PHE A N 1
ATOM 2811 C CA . PHE A 1 346 ? 2.641 0.128 23.090 1.00 92.00 346 PHE A CA 1
ATOM 2812 C C . PHE A 1 346 ? 1.409 -0.883 23.231 1.00 92.00 346 PHE A C 1
ATOM 2814 O O . PHE A 1 346 ? 0.383 -0.630 22.629 1.00 92.00 346 PHE A O 1
ATOM 2821 N N . GLN A 1 347 ? 1.351 -1.885 24.135 1.00 92.38 347 GLN A N 1
ATOM 2822 C CA . GLN A 1 347 ? 0.377 -3.034 24.330 1.00 92.38 347 GLN A CA 1
ATOM 2823 C C . GLN A 1 347 ? -1.126 -2.932 24.828 1.00 92.38 347 GLN A C 1
ATOM 2825 O O . GLN A 1 347 ? -1.334 -2.532 25.970 1.00 92.38 347 GLN A O 1
ATOM 2830 N N . LEU A 1 348 ? -2.173 -3.389 24.082 1.00 92.81 348 LEU A N 1
ATOM 2831 C CA . LEU A 1 348 ? -3.618 -2.998 24.231 1.00 92.81 348 LEU A CA 1
ATOM 2832 C C . LEU A 1 348 ? -4.746 -4.012 24.635 1.00 92.81 348 LEU A C 1
ATOM 2834 O O . LEU A 1 348 ? -5.749 -4.115 23.944 1.00 92.81 348 LEU A O 1
ATOM 2838 N N . THR A 1 349 ? -4.696 -4.747 25.736 1.00 89.19 349 THR A N 1
ATOM 2839 C CA . THR A 1 349 ? -5.704 -5.791 26.096 1.00 89.19 349 THR A CA 1
ATOM 2840 C C . THR A 1 349 ? -7.201 -5.626 25.749 1.00 89.19 349 THR A C 1
ATOM 2842 O O . THR A 1 349 ? -7.861 -4.758 26.289 1.00 89.19 349 THR A O 1
ATOM 2845 N N . PRO A 1 350 ? -7.863 -6.566 25.088 1.00 82.62 350 PRO A N 1
ATOM 2846 C CA . PRO A 1 350 ? -9.274 -6.858 25.311 1.00 82.62 350 PRO A CA 1
ATOM 2847 C C . PRO A 1 350 ? -9.902 -6.599 26.747 1.00 82.62 350 PRO A C 1
ATOM 2849 O O . PRO A 1 350 ? -9.336 -7.036 27.743 1.00 82.62 350 PRO A O 1
ATOM 2852 N N . PHE A 1 351 ? -11.030 -5.855 26.929 1.00 77.62 351 PHE A N 1
ATOM 2853 C CA . PHE A 1 351 ? -11.901 -5.948 28.144 1.00 77.62 351 PHE A CA 1
ATOM 2854 C C . PHE A 1 351 ? -12.872 -7.132 28.029 1.00 77.62 351 PHE A C 1
ATOM 2856 O O . PHE A 1 351 ? -12.951 -7.908 28.974 1.00 77.62 351 PHE A O 1
ATOM 2863 N N . GLU A 1 352 ? -13.627 -7.257 26.931 1.00 69.25 352 GLU A N 1
ATOM 2864 C CA . GLU A 1 352 ? -14.542 -8.395 26.750 1.00 69.25 352 GLU A CA 1
ATOM 2865 C C . GLU A 1 352 ? -13.765 -9.648 26.286 1.00 69.25 352 GLU A C 1
ATOM 2867 O O . GLU A 1 352 ? -12.608 -9.555 25.867 1.00 69.25 352 GLU A O 1
ATOM 2872 N N . SER A 1 353 ? -14.306 -10.847 26.507 1.00 66.69 353 SER A N 1
ATOM 2873 C CA . SER A 1 353 ? -13.491 -12.034 26.766 1.00 66.69 353 SER A CA 1
ATOM 2874 C C . SER A 1 353 ? -13.925 -13.327 26.030 1.00 66.69 353 SER A C 1
ATOM 2876 O O . SER A 1 353 ? -14.199 -14.324 26.688 1.00 66.69 353 SER A O 1
ATOM 2878 N N . SER A 1 354 ? -13.936 -13.390 24.682 1.00 78.69 354 SER A N 1
ATOM 2879 C CA . SER A 1 354 ? -14.470 -14.567 23.946 1.00 78.69 354 SER A CA 1
ATOM 2880 C C . SER A 1 354 ? -13.558 -15.306 22.942 1.00 78.69 354 SER A C 1
ATOM 2882 O O . SER A 1 354 ? -12.409 -14.937 22.718 1.00 78.69 354 SER A O 1
ATOM 2884 N N . GLU A 1 355 ? -14.105 -16.308 22.239 1.00 74.19 355 GLU A N 1
ATOM 2885 C CA . GLU A 1 355 ? -13.469 -16.893 21.050 1.00 74.19 355 GLU A CA 1
ATOM 2886 C C . GLU A 1 355 ? -13.471 -15.982 19.850 1.00 74.19 355 GLU A C 1
ATOM 2888 O O . GLU A 1 355 ? -13.081 -16.476 18.817 1.00 74.19 355 GLU A O 1
ATOM 2893 N N . ILE A 1 356 ? -13.888 -14.704 19.931 1.00 70.75 356 ILE A N 1
ATOM 2894 C CA . ILE A 1 356 ? -14.311 -13.964 18.736 1.00 70.75 356 ILE A CA 1
ATOM 2895 C C . ILE A 1 356 ? -13.968 -12.378 18.571 1.00 70.75 356 ILE A C 1
ATOM 2897 O O . ILE A 1 356 ? -13.918 -11.911 17.444 1.00 70.75 356 ILE A O 1
ATOM 2901 N N . ILE A 1 357 ? -13.420 -11.577 19.543 1.00 70.50 357 ILE A N 1
ATOM 2902 C CA . ILE A 1 357 ? -12.873 -10.138 19.650 1.00 70.50 357 ILE A CA 1
ATOM 2903 C C . ILE A 1 357 ? -11.280 -9.516 19.821 1.00 70.50 357 ILE A C 1
ATOM 2905 O O . ILE A 1 357 ? -11.234 -8.468 20.445 1.00 70.50 357 ILE A O 1
ATOM 2909 N N . SER A 1 358 ? -9.907 -9.808 19.503 1.00 74.00 358 SER A N 1
ATOM 2910 C CA . SER A 1 358 ? -8.769 -10.551 18.606 1.00 74.00 358 SER A CA 1
ATOM 2911 C C . SER A 1 358 ? -8.681 -11.258 17.023 1.00 74.00 358 SER A C 1
ATOM 2913 O O . SER A 1 358 ? -7.645 -10.911 16.527 1.00 74.00 358 SER A O 1
ATOM 2915 N N . LYS A 1 359 ? -9.490 -12.039 16.049 1.00 77.69 359 LYS A N 1
ATOM 2916 C CA . LYS A 1 359 ? -10.972 -12.533 15.527 1.00 77.69 359 LYS A CA 1
ATOM 2917 C C . LYS A 1 359 ? -12.191 -11.702 14.858 1.00 77.69 359 LYS A C 1
ATOM 2919 O O . LYS A 1 359 ? -12.597 -12.174 13.812 1.00 77.69 359 LYS A O 1
ATOM 2924 N N . PHE A 1 360 ? -12.749 -10.550 15.348 1.00 67.62 360 PHE A N 1
ATOM 2925 C CA . PHE A 1 360 ? -13.519 -9.331 14.845 1.00 67.62 360 PHE A CA 1
ATOM 2926 C C . PHE A 1 360 ? -12.788 -8.041 14.297 1.00 67.62 360 PHE A C 1
ATOM 2928 O O . PHE A 1 360 ? -12.869 -7.638 13.138 1.00 67.62 360 PHE A O 1
ATOM 2935 N N . LEU A 1 361 ? -12.086 -7.294 15.139 1.00 75.00 361 LEU A N 1
ATOM 2936 C CA . LEU A 1 361 ? -11.342 -6.061 14.869 1.00 75.00 361 LEU A CA 1
ATOM 2937 C C . LEU A 1 361 ? -10.079 -6.013 14.004 1.00 75.00 361 LEU A C 1
ATOM 2939 O O . LEU A 1 361 ? -9.714 -4.923 13.647 1.00 75.00 361 LEU A O 1
ATOM 2943 N N . LEU A 1 362 ? -9.422 -7.103 13.605 1.00 75.81 362 LEU A N 1
ATOM 2944 C CA . LEU A 1 362 ? -8.254 -7.266 12.708 1.00 75.81 362 LEU A CA 1
ATOM 2945 C C . LEU A 1 362 ? -8.670 -7.219 11.292 1.00 75.81 362 LEU A C 1
ATOM 2947 O O . LEU A 1 362 ? -7.921 -7.556 10.400 1.00 75.81 362 LEU A O 1
ATOM 2951 N N . PHE A 1 363 ? -9.894 -6.764 11.150 1.00 64.50 363 PHE A N 1
ATOM 2952 C CA . PHE A 1 363 ? -10.502 -6.301 9.983 1.00 64.50 363 PHE A CA 1
ATOM 2953 C C . PHE A 1 363 ? -11.261 -4.955 10.321 1.00 64.50 363 PHE A C 1
ATOM 2955 O O . PHE A 1 363 ? -12.149 -4.563 9.587 1.00 64.50 363 PHE A O 1
ATOM 2962 N N . ASN A 1 364 ? -10.854 -4.205 11.395 1.00 64.56 364 ASN A N 1
ATOM 2963 C CA . ASN A 1 364 ? -11.302 -2.856 11.908 1.00 64.56 364 ASN A CA 1
ATOM 2964 C C . ASN A 1 364 ? -10.264 -1.708 12.141 1.00 64.56 364 ASN A C 1
ATOM 2966 O O . ASN A 1 364 ? -10.639 -0.589 12.478 1.00 64.56 364 ASN A O 1
ATOM 2970 N N . LEU A 1 365 ? -8.978 -1.917 11.872 1.00 69.94 365 LEU A N 1
ATOM 2971 C CA . LEU A 1 365 ? -7.927 -0.890 11.804 1.00 69.94 365 LEU A CA 1
ATOM 2972 C C . LEU A 1 365 ? -7.075 -0.869 10.460 1.00 69.94 365 LEU A C 1
ATOM 2974 O O . LEU A 1 365 ? -7.193 0.094 9.721 1.00 69.94 365 LEU A O 1
ATOM 2978 N N . SER A 1 366 ? -6.231 -1.855 10.062 1.00 66.56 366 SER A N 1
ATOM 2979 C CA . SER A 1 366 ? -5.204 -1.824 8.965 1.00 66.56 366 SER A CA 1
ATOM 2980 C C . SER A 1 366 ? -5.767 -1.622 7.617 1.00 66.56 366 SER A C 1
ATOM 2982 O O . SER A 1 366 ? -5.051 -1.127 6.760 1.00 66.56 366 SER A O 1
ATOM 2984 N N . SER A 1 367 ? -7.007 -2.000 7.394 1.00 59.25 367 SER A N 1
ATOM 2985 C CA . SER A 1 367 ? -7.689 -1.594 6.203 1.00 59.25 367 SER A CA 1
ATOM 2986 C C . SER A 1 367 ? -7.464 -0.124 5.893 1.00 59.25 367 SER A C 1
ATOM 2988 O O . SER A 1 367 ? -7.062 0.688 6.741 1.00 59.25 367 SER A O 1
ATOM 2990 N N . PRO A 1 368 ? -7.748 0.255 4.649 1.00 57.91 368 PRO A N 1
ATOM 2991 C CA . PRO A 1 368 ? -7.298 1.532 4.174 1.00 57.91 368 PRO A CA 1
ATOM 2992 C C . PRO A 1 368 ? -7.979 2.749 4.851 1.00 57.91 368 PRO A C 1
ATOM 2994 O O . PRO A 1 368 ? -7.698 3.902 4.549 1.00 57.91 368 PRO A O 1
ATOM 2997 N N . LEU A 1 369 ? -8.830 2.480 5.848 1.00 57.56 369 LEU A N 1
ATOM 2998 C CA . LEU A 1 369 ? -9.684 3.403 6.552 1.00 57.56 369 LEU A CA 1
ATOM 2999 C C . LEU A 1 369 ? -9.206 3.746 7.936 1.00 57.56 369 LEU A C 1
ATOM 3001 O O . LEU A 1 369 ? -9.811 4.590 8.587 1.00 57.56 369 LEU A O 1
ATOM 3005 N N . PHE A 1 370 ? -8.128 3.126 8.388 1.00 61.53 370 PHE A N 1
ATOM 3006 C CA . PHE A 1 370 ? -7.464 3.630 9.562 1.00 61.53 370 PHE A CA 1
ATOM 3007 C C . PHE A 1 370 ? -5.969 3.893 9.347 1.00 61.53 370 PHE A C 1
ATOM 3009 O O . PHE A 1 370 ? -5.331 4.489 10.199 1.00 61.53 370 PHE A O 1
ATOM 3016 N N . TYR A 1 371 ? -5.459 3.801 8.107 1.00 68.19 371 TYR A N 1
ATOM 3017 C CA . TYR A 1 371 ? -4.228 4.499 7.667 1.00 68.19 371 TYR A CA 1
ATOM 3018 C C . TYR A 1 371 ? -4.462 5.787 6.810 1.00 68.19 371 TYR A C 1
ATOM 3020 O O . TYR A 1 371 ? -3.721 6.035 5.867 1.00 68.19 371 TYR A O 1
ATOM 3028 N N . LYS A 1 372 ? -5.369 6.720 7.203 1.00 67.38 372 LYS A N 1
ATOM 3029 C CA . LYS A 1 372 ? -5.686 7.972 6.434 1.00 67.38 372 LYS A CA 1
ATOM 3030 C C . LYS A 1 372 ? -5.637 9.420 7.100 1.00 67.38 372 LYS A C 1
ATOM 3032 O O . LYS A 1 372 ? -5.072 10.292 6.457 1.00 67.38 372 LYS A O 1
ATOM 3037 N N . GLN A 1 373 ? -5.999 9.739 8.370 1.00 69.69 373 GLN A N 1
ATOM 3038 C CA . GLN A 1 373 ? -5.695 11.023 9.140 1.00 69.69 373 GLN A CA 1
ATOM 3039 C C . GLN A 1 373 ? -4.667 11.191 10.383 1.00 69.69 373 GLN A C 1
ATOM 3041 O O . GLN A 1 373 ? -4.403 12.312 10.750 1.00 69.69 373 GLN A O 1
ATOM 3046 N N . LEU A 1 374 ? -4.006 10.225 11.064 1.00 67.81 374 LEU A N 1
ATOM 3047 C CA . LEU A 1 374 ? -2.849 10.180 12.002 1.00 67.81 374 LEU A CA 1
ATOM 3048 C C . LEU A 1 374 ? -1.564 10.606 11.355 1.00 67.81 374 LEU A C 1
ATOM 3050 O O . LEU A 1 374 ? -0.650 10.884 12.073 1.00 67.81 374 LEU A O 1
ATOM 3054 N N . LYS A 1 375 ? -1.457 10.748 10.052 1.00 72.44 375 LYS A N 1
ATOM 3055 C CA . LYS A 1 375 ? -0.392 11.533 9.395 1.00 72.44 375 LYS A CA 1
ATOM 3056 C C . LYS A 1 375 ? -1.015 12.814 8.848 1.00 72.44 375 LYS A C 1
ATOM 3058 O O . LYS A 1 375 ? -0.378 13.620 8.185 1.00 72.44 375 LYS A O 1
ATOM 3063 N N . ALA A 1 376 ? -2.266 13.052 9.251 1.00 69.56 376 ALA A N 1
ATOM 3064 C CA . ALA A 1 376 ? -2.730 14.345 9.709 1.00 69.56 376 ALA A CA 1
ATOM 3065 C C . ALA A 1 376 ? -2.564 14.607 11.248 1.00 69.56 376 ALA A C 1
ATOM 3067 O O . ALA A 1 376 ? -2.849 15.741 11.616 1.00 69.56 376 ALA A O 1
ATOM 3068 N N . ILE A 1 377 ? -2.025 13.705 12.117 1.00 64.56 377 ILE A N 1
ATOM 3069 C CA . ILE A 1 377 ? -1.403 14.105 13.429 1.00 64.56 377 ILE A CA 1
ATOM 3070 C C . ILE A 1 377 ? 0.125 13.905 13.545 1.00 64.56 377 ILE A C 1
ATOM 3072 O O . ILE A 1 377 ? 0.787 14.832 13.976 1.00 64.56 377 ILE A O 1
ATOM 3076 N N . THR A 1 378 ? 0.735 12.808 13.086 1.00 62.06 378 THR A N 1
ATOM 3077 C CA . THR A 1 378 ? 2.159 12.632 12.722 1.00 62.06 378 THR A CA 1
ATOM 3078 C C . THR A 1 378 ? 2.512 13.422 11.453 1.00 62.06 378 THR A C 1
ATOM 3080 O O . THR A 1 378 ? 3.240 12.956 10.575 1.00 62.06 378 THR A O 1
ATOM 3083 N N . LYS A 1 379 ? 1.958 14.633 11.347 1.00 52.53 379 LYS A N 1
ATOM 3084 C CA . LYS A 1 379 ? 2.633 15.753 10.696 1.00 52.53 379 LYS A CA 1
ATOM 3085 C C . LYS A 1 379 ? 3.777 16.169 11.653 1.00 52.53 379 LYS A C 1
ATOM 3087 O O . LYS A 1 379 ? 3.670 15.949 12.853 1.00 52.53 379 LYS A O 1
ATOM 3092 N N . LEU A 1 380 ? 4.882 16.766 11.226 1.00 47.75 380 LEU A N 1
ATOM 3093 C CA . LEU A 1 380 ? 5.192 17.386 9.937 1.00 47.75 380 LEU A CA 1
ATOM 3094 C C . LEU A 1 380 ? 6.396 16.713 9.244 1.00 47.75 380 LEU A C 1
ATOM 3096 O O . LEU A 1 380 ? 6.972 15.748 9.735 1.00 47.75 380 LEU A O 1
ATOM 3100 N N . SER A 1 381 ? 6.732 17.224 8.062 1.00 46.50 381 SER A N 1
ATOM 3101 C CA . SER A 1 381 ? 7.809 16.770 7.176 1.00 46.50 381 SER A CA 1
ATOM 3102 C C . SER A 1 381 ? 9.206 16.753 7.811 1.00 46.50 381 SER A C 1
ATOM 3104 O O . SER A 1 381 ? 9.566 17.679 8.533 1.00 46.50 381 SER A O 1
ATOM 3106 N N . GLY A 1 382 ? 10.030 15.772 7.418 1.00 46.53 382 GLY A N 1
ATOM 3107 C CA . GLY A 1 382 ? 11.492 15.804 7.593 1.00 46.53 382 GLY A CA 1
ATOM 3108 C C . GLY A 1 382 ? 12.096 14.797 8.579 1.00 46.53 382 GLY A C 1
ATOM 3109 O O . GLY A 1 382 ? 13.301 14.837 8.794 1.00 46.53 382 GLY A O 1
ATOM 3110 N N . GLN A 1 383 ? 11.305 13.899 9.179 1.00 48.16 383 GLN A N 1
ATOM 3111 C CA . GLN A 1 383 ? 11.790 12.931 10.177 1.00 48.16 383 GLN A CA 1
ATOM 3112 C C . GLN A 1 383 ? 11.788 11.487 9.648 1.00 48.16 383 GLN A C 1
ATOM 3114 O O . GLN A 1 383 ? 10.900 11.090 8.893 1.00 48.16 383 GLN A O 1
ATOM 3119 N N . ALA A 1 384 ? 12.792 10.702 10.057 1.00 51.06 384 ALA A N 1
ATOM 3120 C CA . ALA A 1 384 ? 12.998 9.322 9.603 1.00 51.06 384 ALA A CA 1
ATOM 3121 C C . ALA A 1 384 ? 12.140 8.281 10.348 1.00 51.06 384 ALA A C 1
ATOM 3123 O O . ALA A 1 384 ? 11.826 7.233 9.790 1.00 51.06 384 ALA A O 1
ATOM 3124 N N . LEU A 1 385 ? 11.748 8.56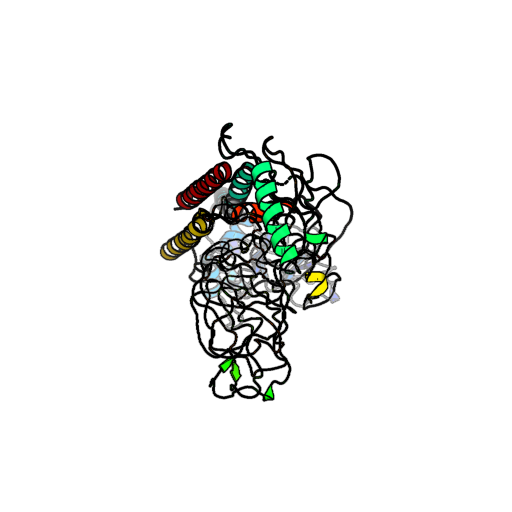7 11.594 1.00 53.47 385 LEU A N 1
ATOM 3125 C CA . LEU A 1 385 ? 10.900 7.714 12.430 1.00 53.47 385 LEU A CA 1
ATOM 3126 C C . LEU A 1 385 ? 9.680 8.512 12.886 1.00 53.47 385 LEU A C 1
ATOM 3128 O O . LEU A 1 385 ? 9.803 9.667 13.291 1.00 53.47 385 LEU A O 1
ATOM 3132 N N . TYR A 1 386 ? 8.507 7.891 12.836 1.00 68.25 386 TYR A N 1
ATOM 3133 C CA . TYR A 1 386 ? 7.238 8.549 13.117 1.00 68.25 386 TYR A CA 1
ATOM 3134 C C . TYR A 1 386 ? 6.724 8.113 14.483 1.00 68.25 386 TYR A C 1
ATOM 3136 O O . TYR A 1 386 ? 6.395 6.946 14.691 1.00 68.25 386 TYR A O 1
ATOM 3144 N N . ASN A 1 387 ? 6.673 9.070 15.409 1.00 73.25 387 ASN A N 1
ATOM 3145 C CA . ASN A 1 387 ? 6.280 8.833 16.791 1.00 73.25 387 ASN A CA 1
ATOM 3146 C C . ASN A 1 387 ? 4.772 8.908 17.002 1.00 73.25 387 ASN A C 1
ATOM 3148 O O . ASN A 1 387 ? 4.044 9.628 16.319 1.00 73.25 387 ASN A O 1
ATOM 3152 N N . ILE A 1 388 ? 4.311 8.154 17.992 1.00 78.44 388 ILE A N 1
ATOM 3153 C CA . ILE A 1 388 ? 2.900 7.854 18.168 1.00 78.44 388 ILE A CA 1
ATOM 3154 C C . ILE A 1 388 ? 2.487 8.197 19.606 1.00 78.44 388 ILE A C 1
ATOM 3156 O O . ILE A 1 388 ? 2.770 7.439 20.534 1.00 78.44 388 ILE A O 1
ATOM 3160 N N . PRO A 1 389 ? 1.831 9.347 19.839 1.00 81.81 389 PRO A N 1
ATOM 3161 C CA . PRO A 1 389 ? 1.518 9.776 21.193 1.00 81.81 389 PRO A CA 1
ATOM 3162 C C . PRO A 1 389 ? 0.318 8.991 21.717 1.00 81.81 389 PRO A C 1
ATOM 3164 O O . PRO A 1 389 ? -0.774 9.122 21.181 1.00 81.81 389 PRO A O 1
ATOM 3167 N N . LYS A 1 390 ? 0.494 8.228 22.800 1.00 77.31 390 LYS A N 1
ATOM 3168 C CA . LYS A 1 390 ? -0.529 7.401 23.477 1.00 77.31 390 LYS A CA 1
ATOM 3169 C C . LYS A 1 390 ? -1.907 8.077 23.616 1.00 77.31 390 LYS A C 1
ATOM 3171 O O . LYS A 1 390 ? -2.934 7.416 23.507 1.00 77.31 390 LYS A O 1
ATOM 3176 N N . THR A 1 391 ? -1.927 9.378 23.897 1.00 77.75 391 THR A N 1
ATOM 3177 C CA . THR A 1 391 ? -3.117 10.227 24.097 1.00 77.75 391 THR A CA 1
ATOM 3178 C C . THR A 1 391 ? -3.748 10.674 22.784 1.00 77.75 391 THR A C 1
ATOM 3180 O O . THR A 1 391 ? -4.937 10.485 22.576 1.00 77.75 391 THR A O 1
ATOM 3183 N N . THR A 1 392 ? -2.947 11.182 21.853 1.00 80.94 392 THR A N 1
ATOM 3184 C CA . THR A 1 392 ? -3.367 11.481 20.474 1.00 80.94 392 THR A CA 1
ATOM 3185 C C . THR A 1 392 ? -3.660 10.197 19.683 1.00 80.94 392 THR A C 1
ATOM 3187 O O . THR A 1 392 ? -4.167 10.230 18.574 1.00 80.94 392 THR A O 1
ATOM 3190 N N . LEU A 1 393 ? -3.380 9.052 20.286 1.00 81.44 393 LEU A N 1
ATOM 3191 C CA . LEU A 1 393 ? -3.805 7.725 19.909 1.00 81.44 393 LEU A CA 1
ATOM 3192 C C . LEU A 1 393 ? -5.095 7.333 20.666 1.00 81.44 393 LEU A C 1
ATOM 3194 O O . LEU A 1 393 ? -5.972 6.736 20.085 1.00 81.44 393 LEU A O 1
ATOM 3198 N N . SER A 1 394 ? -5.338 7.759 21.903 1.00 78.50 394 SER A N 1
ATOM 3199 C CA . SER A 1 394 ? -6.553 7.434 22.689 1.00 78.50 394 SER A CA 1
ATOM 3200 C C . SER A 1 394 ? -7.911 7.828 22.074 1.00 78.50 394 SER A C 1
ATOM 3202 O O . SER A 1 394 ? -8.947 7.420 22.579 1.00 78.50 394 SER A O 1
ATOM 3204 N N . GLU A 1 395 ? -7.962 8.651 21.027 1.00 79.75 395 GLU A N 1
ATOM 3205 C CA . GLU A 1 395 ? -9.180 9.372 20.617 1.00 79.75 395 GLU A CA 1
ATOM 3206 C C . GLU A 1 395 ? -9.633 9.087 19.160 1.00 79.75 395 GLU A C 1
ATOM 3208 O O . GLU A 1 395 ? -10.054 10.012 18.470 1.00 79.75 395 GLU A O 1
ATOM 3213 N N . LEU A 1 396 ? -9.491 7.860 18.635 1.00 76.62 396 LEU A N 1
ATOM 3214 C CA . LEU A 1 396 ? -9.671 7.563 17.189 1.00 76.62 396 LEU A CA 1
ATOM 3215 C C . LEU A 1 396 ? -10.980 6.836 16.869 1.00 76.62 396 LEU A C 1
ATOM 3217 O O . LEU A 1 396 ? -11.496 6.161 17.734 1.00 76.62 396 LEU A O 1
ATOM 3221 N N . LEU A 1 397 ? -11.487 6.928 15.638 1.00 71.81 397 LEU A N 1
ATOM 3222 C CA . LEU A 1 397 ? -12.929 6.824 15.370 1.00 71.81 397 LEU A CA 1
ATOM 3223 C C . LEU A 1 397 ? -13.521 5.516 14.797 1.00 71.81 397 LEU A C 1
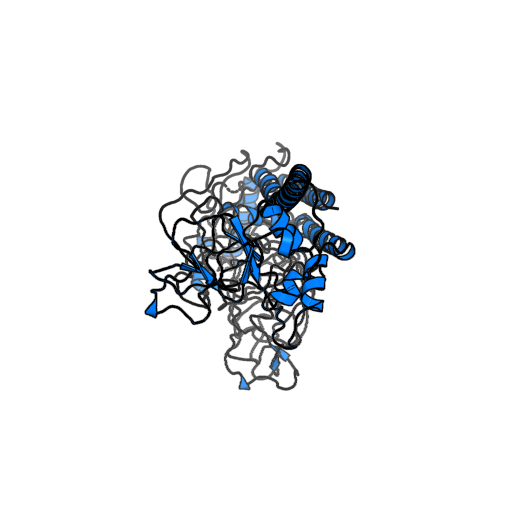ATOM 3225 O O . LEU A 1 397 ? -14.732 5.457 14.705 1.00 71.81 397 LEU A O 1
ATOM 3229 N N . ILE A 1 398 ? -12.738 4.497 14.433 1.00 55.28 398 ILE A N 1
ATOM 3230 C CA . ILE A 1 398 ? -13.116 3.105 13.971 1.00 55.28 398 ILE A CA 1
ATOM 3231 C C . ILE A 1 398 ? -14.149 1.986 14.857 1.00 55.28 398 ILE A C 1
ATOM 3233 O O . ILE A 1 398 ? -14.135 1.415 16.779 1.00 55.28 398 ILE A O 1
ATOM 3237 N N . PRO A 1 399 ? -14.990 1.595 13.671 1.00 58.66 399 PRO A N 1
ATOM 3238 C CA . PRO A 1 399 ? -16.485 1.181 13.245 1.00 58.66 399 PRO A CA 1
ATOM 3239 C C . PRO A 1 399 ? -17.861 0.530 13.845 1.00 58.66 399 PRO A C 1
ATOM 3241 O O . PRO A 1 399 ? -18.754 0.319 13.039 1.00 58.66 399 PRO A O 1
ATOM 3244 N N . LEU A 1 400 ? -18.202 0.113 15.080 1.00 50.00 400 LEU A N 1
ATOM 3245 C CA . LEU A 1 400 ? -18.753 -1.234 15.412 1.00 50.00 400 LEU A CA 1
ATOM 3246 C C . LEU A 1 400 ? -17.903 -2.371 14.860 1.00 50.00 400 LEU A C 1
ATOM 3248 O O . LEU A 1 400 ? -16.685 -2.251 14.792 1.00 50.00 400 LEU A O 1
ATOM 3252 N N . ALA A 1 401 ? -18.474 -3.562 14.693 1.00 54.88 401 ALA A N 1
ATOM 3253 C CA . ALA A 1 401 ? -19.891 -3.879 14.853 1.00 54.88 401 ALA A CA 1
ATOM 3254 C C . ALA A 1 401 ? -20.203 -5.229 15.569 1.00 54.88 401 ALA A C 1
ATOM 3256 O O . ALA A 1 401 ? -19.275 -5.947 15.940 1.00 54.88 401 ALA A O 1
ATOM 3257 N N . PRO A 1 402 ? -21.481 -5.528 15.881 1.00 59.03 402 PRO A N 1
ATOM 3258 C CA . PRO A 1 402 ? -22.057 -6.827 17.233 1.00 59.03 402 PRO A CA 1
ATOM 3259 C C . PRO A 1 402 ? -21.332 -8.165 17.301 1.00 59.03 402 PRO A C 1
ATOM 3261 O O . PRO A 1 402 ? -20.686 -8.541 16.339 1.00 59.03 402 PRO A O 1
ATOM 3264 N N . PHE A 1 403 ? -21.458 -8.961 18.368 1.00 51.38 403 PHE A N 1
ATOM 3265 C CA . PHE A 1 403 ? -21.893 -10.302 18.040 1.00 51.38 403 PHE A CA 1
ATOM 3266 C C . PHE A 1 403 ? -23.464 -10.282 17.774 1.00 51.38 403 PHE A C 1
ATOM 3268 O O . PHE A 1 403 ? -24.196 -10.473 18.724 1.00 51.38 403 PHE A O 1
ATOM 3275 N N . GLU A 1 404 ? -23.986 -9.953 16.569 1.00 52.75 404 GLU A N 1
ATOM 3276 C CA . GLU A 1 404 ? -25.014 -10.552 15.649 1.00 52.75 404 GLU A CA 1
ATOM 3277 C C . GLU A 1 404 ? -24.863 -10.049 14.091 1.00 52.75 404 GLU A C 1
ATOM 3279 O O . GLU A 1 404 ? -25.411 -8.977 13.950 1.00 52.75 404 GLU A O 1
ATOM 3284 N N . GLU A 1 405 ? -24.218 -10.446 12.883 1.00 49.88 405 GLU A N 1
ATOM 3285 C CA . GLU A 1 405 ? -23.353 -11.429 11.950 1.00 49.88 405 GLU A CA 1
ATOM 3286 C C . GLU A 1 405 ? -21.919 -12.239 12.053 1.00 49.88 405 GLU A C 1
ATOM 3288 O O . GLU A 1 405 ? -21.806 -13.306 11.450 1.00 49.88 405 GLU A O 1
ATOM 3293 N N . GLN A 1 406 ? -20.858 -11.830 12.788 1.00 49.12 406 GLN A N 1
ATOM 3294 C CA . GLN A 1 406 ? -19.634 -12.366 13.514 1.00 49.12 406 GLN A CA 1
ATOM 3295 C C . GLN A 1 406 ? -19.083 -13.800 13.356 1.00 49.12 406 GLN A C 1
ATOM 3297 O O . GLN A 1 406 ? -18.102 -14.031 14.034 1.00 49.12 406 GLN A O 1
ATOM 3302 N N . GLU A 1 407 ? -19.555 -14.742 12.542 1.00 48.78 407 GLU A N 1
ATOM 3303 C CA . GLU A 1 407 ? -18.889 -16.075 12.452 1.00 48.78 407 GLU A CA 1
ATOM 3304 C C . GLU A 1 407 ? -18.536 -16.457 11.036 1.00 48.78 407 GLU A C 1
ATOM 3306 O O . GLU A 1 407 ? -17.464 -17.000 10.756 1.00 48.78 407 GLU A O 1
ATOM 3311 N N . LEU A 1 408 ? -19.405 -16.083 10.110 1.00 49.94 408 LEU A N 1
ATOM 3312 C CA . LEU A 1 408 ? -19.262 -16.499 8.738 1.00 49.94 408 LEU A CA 1
ATOM 3313 C C . LEU A 1 408 ? -18.141 -15.720 7.992 1.00 49.94 408 LEU A C 1
ATOM 3315 O O . LEU A 1 408 ? -18.023 -15.906 6.783 1.00 49.94 408 LEU A O 1
ATOM 3319 N N . ILE A 1 409 ? -17.292 -14.893 8.651 1.00 47.84 409 ILE A N 1
ATOM 3320 C CA . ILE A 1 409 ? -16.100 -14.227 8.053 1.00 47.84 409 ILE A CA 1
ATOM 3321 C C . ILE A 1 409 ? -14.714 -14.625 8.582 1.00 47.84 409 ILE A C 1
ATOM 3323 O O . ILE A 1 409 ? -13.845 -14.829 7.736 1.00 47.84 409 ILE A O 1
ATOM 3327 N N . THR A 1 410 ? -14.515 -14.935 9.862 1.00 48.12 410 THR A N 1
ATOM 3328 C CA . THR A 1 410 ? -13.485 -15.915 10.306 1.00 48.12 410 THR A CA 1
ATOM 3329 C C . THR A 1 410 ? -13.541 -17.205 9.506 1.00 48.12 410 THR A C 1
ATOM 3331 O O . THR A 1 410 ? -12.596 -17.972 9.357 1.00 48.12 410 THR A O 1
ATOM 3334 N N . GLN A 1 411 ? -14.707 -17.410 8.931 1.00 52.34 411 GLN A N 1
ATOM 3335 C CA . GLN A 1 411 ? -14.894 -18.254 7.794 1.00 52.34 411 GLN A CA 1
ATOM 3336 C C . GLN A 1 411 ? -14.563 -17.420 6.528 1.00 52.34 411 GLN A C 1
ATOM 3338 O O . GLN A 1 411 ? -13.404 -17.382 6.145 1.00 52.34 411 GLN A O 1
ATOM 3343 N N . LYS A 1 412 ? -15.467 -16.653 5.903 1.00 51.47 412 LYS A N 1
ATOM 3344 C CA . LYS A 1 412 ? -15.238 -15.870 4.656 1.00 51.47 412 LYS A CA 1
ATOM 3345 C C . LYS A 1 412 ? -13.883 -15.215 4.375 1.00 51.47 412 LYS A C 1
ATOM 3347 O O . LYS A 1 412 ? -13.254 -15.593 3.398 1.00 51.47 412 LYS A O 1
ATOM 3352 N N . VAL A 1 413 ? -13.486 -14.125 5.037 1.00 48.31 413 VAL A N 1
ATOM 3353 C CA . VAL A 1 413 ? -12.369 -13.298 4.532 1.00 48.31 413 VAL A CA 1
ATOM 3354 C C . VAL A 1 413 ? -11.057 -14.047 4.836 1.00 48.31 413 VAL A C 1
ATOM 3356 O O . VAL A 1 413 ? -10.062 -13.839 4.158 1.00 48.31 413 VAL A O 1
ATOM 3359 N N . GLU A 1 414 ? -11.102 -15.047 5.714 1.00 54.00 414 GLU A N 1
ATOM 3360 C CA . GLU A 1 414 ? -10.041 -16.028 5.955 1.00 54.00 414 GLU A CA 1
ATOM 3361 C C . GLU A 1 414 ? -9.990 -17.186 4.975 1.00 54.00 414 GLU A C 1
ATOM 3363 O O . GLU A 1 414 ? -8.916 -17.604 4.566 1.00 54.00 414 GLU A O 1
ATOM 3368 N N . LYS A 1 415 ? -11.154 -17.675 4.569 1.00 52.72 415 LYS A N 1
ATOM 3369 C CA . LYS A 1 415 ? -11.393 -18.674 3.525 1.00 52.72 415 LYS A CA 1
ATOM 3370 C C . LYS A 1 415 ? -11.011 -18.109 2.152 1.00 52.72 415 LYS A C 1
ATOM 3372 O O . LYS A 1 415 ? -10.472 -18.817 1.304 1.00 52.72 415 LYS A O 1
ATOM 3377 N N . LEU A 1 416 ? -11.173 -16.794 1.973 1.00 49.84 416 LEU A N 1
ATOM 3378 C CA . LEU A 1 416 ? -10.515 -15.948 0.963 1.00 49.84 416 LEU A CA 1
ATOM 3379 C C . LEU A 1 416 ? -8.991 -16.117 0.988 1.00 49.84 416 LEU A C 1
ATOM 3381 O O . LEU A 1 416 ? -8.321 -15.937 -0.021 1.00 49.84 416 LEU A O 1
ATOM 3385 N N . PHE A 1 417 ? -8.435 -16.413 2.157 1.00 51.44 417 PHE A N 1
ATOM 3386 C CA . PHE A 1 417 ? -7.021 -16.294 2.460 1.00 51.44 417 PHE A CA 1
ATOM 3387 C C . PHE A 1 417 ? -6.266 -17.603 2.495 1.00 51.44 417 PHE A C 1
ATOM 3389 O O . PHE A 1 417 ? -5.158 -17.675 1.977 1.00 51.44 417 PHE A O 1
ATOM 3396 N N . GLU A 1 418 ? -6.908 -18.657 2.966 1.00 50.56 418 GLU A N 1
ATOM 3397 C CA . GLU A 1 418 ? -6.600 -20.031 2.594 1.00 50.56 418 GLU A CA 1
ATOM 3398 C C . GLU A 1 418 ? -6.590 -20.162 1.063 1.00 50.56 418 GLU A C 1
ATOM 3400 O O . GLU A 1 418 ? -5.647 -20.720 0.506 1.00 50.56 418 GLU A O 1
ATOM 3405 N N . LYS A 1 419 ? -7.539 -19.522 0.360 1.00 52.47 419 LYS A N 1
ATOM 3406 C CA . LYS A 1 419 ? -7.539 -19.447 -1.110 1.00 52.47 419 LYS A CA 1
ATOM 3407 C C . LYS A 1 419 ? -6.396 -18.632 -1.714 1.00 52.47 419 LYS A C 1
ATOM 3409 O O . LYS A 1 419 ? -5.734 -19.132 -2.615 1.00 52.47 419 LYS A O 1
ATOM 3414 N N . VAL A 1 420 ? -6.108 -17.418 -1.234 1.00 47.03 420 VAL A N 1
ATOM 3415 C CA . VAL A 1 420 ? -4.959 -16.634 -1.744 1.00 47.03 420 VAL A CA 1
ATOM 3416 C C . VAL A 1 420 ? -3.612 -17.303 -1.402 1.00 47.03 420 VAL A C 1
ATOM 3418 O O . VAL A 1 420 ? -2.651 -17.135 -2.154 1.00 47.03 420 VAL A O 1
ATOM 3421 N N . ARG A 1 421 ? -3.531 -18.099 -0.323 1.00 53.41 421 ARG A N 1
ATOM 3422 C CA . ARG A 1 421 ? -2.378 -18.972 -0.019 1.00 53.41 421 ARG A CA 1
ATOM 3423 C C . ARG A 1 421 ? -2.278 -20.122 -1.033 1.00 53.41 421 ARG A C 1
ATOM 3425 O O . ARG A 1 421 ? -1.216 -20.296 -1.625 1.00 53.41 421 ARG A O 1
ATOM 3432 N N . ALA A 1 422 ? -3.370 -20.851 -1.274 1.00 51.59 422 ALA A N 1
ATOM 3433 C CA . ALA A 1 422 ? -3.417 -21.974 -2.216 1.00 51.59 422 ALA A CA 1
ATOM 3434 C C . ALA A 1 422 ? -3.062 -21.561 -3.658 1.00 51.59 422 ALA A C 1
ATOM 3436 O O . ALA A 1 422 ? -2.235 -22.210 -4.295 1.00 51.59 422 ALA A O 1
ATOM 3437 N N . GLU A 1 423 ? -3.604 -20.437 -4.132 1.00 57.12 423 GLU A N 1
ATOM 3438 C CA . GLU A 1 423 ? -3.340 -19.903 -5.475 1.00 57.12 423 GLU A CA 1
ATOM 3439 C C . GLU A 1 423 ? -1.841 -19.656 -5.715 1.00 57.12 423 GLU A C 1
ATOM 3441 O O . GLU A 1 423 ? -1.250 -20.095 -6.700 1.00 57.12 423 GLU A O 1
ATOM 3446 N N . LYS A 1 424 ? -1.179 -18.997 -4.756 1.00 49.53 424 LYS A N 1
ATOM 3447 C CA . LYS A 1 424 ? 0.259 -18.704 -4.839 1.00 49.53 424 LYS A CA 1
ATOM 3448 C C . LYS A 1 424 ? 1.108 -19.971 -4.762 1.00 49.53 424 LYS A C 1
ATOM 3450 O O . LYS A 1 424 ? 2.145 -20.022 -5.420 1.00 49.53 424 LYS A O 1
ATOM 3455 N N . GLN A 1 425 ? 0.673 -20.983 -4.007 1.00 53.22 425 GLN A N 1
ATOM 3456 C CA . GLN A 1 425 ? 1.339 -22.286 -3.953 1.00 53.22 425 GLN A CA 1
ATOM 3457 C C . GLN A 1 425 ? 1.336 -22.964 -5.332 1.00 53.22 425 GLN A C 1
ATOM 3459 O O . GLN A 1 425 ? 2.401 -23.313 -5.843 1.00 53.22 425 GLN A O 1
ATOM 3464 N N . LYS A 1 426 ? 0.169 -23.038 -5.981 1.00 61.75 426 LYS A N 1
ATOM 3465 C CA . LYS A 1 426 ? 0.008 -23.590 -7.335 1.00 61.75 426 LYS A CA 1
ATOM 3466 C C . LYS A 1 426 ? 0.847 -22.843 -8.378 1.00 61.75 426 LYS A C 1
ATOM 3468 O O . LYS A 1 426 ? 1.637 -23.456 -9.093 1.00 61.75 426 LYS A O 1
ATOM 3473 N N . LEU A 1 427 ? 0.760 -21.510 -8.420 1.00 49.41 427 LEU A N 1
ATOM 3474 C CA . LEU A 1 427 ? 1.516 -20.684 -9.377 1.00 49.41 427 LEU A CA 1
ATOM 3475 C C . LEU A 1 427 ? 3.047 -20.791 -9.210 1.00 49.41 427 LEU A C 1
ATOM 3477 O O . LEU A 1 427 ? 3.794 -20.517 -10.155 1.00 49.41 427 LEU A O 1
ATOM 3481 N N . PHE A 1 428 ? 3.537 -21.177 -8.029 1.00 57.53 428 PHE A N 1
ATOM 3482 C CA . PHE A 1 428 ? 4.954 -21.478 -7.799 1.00 57.53 428 PHE A CA 1
ATOM 3483 C C . PHE A 1 428 ? 5.340 -22.879 -8.281 1.00 57.53 428 PHE A C 1
ATOM 3485 O O . PHE A 1 428 ? 6.401 -23.041 -8.883 1.00 57.53 428 PHE A O 1
ATOM 3492 N N . GLU A 1 429 ? 4.494 -23.881 -8.043 1.00 61.84 429 GLU A N 1
ATOM 3493 C CA . GLU A 1 429 ? 4.713 -25.261 -8.500 1.00 61.84 429 GLU A CA 1
ATOM 3494 C C . GLU A 1 429 ? 4.695 -25.357 -10.036 1.00 61.84 429 GLU A C 1
ATOM 3496 O O . GLU A 1 429 ? 5.492 -26.086 -10.624 1.00 61.84 429 GLU A O 1
ATOM 3501 N N . G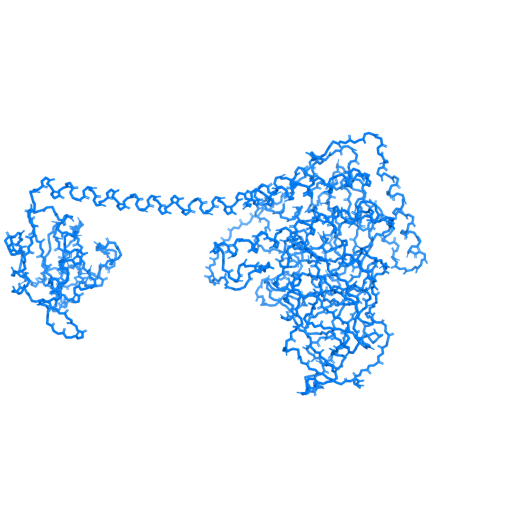LU A 1 430 ? 3.891 -24.520 -10.695 1.00 66.56 430 GLU A N 1
ATOM 3502 C CA . GLU A 1 430 ? 3.904 -24.298 -12.148 1.00 66.56 430 GLU A CA 1
ATOM 3503 C C . GLU A 1 430 ? 5.104 -23.460 -12.648 1.00 66.56 430 GLU A C 1
ATOM 3505 O O . GLU A 1 430 ? 5.241 -23.214 -13.847 1.00 66.56 430 GLU A O 1
ATOM 3510 N N . GLY A 1 431 ? 5.970 -22.971 -11.753 1.00 59.56 431 GLY A N 1
ATOM 3511 C CA . GLY A 1 431 ? 7.154 -22.170 -12.084 1.00 59.56 431 GLY A CA 1
ATOM 3512 C C . GLY A 1 431 ? 6.876 -20.740 -12.570 1.00 59.56 431 GLY A C 1
ATOM 3513 O O . GLY A 1 431 ? 7.822 -20.024 -12.909 1.00 59.56 431 GLY A O 1
ATOM 3514 N N . LYS A 1 432 ? 5.609 -20.298 -12.587 1.00 45.72 432 LYS A N 1
ATOM 3515 C CA . LYS A 1 432 ? 5.196 -18.948 -13.021 1.00 45.72 432 LYS A CA 1
ATOM 3516 C C . LYS A 1 432 ? 5.686 -17.855 -12.061 1.00 45.72 432 LYS A C 1
ATOM 3518 O O . LYS A 1 432 ? 5.961 -16.738 -12.497 1.00 45.72 432 LYS A O 1
ATOM 3523 N N . ILE A 1 433 ? 5.829 -18.170 -10.770 1.00 46.81 433 ILE A N 1
ATOM 3524 C CA . ILE A 1 433 ? 6.374 -17.266 -9.740 1.00 46.81 433 ILE A CA 1
ATOM 3525 C C . ILE A 1 433 ? 7.533 -17.933 -8.974 1.00 46.81 433 ILE A C 1
ATOM 3527 O O . ILE A 1 433 ? 7.674 -19.154 -8.985 1.00 46.81 433 ILE A O 1
ATOM 3531 N N . LYS A 1 434 ? 8.411 -17.156 -8.320 1.00 51.84 434 LYS A N 1
ATOM 3532 C CA . LYS A 1 434 ? 9.610 -17.696 -7.638 1.00 51.84 434 LYS A CA 1
ATOM 3533 C C . LYS A 1 434 ? 9.321 -18.010 -6.166 1.00 51.84 434 LYS A C 1
ATOM 3535 O O . LYS A 1 434 ? 8.319 -17.574 -5.615 1.00 51.84 434 LYS A O 1
ATOM 3540 N N . LYS A 1 435 ? 10.239 -18.695 -5.469 1.00 49.59 435 LYS A N 1
ATOM 3541 C CA . LYS A 1 435 ? 10.050 -19.064 -4.046 1.00 49.59 435 LYS A CA 1
ATOM 3542 C C . LYS A 1 435 ? 9.822 -17.857 -3.114 1.00 49.59 435 LYS A C 1
ATOM 3544 O O . LYS A 1 435 ? 9.129 -17.991 -2.121 1.00 49.59 435 LYS A O 1
ATOM 3549 N N . LYS A 1 436 ? 10.346 -16.675 -3.463 1.00 42.44 436 LYS A N 1
ATOM 3550 C CA . LYS A 1 436 ? 10.087 -15.396 -2.765 1.00 42.44 436 LYS A CA 1
ATOM 3551 C C . LYS A 1 436 ? 8.680 -14.814 -2.996 1.00 42.44 436 LYS A C 1
ATOM 3553 O O . LYS A 1 436 ? 8.302 -13.847 -2.351 1.00 42.44 436 LYS A O 1
ATOM 3558 N N . ASP A 1 437 ? 7.962 -15.354 -3.978 1.00 41.16 437 ASP A N 1
ATOM 3559 C CA . ASP A 1 437 ? 6.644 -14.911 -4.431 1.00 41.16 437 ASP A CA 1
ATOM 3560 C C . ASP A 1 437 ? 5.538 -15.888 -3.991 1.00 41.16 437 ASP A C 1
ATOM 3562 O O . ASP A 1 437 ? 4.366 -15.528 -4.067 1.00 41.16 437 ASP A O 1
ATOM 3566 N N . LEU A 1 438 ? 5.892 -17.079 -3.477 1.00 40.88 438 LEU A N 1
ATOM 3567 C CA . LEU A 1 438 ? 5.010 -17.940 -2.671 1.00 40.88 438 LEU A CA 1
ATOM 3568 C C . LEU A 1 438 ? 4.429 -17.159 -1.495 1.00 40.88 438 LEU A C 1
ATOM 3570 O O . LEU A 1 438 ? 3.210 -17.035 -1.354 1.00 40.88 438 LEU A O 1
ATOM 3574 N N . ASP A 1 439 ? 5.327 -16.599 -0.680 1.00 39.28 439 ASP A N 1
ATOM 3575 C CA . ASP A 1 439 ? 4.997 -15.930 0.571 1.00 39.28 439 ASP A CA 1
ATOM 3576 C C . ASP A 1 439 ? 3.930 -14.862 0.334 1.00 39.28 439 ASP A C 1
ATOM 3578 O O . ASP A 1 439 ? 4.067 -13.994 -0.539 1.00 39.28 439 ASP A O 1
ATOM 3582 N N . ILE A 1 440 ? 2.856 -14.873 1.128 1.00 35.28 440 ILE A N 1
ATOM 3583 C CA . ILE A 1 440 ? 2.016 -13.681 1.240 1.00 35.28 440 ILE A CA 1
ATOM 3584 C C . ILE A 1 440 ? 2.769 -12.699 2.129 1.00 35.28 440 ILE A C 1
ATOM 3586 O O . ILE A 1 440 ? 2.509 -12.550 3.317 1.00 35.28 440 ILE A O 1
ATOM 3590 N N . SER A 1 441 ? 3.729 -12.007 1.528 1.00 26.69 441 SER A N 1
ATOM 3591 C CA . SER A 1 441 ? 4.417 -10.876 2.124 1.00 26.69 441 SER A CA 1
ATOM 3592 C C . SER A 1 441 ? 4.250 -9.651 1.232 1.00 26.69 441 SER A C 1
ATOM 3594 O O . SER A 1 441 ? 4.482 -9.688 0.027 1.00 26.69 441 SER A O 1
ATOM 3596 N N . ILE A 1 442 ? 3.808 -8.531 1.819 1.00 29.67 442 ILE A N 1
ATOM 3597 C CA . ILE A 1 442 ? 3.847 -7.246 1.106 1.00 29.67 442 ILE A CA 1
ATOM 3598 C C . ILE A 1 442 ? 5.255 -6.680 1.283 1.00 29.67 442 ILE A C 1
ATOM 3600 O O . ILE A 1 442 ? 5.501 -5.955 2.250 1.00 29.67 442 ILE A O 1
ATOM 3604 N N . VAL A 1 443 ? 6.107 -7.067 0.329 1.00 25.55 443 VAL A N 1
ATOM 3605 C CA . VAL A 1 443 ? 7.338 -6.431 -0.176 1.00 25.55 443 VAL A CA 1
ATOM 3606 C C . VAL A 1 443 ? 8.328 -5.861 0.853 1.00 25.55 443 VAL A C 1
ATOM 3608 O O . VAL A 1 443 ? 8.056 -4.895 1.563 1.00 25.55 443 VAL A O 1
ATOM 3611 N N . SER A 1 444 ? 9.569 -6.341 0.761 1.00 25.64 444 SER A N 1
ATOM 3612 C CA . SER A 1 444 ? 10.788 -5.557 1.015 1.00 25.64 444 SER A CA 1
ATOM 3613 C C . SER A 1 444 ? 11.917 -6.128 0.146 1.00 25.64 444 SER A C 1
ATOM 3615 O O . SER A 1 444 ? 12.066 -7.348 0.136 1.00 25.64 444 SER A O 1
ATOM 3617 N N . GLN A 1 445 ? 12.726 -5.362 -0.592 1.00 31.12 445 GLN A N 1
ATOM 3618 C CA . GLN A 1 445 ? 12.833 -3.902 -0.809 1.00 31.12 445 GLN A CA 1
ATOM 3619 C C . GLN A 1 445 ? 13.368 -3.678 -2.257 1.00 31.12 445 GLN A C 1
ATOM 3621 O O . GLN A 1 445 ? 13.932 -4.618 -2.817 1.00 31.12 445 GLN A O 1
ATOM 3626 N N . GLY A 1 446 ? 13.221 -2.531 -2.938 1.00 29.41 446 GLY A N 1
ATOM 3627 C CA . GLY A 1 446 ? 12.535 -1.266 -2.605 1.00 29.41 446 GLY A CA 1
ATOM 3628 C C . GLY A 1 446 ? 11.965 -0.600 -3.865 1.00 29.41 446 GLY A C 1
ATOM 3629 O O . GLY A 1 446 ? 10.882 -0.999 -4.281 1.00 29.41 446 GLY A O 1
ATOM 3630 N N . ASP A 1 447 ? 12.598 0.363 -4.550 1.00 24.78 447 ASP A N 1
ATOM 3631 C CA . ASP A 1 447 ? 13.799 1.211 -4.322 1.00 24.78 447 ASP A CA 1
ATOM 3632 C C . ASP A 1 447 ? 13.844 2.258 -5.483 1.00 24.78 447 ASP A C 1
ATOM 3634 O O . ASP A 1 447 ? 13.232 2.013 -6.522 1.00 24.78 447 ASP A O 1
ATOM 3638 N N . ASP A 1 448 ? 14.517 3.419 -5.444 1.00 25.61 448 ASP A N 1
ATOM 3639 C CA . ASP A 1 448 ? 15.240 4.102 -4.357 1.00 25.61 448 ASP A CA 1
ATOM 3640 C C . ASP A 1 448 ? 14.939 5.630 -4.270 1.00 25.61 448 ASP A C 1
ATOM 3642 O O . ASP A 1 448 ? 14.417 6.089 -3.253 1.00 25.61 448 ASP A O 1
ATOM 3646 N N . ASN A 1 449 ? 15.257 6.439 -5.297 1.00 26.69 449 ASN A N 1
ATOM 3647 C CA . ASN A 1 449 ? 15.529 7.881 -5.138 1.00 26.69 449 ASN A CA 1
ATOM 3648 C C . ASN A 1 449 ? 14.736 8.848 -6.063 1.00 26.69 449 ASN A C 1
ATOM 3650 O O . ASN A 1 449 ? 15.161 9.131 -7.179 1.00 26.69 449 ASN A O 1
ATOM 3654 N N . SER A 1 450 ? 13.757 9.566 -5.471 1.00 24.91 450 SER A N 1
ATOM 3655 C CA . SER A 1 450 ? 13.522 11.037 -5.640 1.00 24.91 450 SER A CA 1
ATOM 3656 C C . SER A 1 450 ? 12.941 11.603 -6.982 1.00 24.91 450 SER A C 1
ATOM 3658 O O . SER A 1 450 ? 13.178 11.032 -8.034 1.00 24.91 450 SER A O 1
ATOM 3660 N N . TYR A 1 451 ? 12.214 12.745 -7.090 1.00 25.17 451 TYR A N 1
ATOM 3661 C CA . TYR A 1 451 ? 11.372 13.574 -6.176 1.00 25.17 451 TYR A CA 1
ATOM 3662 C C . TYR A 1 451 ? 10.517 14.636 -6.969 1.00 25.17 451 TYR A C 1
ATOM 3664 O O . TYR A 1 451 ? 10.784 14.878 -8.140 1.00 25.17 451 TYR A O 1
ATOM 3672 N N . TYR A 1 452 ? 9.583 15.342 -6.285 1.00 27.08 452 TYR A N 1
ATOM 3673 C CA . TYR A 1 452 ? 8.832 16.592 -6.660 1.00 27.08 452 TYR A CA 1
ATOM 3674 C C . TYR A 1 452 ? 7.696 16.522 -7.726 1.00 27.08 452 TYR A C 1
ATOM 3676 O O . TYR A 1 452 ? 7.735 15.692 -8.622 1.00 27.08 452 TYR A O 1
ATOM 3684 N N . GLY A 1 453 ? 6.631 17.359 -7.695 1.00 24.94 453 GLY A N 1
ATOM 3685 C CA . GLY A 1 453 ? 6.132 18.288 -6.648 1.00 24.94 453 GLY A CA 1
ATOM 3686 C C . GLY A 1 453 ? 4.924 19.181 -7.075 1.00 24.94 453 GLY A C 1
ATOM 3687 O O . GLY A 1 453 ? 4.784 19.446 -8.260 1.00 24.94 453 GLY A O 1
ATOM 3688 N N . ASN A 1 454 ? 4.134 19.691 -6.098 1.00 24.73 454 ASN A N 1
ATOM 3689 C CA . ASN A 1 454 ? 3.111 20.786 -6.168 1.00 24.73 454 ASN A CA 1
ATOM 3690 C C . ASN A 1 454 ? 1.804 20.575 -7.007 1.00 24.73 454 ASN A C 1
ATOM 3692 O O . ASN A 1 454 ? 1.840 19.855 -7.993 1.00 24.73 454 ASN A O 1
ATOM 3696 N N . LYS A 1 455 ? 0.621 21.169 -6.696 1.00 28.08 455 LYS A N 1
ATOM 3697 C CA . LYS A 1 455 ? 0.104 21.871 -5.479 1.00 28.08 455 LYS A CA 1
ATOM 3698 C C . LYS A 1 455 ? -1.457 21.988 -5.452 1.00 28.08 455 LYS A C 1
ATOM 3700 O O . LYS A 1 455 ? -2.063 22.033 -6.509 1.00 28.08 455 LYS A O 1
ATOM 3705 N N . ASP A 1 456 ? -2.000 22.147 -4.233 1.00 23.55 456 ASP A N 1
ATOM 3706 C CA . ASP A 1 456 ? -3.248 22.830 -3.781 1.00 23.55 456 ASP A CA 1
ATOM 3707 C C . ASP A 1 456 ? -4.708 22.336 -4.074 1.00 23.55 456 ASP A C 1
ATOM 3709 O O . ASP A 1 456 ? -5.087 22.007 -5.187 1.00 23.55 456 ASP A O 1
ATOM 3713 N N . GLU A 1 457 ? -5.515 22.417 -2.991 1.00 27.41 457 GLU A N 1
ATOM 3714 C CA . GLU A 1 457 ? -6.972 22.714 -2.838 1.00 27.41 457 GLU A CA 1
ATOM 3715 C C . GLU A 1 457 ? -8.149 21.674 -2.916 1.00 27.41 457 GLU A C 1
ATOM 3717 O O . GLU A 1 457 ? -8.687 21.322 -3.956 1.00 27.41 457 GLU A O 1
ATOM 3722 N N . THR A 1 458 ? -8.645 21.330 -1.705 1.00 25.53 458 THR A N 1
ATOM 3723 C CA . THR A 1 458 ? -10.058 21.174 -1.231 1.00 25.53 458 THR A CA 1
ATOM 3724 C C . THR A 1 458 ? -11.069 20.142 -1.795 1.00 25.53 458 THR A C 1
ATOM 3726 O O . THR A 1 458 ? -11.905 20.440 -2.637 1.00 25.53 458 THR A O 1
ATOM 3729 N N . THR A 1 459 ? -11.149 19.008 -1.076 1.00 33.72 459 THR A N 1
ATOM 3730 C CA . THR A 1 459 ? -12.366 18.372 -0.485 1.00 33.72 459 THR A CA 1
ATOM 3731 C C . THR A 1 459 ? -13.616 18.028 -1.320 1.00 33.72 459 THR A C 1
ATOM 3733 O O . THR A 1 459 ? -14.483 18.869 -1.535 1.00 33.72 459 THR A O 1
ATOM 3736 N N . SER A 1 460 ? -13.846 16.718 -1.492 1.00 29.75 460 SER A N 1
ATOM 3737 C CA . SER A 1 460 ? -15.137 16.038 -1.244 1.00 29.75 460 SER A CA 1
ATOM 3738 C C . SER A 1 460 ? -14.900 14.529 -1.013 1.00 29.75 460 SER A C 1
ATOM 3740 O O . SER A 1 460 ? -13.893 14.003 -1.489 1.00 29.75 460 SER A O 1
ATOM 3742 N N . TYR A 1 461 ? -15.788 13.822 -0.299 1.00 35.75 461 TYR A N 1
ATOM 3743 C CA . TYR A 1 461 ? -15.805 12.347 -0.244 1.00 35.75 461 TYR A CA 1
ATOM 3744 C C . TYR A 1 461 ? -17.106 11.810 -0.857 1.00 35.75 461 TYR A C 1
ATOM 3746 O O . TYR A 1 461 ? -18.177 12.314 -0.516 1.00 35.75 461 TYR A O 1
ATOM 3754 N N . PRO A 1 462 ? -17.054 10.770 -1.712 1.00 38.41 462 PRO A N 1
ATOM 3755 C CA . PRO A 1 462 ? -18.255 10.179 -2.286 1.00 38.41 462 PRO A CA 1
ATOM 3756 C C . PRO A 1 462 ? -19.080 9.446 -1.219 1.00 38.41 462 PRO A C 1
ATOM 3758 O O . PRO A 1 462 ? -18.720 8.373 -0.736 1.00 38.41 462 PRO A O 1
ATOM 3761 N N . ILE A 1 463 ? -20.220 10.046 -0.888 1.00 47.50 463 ILE A N 1
ATOM 3762 C CA . ILE A 1 463 ? -21.376 9.407 -0.259 1.00 47.50 463 ILE A CA 1
ATOM 3763 C C . ILE A 1 463 ? -21.889 8.296 -1.190 1.00 47.50 463 ILE A C 1
ATOM 3765 O O . ILE A 1 463 ? -22.196 8.564 -2.350 1.00 47.50 463 ILE A O 1
ATOM 3769 N N . TYR A 1 464 ? -21.985 7.055 -0.698 1.00 48.16 464 TYR A N 1
ATOM 3770 C CA . TYR A 1 464 ? -22.596 5.949 -1.444 1.00 48.16 464 TYR A CA 1
ATOM 3771 C C . TYR A 1 464 ? -24.073 5.779 -1.081 1.00 48.16 464 TYR A C 1
ATOM 3773 O O . TYR A 1 464 ? -24.462 5.847 0.081 1.00 48.16 464 TYR A O 1
ATOM 3781 N N . GLU A 1 465 ? -24.896 5.533 -2.090 1.00 52.38 465 GLU A N 1
ATOM 3782 C CA . GLU A 1 465 ? -26.307 5.185 -1.932 1.00 52.38 465 GLU A CA 1
ATOM 3783 C C . GLU A 1 465 ? -26.457 3.813 -1.250 1.00 52.38 465 GLU A C 1
ATOM 3785 O O . GLU A 1 465 ? -25.782 2.858 -1.636 1.00 52.38 465 GLU A O 1
ATOM 3790 N N . ILE A 1 466 ? -27.335 3.727 -0.248 1.00 51.59 466 ILE A N 1
ATOM 3791 C CA . ILE A 1 466 ? -27.619 2.528 0.556 1.00 51.59 466 ILE A CA 1
ATOM 3792 C C . ILE A 1 466 ? -29.142 2.270 0.624 1.00 51.59 466 ILE A C 1
ATOM 3794 O O . ILE A 1 466 ? -29.905 3.228 0.499 1.00 51.59 466 ILE A O 1
ATOM 3798 N N . PRO A 1 467 ? -29.598 1.015 0.816 1.00 52.88 467 PRO A N 1
ATOM 3799 C CA . PRO A 1 467 ? -30.994 0.659 1.076 1.00 52.88 467 PRO A CA 1
ATOM 3800 C C . PRO A 1 467 ? -31.665 1.437 2.214 1.00 52.88 467 PRO A C 1
ATOM 3802 O O . PRO A 1 467 ? -31.027 1.915 3.144 1.00 52.88 467 PRO A O 1
ATOM 3805 N N . GLU A 1 468 ? -32.995 1.488 2.206 1.00 56.59 468 GLU A N 1
ATOM 3806 C CA . GLU A 1 468 ? -33.771 2.244 3.199 1.00 56.59 468 GLU A CA 1
ATOM 3807 C C . GLU A 1 468 ? -33.815 1.593 4.601 1.00 56.59 468 GLU A C 1
ATOM 3809 O O . GLU A 1 468 ? -34.188 2.247 5.573 1.00 56.59 468 GLU A O 1
ATOM 3814 N N . ALA A 1 469 ? -33.370 0.344 4.763 1.00 52.31 469 ALA A N 1
ATOM 3815 C CA . ALA A 1 469 ? -33.131 -0.260 6.083 1.00 52.31 469 ALA A CA 1
ATOM 3816 C C . ALA A 1 469 ? -31.775 0.163 6.702 1.00 52.31 469 ALA A C 1
ATOM 3818 O O . ALA A 1 469 ? -31.515 -0.054 7.883 1.00 52.31 469 ALA A O 1
ATOM 3819 N N . TRP A 1 470 ? -30.903 0.779 5.902 1.00 59.03 470 TRP A N 1
ATOM 3820 C CA . TRP A 1 470 ? -29.527 1.141 6.226 1.00 59.03 470 TRP A CA 1
ATOM 3821 C C . TRP A 1 470 ? -29.506 2.668 6.655 1.00 59.03 470 TRP A C 1
ATOM 3823 O O . TRP A 1 470 ? -30.280 3.463 6.121 1.00 59.03 470 TRP A O 1
ATOM 3833 N N . ARG A 1 471 ? -28.699 3.161 7.628 1.00 57.53 471 ARG A N 1
ATOM 3834 C CA . ARG A 1 471 ? -28.602 4.609 8.039 1.00 57.53 471 ARG A CA 1
ATOM 3835 C C . ARG A 1 471 ? -27.201 5.014 8.446 1.00 57.53 471 ARG A C 1
ATOM 3837 O O . ARG A 1 471 ? -26.661 4.436 9.378 1.00 57.53 471 ARG A O 1
ATOM 3844 N N . TYR A 1 472 ? -26.719 6.122 7.891 1.00 60.66 472 TYR A N 1
ATOM 3845 C CA . TYR A 1 472 ? -25.306 6.484 7.860 1.00 60.66 472 TYR A CA 1
ATOM 3846 C C . TYR A 1 472 ? -24.655 7.002 9.179 1.00 60.66 472 TYR A C 1
ATOM 3848 O O . TYR A 1 472 ? -23.931 7.986 9.182 1.00 60.66 472 TYR A O 1
ATOM 3856 N N . ILE A 1 473 ? -24.791 6.232 10.267 1.00 57.34 473 ILE A N 1
ATOM 3857 C CA . ILE A 1 473 ? -24.319 6.414 11.664 1.00 57.34 473 ILE A CA 1
ATOM 3858 C C . ILE A 1 473 ? -22.793 6.259 11.950 1.00 57.34 473 ILE A C 1
ATOM 3860 O O . ILE A 1 473 ? -22.085 6.848 11.169 1.00 57.34 473 ILE A O 1
ATOM 3864 N N . LYS A 1 474 ? -22.218 5.662 13.041 1.00 66.81 474 LYS A N 1
ATOM 3865 C CA . LYS A 1 474 ? -20.769 5.872 13.444 1.00 66.81 474 LYS A CA 1
ATOM 3866 C C . LYS A 1 474 ? -19.733 4.688 13.833 1.00 66.81 474 LYS A C 1
ATOM 3868 O O . LYS A 1 474 ? -19.325 3.946 12.955 1.00 66.81 474 LYS A O 1
ATOM 3873 N N . PHE A 1 475 ? -19.177 4.530 15.074 1.00 73.69 475 PHE A N 1
ATOM 3874 C CA . PHE A 1 475 ? -18.429 3.304 15.598 1.00 73.69 475 PHE A CA 1
ATOM 3875 C C . PHE A 1 475 ? -18.525 2.891 17.078 1.00 73.69 475 PHE A C 1
ATOM 3877 O O . PHE A 1 475 ? -18.601 1.713 17.381 1.00 73.69 475 PHE A O 1
ATOM 3884 N N . ALA A 1 476 ? -18.424 3.826 18.025 1.00 70.88 476 ALA A N 1
ATOM 3885 C CA . ALA A 1 476 ? -18.370 3.571 19.471 1.00 70.88 476 ALA A CA 1
ATOM 3886 C C . ALA A 1 476 ? -19.573 4.060 20.298 1.00 70.88 476 ALA A C 1
ATOM 3888 O O . ALA A 1 476 ? -19.495 4.363 21.490 1.00 70.88 476 ALA A O 1
ATOM 3889 N N . SER A 1 477 ? -20.729 4.078 19.655 1.00 72.94 477 SER A N 1
ATOM 3890 C CA . SER A 1 477 ? -21.999 3.946 20.335 1.00 72.94 477 SER A CA 1
ATOM 3891 C C . SER A 1 477 ? -22.488 2.514 20.252 1.00 72.94 477 SER A C 1
ATOM 3893 O O . SER A 1 477 ? -23.663 2.241 20.055 1.00 72.94 477 SER A O 1
ATOM 3895 N N . LEU A 1 478 ? -21.502 1.626 20.363 1.00 71.69 478 LEU A N 1
ATOM 3896 C CA . LEU A 1 478 ? -21.482 0.308 19.780 1.00 71.69 478 LEU A CA 1
ATOM 3897 C C . LEU A 1 478 ? -20.191 -0.423 20.229 1.00 71.69 478 LEU A C 1
ATOM 3899 O O . LEU A 1 478 ? -20.278 -1.514 20.781 1.00 71.69 478 LEU A O 1
ATOM 3903 N N . VAL A 1 479 ? -19.032 0.253 20.174 1.00 75.56 479 VAL A N 1
ATOM 3904 C CA . VAL A 1 479 ? -17.853 0.044 21.059 1.00 75.56 479 VAL A CA 1
ATOM 3905 C C . VAL A 1 479 ? -17.690 1.048 22.196 1.00 75.56 479 VAL A C 1
ATOM 3907 O O . VAL A 1 479 ? -18.344 2.073 22.200 1.00 75.56 479 VAL A O 1
ATOM 3910 N N . ASN A 1 480 ? -16.636 0.874 23.009 1.00 79.06 480 ASN A N 1
ATOM 3911 C CA . ASN A 1 480 ? -15.629 1.934 23.290 1.00 79.06 480 ASN A CA 1
ATOM 3912 C C . ASN A 1 480 ? -14.160 1.266 23.196 1.00 79.06 480 ASN A C 1
ATOM 3914 O O . ASN A 1 480 ? -14.197 0.108 22.846 1.00 79.06 480 ASN A O 1
ATOM 3918 N N . PHE A 1 481 ? -12.877 1.746 23.364 1.00 86.44 481 PHE A N 1
ATOM 3919 C CA . PHE A 1 481 ? -11.643 0.822 23.213 1.00 86.44 481 PHE A CA 1
ATOM 3920 C C . PHE A 1 481 ? -10.243 1.071 23.974 1.00 86.44 481 PHE A C 1
ATOM 3922 O O . PHE A 1 481 ? -9.954 2.219 24.207 1.00 86.44 481 PHE A O 1
ATOM 3929 N N . ARG A 1 482 ? -9.301 0.126 24.340 1.00 82.25 482 ARG A N 1
ATOM 3930 C CA . ARG A 1 482 ? -7.892 0.367 24.930 1.00 82.25 482 ARG A CA 1
ATOM 3931 C C . ARG A 1 482 ? -6.973 0.794 23.754 1.00 82.25 482 ARG A C 1
ATOM 3933 O O . ARG A 1 482 ? -7.069 0.205 22.684 1.00 82.25 482 ARG A O 1
ATOM 3940 N N . ILE A 1 483 ? -5.936 1.636 23.980 1.00 87.25 483 ILE A N 1
ATOM 3941 C CA . ILE A 1 483 ? -4.582 1.329 23.428 1.00 87.25 483 ILE A CA 1
ATOM 3942 C C . ILE A 1 483 ? -3.766 0.614 24.465 1.00 87.25 483 ILE A C 1
ATOM 3944 O O . ILE A 1 483 ? -4.241 -0.219 25.193 1.00 87.25 483 ILE A O 1
ATOM 3948 N N . GLY A 1 484 ? -2.496 0.917 24.537 1.00 82.31 484 GLY A N 1
ATOM 3949 C CA . GLY A 1 484 ? -1.512 0.084 25.110 1.00 82.31 484 GLY A CA 1
ATOM 3950 C C . GLY A 1 484 ? -0.320 0.902 25.451 1.00 82.31 484 GLY A C 1
ATOM 3951 O O . GLY A 1 484 ? -0.311 2.110 25.195 1.00 82.31 484 GLY A O 1
ATOM 3952 N N . LYS A 1 485 ? 0.663 0.282 26.089 1.00 80.88 485 LYS A N 1
ATOM 3953 C CA . LYS A 1 485 ? 1.968 0.907 26.227 1.00 80.88 485 LYS A CA 1
ATOM 3954 C C . LYS A 1 485 ? 3.157 -0.115 26.287 1.00 80.88 485 LYS A C 1
ATOM 3956 O O . LYS A 1 485 ? 2.990 -1.326 26.294 1.00 80.88 485 LYS A O 1
ATOM 3961 N N . THR A 1 486 ? 4.386 0.372 26.124 1.00 85.62 486 THR A N 1
ATOM 3962 C CA . THR A 1 486 ? 5.572 -0.419 25.720 1.00 85.62 486 THR A CA 1
ATOM 3963 C C . THR A 1 486 ? 6.435 -0.810 26.886 1.00 85.62 486 THR A C 1
ATOM 3965 O O . THR A 1 486 ? 6.545 0.021 27.767 1.00 85.62 486 THR A O 1
ATOM 3968 N N . PRO A 1 487 ? 7.172 -1.929 26.843 1.00 76.75 487 PRO A N 1
ATOM 3969 C CA . PRO A 1 487 ? 8.400 -2.110 27.624 1.00 76.75 487 PRO A CA 1
ATOM 3970 C C . PRO A 1 487 ? 9.719 -1.560 26.995 1.00 76.75 487 PRO A C 1
ATOM 3972 O O . PRO A 1 487 ? 10.530 -2.370 26.597 1.00 76.75 487 PRO A O 1
ATOM 3975 N N . PRO A 1 488 ? 9.995 -0.231 26.834 1.00 80.19 488 PRO A N 1
ATOM 3976 C CA . PRO A 1 488 ? 10.867 0.326 25.772 1.00 80.19 488 PRO A CA 1
ATOM 3977 C C . PRO A 1 488 ? 12.299 -0.254 25.705 1.00 80.19 488 PRO A C 1
ATOM 3979 O O . PRO A 1 488 ? 12.802 -0.763 26.700 1.00 80.19 488 PRO A O 1
ATOM 3982 N N . ARG A 1 489 ? 13.046 -0.075 24.595 1.00 79.38 489 ARG A N 1
ATOM 3983 C CA . ARG A 1 489 ? 14.514 -0.330 24.555 1.00 79.38 489 ARG A CA 1
ATOM 3984 C C . ARG A 1 489 ? 15.329 0.964 24.702 1.00 79.38 489 ARG A C 1
ATOM 3986 O O . ARG A 1 489 ? 15.526 1.669 23.724 1.00 79.38 489 ARG A O 1
ATOM 3993 N N . SER A 1 490 ? 15.848 1.332 25.872 1.00 74.81 490 SER A N 1
ATOM 3994 C CA . SER A 1 490 ? 15.577 0.801 27.216 1.00 74.81 490 SER A CA 1
ATOM 3995 C C . SER A 1 490 ? 16.006 -0.675 27.511 1.00 74.81 490 SER A C 1
ATOM 3997 O O . SER A 1 490 ? 17.150 -0.989 27.196 1.00 74.81 490 SER A O 1
ATOM 3999 N N . GLU A 1 491 ? 15.221 -1.523 28.196 1.00 81.31 491 GLU A N 1
ATOM 4000 C CA . GLU A 1 491 ? 15.728 -2.593 29.115 1.00 81.31 491 GLU A CA 1
ATOM 4001 C C . GLU A 1 491 ? 15.841 -4.044 28.578 1.00 81.31 491 GLU A C 1
ATOM 4003 O O . GLU A 1 491 ? 16.067 -4.217 27.379 1.00 81.31 491 GLU A O 1
ATOM 4008 N N . ALA A 1 492 ? 15.700 -5.067 29.454 1.00 79.50 492 ALA A N 1
ATOM 4009 C CA . ALA A 1 492 ? 15.693 -6.492 29.131 1.00 79.50 492 ALA A CA 1
ATOM 4010 C C . ALA A 1 492 ? 14.880 -7.449 30.062 1.00 79.50 492 ALA A C 1
ATOM 4012 O O . ALA A 1 492 ? 14.359 -8.433 29.578 1.00 79.50 492 ALA A O 1
ATOM 4013 N N . THR A 1 493 ? 14.677 -7.209 31.356 1.00 83.12 493 THR A N 1
ATOM 4014 C CA . THR A 1 493 ? 14.405 -8.258 32.374 1.00 83.12 493 THR A CA 1
ATOM 4015 C C . THR A 1 493 ? 13.145 -9.015 32.312 1.00 83.12 493 THR A C 1
ATOM 4017 O O . THR A 1 493 ? 13.119 -10.217 32.524 1.00 83.12 493 THR A O 1
ATOM 4020 N N . PHE A 1 494 ? 12.071 -8.295 32.111 1.00 82.69 494 PHE A N 1
ATOM 4021 C CA . PHE A 1 494 ? 10.842 -8.994 32.054 1.00 82.69 494 PHE A CA 1
ATOM 4022 C C . PHE A 1 494 ? 10.947 -9.892 30.763 1.00 82.69 494 PHE A C 1
ATOM 4024 O O . PHE A 1 494 ? 10.526 -11.024 30.806 1.00 82.69 494 PHE A O 1
ATOM 4031 N N . TRP A 1 495 ? 11.646 -9.499 29.676 1.00 84.12 495 TRP A N 1
ATOM 4032 C CA . TRP A 1 495 ? 11.552 -9.981 28.283 1.00 84.12 495 TRP A CA 1
ATOM 4033 C C . TRP A 1 495 ? 12.061 -11.437 28.111 1.00 84.12 495 TRP A C 1
ATOM 4035 O O . TRP A 1 495 ? 13.263 -11.608 27.977 1.00 84.12 495 TRP A O 1
ATOM 4045 N N . GLY A 1 496 ? 11.171 -12.465 28.122 1.00 80.25 496 GLY A N 1
ATOM 4046 C CA . GLY A 1 496 ? 11.416 -13.957 28.013 1.00 80.25 496 GLY A CA 1
ATOM 4047 C C . GLY A 1 496 ? 10.780 -15.143 27.150 1.00 80.25 496 GLY A C 1
ATOM 4048 O O . GLY A 1 496 ? 10.908 -15.166 25.939 1.00 80.25 496 GLY A O 1
ATOM 4049 N N . THR A 1 497 ? 10.251 -16.263 27.699 1.00 77.56 497 THR A N 1
ATOM 4050 C CA . THR A 1 497 ? 9.629 -17.408 26.928 1.00 77.56 497 THR A CA 1
ATOM 4051 C C . THR A 1 497 ? 8.222 -17.898 27.355 1.00 77.56 497 THR A C 1
ATOM 4053 O O . THR A 1 497 ? 7.785 -18.966 26.934 1.00 77.56 497 THR A O 1
ATOM 4056 N N . GLU A 1 498 ? 7.457 -17.105 28.109 1.00 84.00 498 GLU A N 1
ATOM 4057 C CA . GLU A 1 498 ? 5.983 -17.173 28.060 1.00 84.00 498 GLU A CA 1
ATOM 4058 C C . GLU A 1 498 ? 5.392 -16.957 26.657 1.00 84.00 498 GLU A C 1
ATOM 4060 O O . GLU A 1 498 ? 6.087 -16.617 25.704 1.00 84.00 498 GLU A O 1
ATOM 4065 N N . ILE A 1 499 ? 4.078 -17.179 26.595 1.00 89.50 499 ILE A N 1
ATOM 4066 C CA . ILE A 1 499 ? 3.063 -16.546 25.773 1.00 89.50 499 ILE A CA 1
ATOM 4067 C C . ILE A 1 499 ? 3.565 -15.462 24.804 1.00 89.50 499 ILE A C 1
ATOM 4069 O O . ILE A 1 499 ? 4.178 -14.507 25.280 1.00 89.50 499 ILE A O 1
ATOM 4073 N N . PRO A 1 500 ? 3.263 -15.508 23.485 1.00 89.06 500 PRO A N 1
ATOM 4074 C CA . PRO A 1 500 ? 3.899 -14.698 22.468 1.00 89.06 500 PRO A CA 1
ATOM 4075 C C . PRO A 1 500 ? 3.076 -13.598 21.801 1.00 89.06 500 PRO A C 1
ATOM 4077 O O . PRO A 1 500 ? 1.946 -13.337 22.155 1.00 89.06 500 PRO A O 1
ATOM 4080 N N . TRP A 1 501 ? 3.695 -12.885 20.866 1.00 88.31 501 TRP A N 1
ATOM 4081 C CA . TRP A 1 501 ? 3.476 -11.469 20.583 1.00 88.31 501 TRP A CA 1
ATOM 4082 C C . TRP A 1 501 ? 3.588 -11.206 19.055 1.00 88.31 501 TRP A C 1
ATOM 4084 O O . TRP A 1 501 ? 4.560 -11.584 18.413 1.00 88.31 501 TRP A O 1
ATOM 4094 N N . VAL A 1 502 ? 2.561 -10.610 18.435 1.00 84.75 502 VAL A N 1
ATOM 4095 C CA . VAL A 1 502 ? 2.253 -10.579 16.977 1.00 84.75 502 VAL A CA 1
ATOM 4096 C C . VAL A 1 502 ? 2.555 -9.418 15.987 1.00 84.75 502 VAL A C 1
ATOM 4098 O O . VAL A 1 502 ? 2.021 -8.317 16.002 1.00 84.75 502 VAL A O 1
ATOM 4101 N N . SER A 1 503 ? 3.257 -9.755 14.903 1.00 81.75 503 SER A N 1
ATOM 4102 C CA . SER A 1 503 ? 4.438 -8.975 14.642 1.00 81.75 503 SER A CA 1
ATOM 4103 C C . SER A 1 503 ? 4.418 -7.708 13.745 1.00 81.75 503 SER A C 1
ATOM 4105 O O . SER A 1 503 ? 4.272 -6.654 14.343 1.00 81.75 503 SER A O 1
ATOM 4107 N N . ILE A 1 504 ? 4.617 -7.734 12.405 1.00 77.75 504 ILE A N 1
ATOM 4108 C CA . ILE A 1 504 ? 4.891 -6.572 11.471 1.00 77.75 504 ILE A CA 1
ATOM 4109 C C . ILE A 1 504 ? 4.932 -6.863 9.928 1.00 77.75 504 ILE A C 1
ATOM 4111 O O . ILE A 1 504 ? 3.905 -7.051 9.280 1.00 77.75 504 ILE A O 1
ATOM 4115 N N . SER A 1 505 ? 6.084 -6.822 9.245 1.00 75.88 505 SER A N 1
ATOM 4116 C CA . SER A 1 505 ? 6.103 -6.593 7.778 1.00 75.88 505 SER A CA 1
ATOM 4117 C C . SER A 1 505 ? 5.590 -7.653 6.772 1.00 75.88 505 SER A C 1
ATOM 4119 O O . SER A 1 505 ? 4.867 -7.249 5.853 1.00 75.88 505 SER A O 1
ATOM 4121 N N . ASP A 1 506 ? 5.901 -8.947 6.897 1.00 71.06 506 ASP A N 1
ATOM 4122 C CA . ASP A 1 506 ? 5.768 -9.941 5.807 1.00 71.06 506 ASP A CA 1
ATOM 4123 C C . ASP A 1 506 ? 4.791 -11.109 6.104 1.00 71.06 506 ASP A C 1
ATOM 4125 O O . ASP A 1 506 ? 5.168 -12.013 6.832 1.00 71.06 506 ASP A O 1
ATOM 4129 N N . MET A 1 507 ? 3.583 -11.137 5.514 1.00 77.38 507 MET A N 1
ATOM 4130 C CA . MET A 1 507 ? 2.338 -10.777 6.225 1.00 77.38 507 MET A CA 1
ATOM 4131 C C . MET A 1 507 ? 1.036 -11.139 5.449 1.00 77.38 507 MET A C 1
ATOM 4133 O O . MET A 1 507 ? 0.802 -10.478 4.428 1.00 77.38 507 MET A O 1
ATOM 4137 N N . PRO A 1 508 ? 0.113 -12.018 5.931 1.00 66.31 508 PRO A N 1
ATOM 4138 C CA . PRO A 1 508 ? -1.200 -12.207 5.312 1.00 66.31 508 PRO A CA 1
ATOM 4139 C C . PRO A 1 508 ? -2.000 -10.918 5.188 1.00 66.31 508 PRO A C 1
ATOM 4141 O O . PRO A 1 508 ? -1.993 -10.044 6.055 1.00 66.31 508 PRO A O 1
ATOM 4144 N N . ILE A 1 509 ? -2.671 -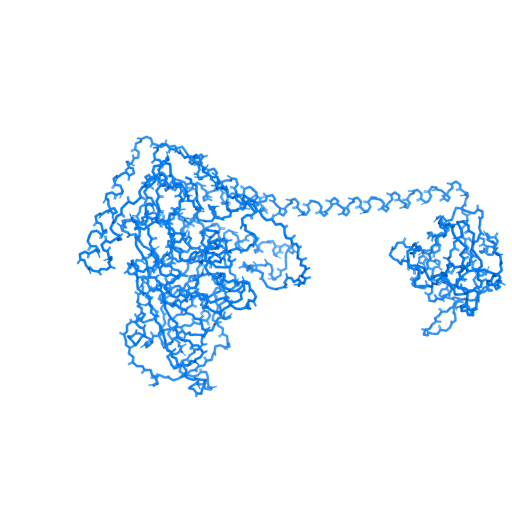10.785 4.052 1.00 56.00 509 ILE A N 1
ATOM 4145 C CA . ILE A 1 509 ? -3.543 -9.657 3.771 1.00 56.00 509 ILE A CA 1
ATOM 4146 C C . ILE A 1 509 ? -4.903 -9.872 4.411 1.00 56.00 509 ILE A C 1
ATOM 4148 O O . ILE A 1 509 ? -5.462 -8.829 4.695 1.00 56.00 509 ILE A O 1
ATOM 4152 N N . SER A 1 510 ? -5.387 -11.110 4.672 1.00 57.97 510 SER A N 1
ATOM 4153 C CA . SER A 1 510 ? -6.722 -11.362 5.254 1.00 57.97 510 SER A CA 1
ATOM 4154 C C . SER A 1 510 ? -7.042 -12.699 5.992 1.00 57.97 510 SER A C 1
ATOM 4156 O O . SER A 1 510 ? -8.195 -13.086 5.944 1.00 57.97 510 SER A O 1
ATOM 4158 N N . GLY A 1 511 ? -6.156 -13.415 6.721 1.00 72.31 511 GLY A N 1
ATOM 4159 C CA . GLY A 1 511 ? -6.572 -14.681 7.420 1.00 72.31 511 GLY A CA 1
ATOM 4160 C C . GLY A 1 511 ? -5.714 -15.240 8.586 1.00 72.31 511 GLY A C 1
ATOM 4161 O O . GLY A 1 511 ? -4.848 -14.524 9.073 1.00 72.31 511 GLY A O 1
ATOM 4162 N N . TYR A 1 512 ? -5.957 -16.482 9.052 1.00 80.31 512 TYR A N 1
ATOM 4163 C CA . TYR A 1 512 ? -5.553 -17.062 10.360 1.00 80.31 512 TYR A CA 1
ATOM 4164 C C . TYR A 1 512 ? -4.076 -16.919 10.734 1.00 80.31 512 TYR A C 1
ATOM 4166 O O . TYR A 1 512 ? -3.229 -16.730 9.860 1.00 80.31 512 TYR A O 1
ATOM 4174 N N . VAL A 1 513 ? -3.759 -17.057 12.032 1.00 79.56 513 VAL A N 1
ATOM 4175 C CA . VAL A 1 513 ? -2.392 -16.929 12.557 1.00 79.56 513 VAL A CA 1
ATOM 4176 C C . VAL A 1 513 ? -2.099 -17.815 13.776 1.00 79.56 513 VAL A C 1
ATOM 4178 O O . VAL A 1 513 ? -2.979 -18.116 14.567 1.00 79.56 513 VAL A O 1
ATOM 4181 N N . THR A 1 514 ? -0.847 -18.262 13.912 1.00 80.75 514 THR A N 1
ATOM 4182 C CA . THR A 1 514 ? -0.625 -19.649 14.346 1.00 80.75 514 THR A CA 1
ATOM 4183 C C . THR A 1 514 ? 0.673 -19.998 15.117 1.00 80.75 514 THR A C 1
ATOM 4185 O O . THR A 1 514 ? 0.687 -21.078 15.705 1.00 80.75 514 THR A O 1
ATOM 4188 N N . ASN A 1 515 ? 1.737 -19.165 15.156 1.00 79.12 515 ASN A N 1
ATOM 4189 C CA . ASN A 1 515 ? 3.090 -19.489 15.727 1.00 79.12 515 ASN A CA 1
ATOM 4190 C C . ASN A 1 515 ? 4.169 -18.348 15.608 1.00 79.12 515 ASN A C 1
ATOM 4192 O O . ASN A 1 515 ? 4.473 -18.010 14.489 1.00 79.12 515 ASN A O 1
ATOM 4196 N N . THR A 1 516 ? 4.708 -17.603 16.604 1.00 83.19 516 THR A N 1
ATOM 4197 C CA . THR A 1 516 ? 4.923 -16.059 16.337 1.00 83.19 516 THR A CA 1
ATOM 4198 C C . THR A 1 516 ? 6.381 -15.799 16.991 1.00 83.19 516 THR A C 1
ATOM 4200 O O . THR A 1 516 ? 6.668 -16.239 18.097 1.00 83.19 516 THR A O 1
ATOM 4203 N N . ARG A 1 517 ? 7.209 -14.986 16.284 1.00 81.12 517 ARG A N 1
ATOM 4204 C CA . ARG A 1 517 ? 8.440 -14.193 16.573 1.00 81.12 517 ARG A CA 1
ATOM 4205 C C . ARG A 1 517 ? 8.992 -14.152 17.983 1.00 81.12 517 ARG A C 1
ATOM 4207 O O . ARG A 1 517 ? 10.160 -14.473 18.150 1.00 81.12 517 ARG A O 1
ATOM 4214 N N . GLU A 1 518 ? 8.207 -13.687 18.931 1.00 84.69 518 GLU A N 1
ATOM 4215 C CA . GLU A 1 518 ? 8.679 -13.004 20.135 1.00 84.69 518 GLU A CA 1
ATOM 4216 C C . GLU A 1 518 ? 7.519 -12.973 21.150 1.00 84.69 518 GLU A C 1
ATOM 4218 O O . GLU A 1 518 ? 6.410 -13.349 20.763 1.00 84.69 518 GLU A O 1
ATOM 4223 N N . SER A 1 519 ? 7.713 -12.589 22.427 1.00 87.25 519 SER A N 1
ATOM 4224 C CA . SER A 1 519 ? 6.716 -12.883 23.474 1.00 87.25 519 SER A CA 1
ATOM 4225 C C . SER A 1 519 ? 6.592 -11.953 24.738 1.00 87.25 519 SER A C 1
ATOM 4227 O O . SER A 1 519 ? 7.319 -10.990 24.829 1.00 87.25 519 SER A O 1
ATOM 4229 N N . ILE A 1 520 ? 5.675 -12.108 25.721 1.00 87.56 520 ILE A N 1
ATOM 4230 C CA . ILE A 1 520 ? 5.530 -11.317 26.996 1.00 87.56 520 ILE A CA 1
ATOM 4231 C C . ILE A 1 520 ? 4.965 -12.208 28.151 1.00 87.56 520 ILE A C 1
ATOM 4233 O O . ILE A 1 520 ? 4.842 -13.384 27.930 1.00 87.56 520 ILE A O 1
ATOM 4237 N N . SER A 1 521 ? 4.478 -11.784 29.330 1.00 88.12 521 SER A N 1
ATOM 4238 C CA . SER A 1 521 ? 5.184 -11.903 30.607 1.00 88.12 521 SER A CA 1
ATOM 4239 C C . SER A 1 521 ? 4.388 -12.485 31.750 1.00 88.12 521 SER A C 1
ATOM 4241 O O . SER A 1 521 ? 3.194 -12.236 31.794 1.00 88.12 521 SER A O 1
ATOM 4243 N N . LYS A 1 522 ? 5.105 -12.996 32.755 1.00 84.38 522 LYS A N 1
ATOM 4244 C CA . LYS A 1 522 ? 4.734 -13.150 34.165 1.00 84.38 522 LYS A CA 1
ATOM 4245 C C . LYS A 1 522 ? 5.042 -11.868 34.962 1.00 84.38 522 LYS A C 1
ATOM 4247 O O . LYS A 1 522 ? 4.969 -11.895 36.188 1.00 84.38 522 LYS A O 1
ATOM 4252 N N . LEU A 1 523 ? 5.325 -10.713 34.301 1.00 82.69 523 LEU A N 1
ATOM 4253 C CA . LEU A 1 523 ? 5.824 -9.546 35.030 1.00 82.69 523 LEU A CA 1
ATOM 4254 C C . LEU A 1 523 ? 5.880 -8.062 34.486 1.00 82.69 523 LEU A C 1
ATOM 4256 O O . LEU A 1 523 ? 5.976 -7.134 35.296 1.00 82.69 523 LEU A O 1
ATOM 4260 N N . ALA A 1 524 ? 5.705 -7.696 33.202 1.00 82.25 524 ALA A N 1
ATOM 4261 C CA . ALA A 1 524 ? 5.192 -6.309 32.981 1.00 82.25 524 ALA A CA 1
ATOM 4262 C C . ALA A 1 524 ? 3.866 -6.114 33.731 1.00 82.25 524 ALA A C 1
ATOM 4264 O O . ALA A 1 524 ? 3.505 -4.989 34.071 1.00 82.25 524 ALA A O 1
ATOM 4265 N N . LEU A 1 525 ? 3.213 -7.253 33.983 1.00 80.75 525 LEU A N 1
ATOM 4266 C CA . LEU A 1 525 ? 1.948 -7.536 34.618 1.00 80.75 525 LEU A CA 1
ATOM 4267 C C . LEU A 1 525 ? 1.433 -6.312 35.424 1.00 80.75 525 LEU A C 1
ATOM 4269 O O . LEU A 1 525 ? 0.878 -5.420 34.776 1.00 80.75 525 LEU A O 1
ATOM 4273 N N . LYS A 1 526 ? 1.599 -6.180 36.752 1.00 81.12 526 LYS A N 1
ATOM 4274 C CA . LYS A 1 526 ? 0.992 -5.032 37.496 1.00 81.12 526 LYS A CA 1
ATOM 4275 C C . LYS A 1 526 ? 1.838 -3.764 37.437 1.00 81.12 526 LYS A C 1
ATOM 4277 O O . LYS A 1 526 ? 1.295 -2.671 37.567 1.00 81.12 526 LYS A O 1
ATOM 4282 N N . SER A 1 527 ? 3.155 -3.867 37.249 1.00 73.31 527 SER A N 1
ATOM 4283 C CA . SER A 1 527 ? 4.057 -2.700 37.316 1.00 73.31 527 SER A CA 1
ATOM 4284 C C . SER A 1 527 ? 3.735 -1.673 36.235 1.00 73.31 527 SER A C 1
ATOM 4286 O O . SER A 1 527 ? 3.917 -0.465 36.389 1.00 73.31 527 SER A O 1
ATOM 4288 N N . LYS A 1 528 ? 3.269 -2.188 35.105 1.00 77.19 528 LYS A N 1
ATOM 4289 C CA . LYS A 1 528 ? 3.114 -1.474 33.849 1.00 77.19 528 LYS A CA 1
ATOM 4290 C C . LYS A 1 528 ? 1.686 -1.571 33.301 1.00 77.19 528 LYS A C 1
ATOM 4292 O O . LYS A 1 528 ? 1.292 -0.728 32.486 1.00 77.19 528 LYS A O 1
ATOM 4297 N N . LYS A 1 529 ? 0.927 -2.494 33.914 1.00 81.62 529 LYS A N 1
ATOM 4298 C CA . LYS A 1 529 ? -0.535 -2.592 34.088 1.00 81.62 529 LYS A CA 1
ATOM 4299 C C . LYS A 1 529 ? -1.323 -3.240 32.984 1.00 81.62 529 LYS A C 1
ATOM 4301 O O . LYS A 1 529 ? -2.537 -3.164 32.953 1.00 81.62 529 LYS A O 1
ATOM 4306 N N . ILE A 1 530 ? -0.601 -3.835 32.062 1.00 79.81 530 ILE A N 1
ATOM 4307 C CA . ILE A 1 530 ? -1.141 -4.419 30.843 1.00 79.81 530 ILE A CA 1
ATOM 4308 C C . ILE A 1 530 ? -1.955 -5.613 31.297 1.00 79.81 530 ILE A C 1
ATOM 4310 O O . ILE A 1 530 ? -1.790 -6.079 32.421 1.00 79.81 530 ILE A O 1
ATOM 4314 N N . ASP A 1 531 ? -2.932 -6.016 30.521 1.00 82.25 531 ASP A N 1
ATOM 4315 C CA . ASP A 1 531 ? -3.975 -6.895 31.032 1.00 82.25 531 ASP A CA 1
ATOM 4316 C C . ASP A 1 531 ? -4.059 -8.136 30.153 1.00 82.25 531 ASP A C 1
ATOM 4318 O O . ASP A 1 531 ? -3.209 -8.335 29.285 1.00 82.25 531 ASP A O 1
ATOM 4322 N N . ILE A 1 532 ? -5.076 -8.944 30.429 1.00 86.06 532 ILE A N 1
ATOM 4323 C CA . ILE A 1 532 ? -5.333 -10.285 29.916 1.00 86.06 532 ILE A CA 1
ATOM 4324 C C . ILE A 1 532 ? -6.543 -10.275 28.987 1.00 86.06 532 ILE A C 1
ATOM 4326 O O . ILE A 1 532 ? -7.570 -9.705 29.338 1.00 86.06 532 ILE A O 1
ATOM 4330 N N . SER A 1 533 ? -6.422 -10.927 27.839 1.00 87.81 533 SER A N 1
ATOM 4331 C CA . SER A 1 533 ? -7.500 -11.057 26.843 1.00 87.81 533 SER A CA 1
ATOM 4332 C C . SER A 1 533 ? -8.093 -12.483 26.834 1.00 87.81 533 SER A C 1
ATOM 4334 O O . SER A 1 533 ? -7.938 -13.120 27.866 1.00 87.81 533 SER A O 1
ATOM 4336 N N . PRO A 1 534 ? -8.767 -12.998 25.773 1.00 89.00 534 PRO A N 1
ATOM 4337 C CA . PRO A 1 534 ? -9.515 -14.291 25.772 1.00 89.00 534 PRO A CA 1
ATOM 4338 C C . PRO A 1 534 ? -9.389 -15.210 24.515 1.00 89.00 534 PRO A C 1
ATOM 4340 O O . PRO A 1 534 ? -9.366 -14.703 23.390 1.00 89.00 534 PRO A O 1
ATOM 4343 N N . LYS A 1 535 ? -9.296 -16.559 24.638 1.00 88.31 535 LYS A N 1
ATOM 4344 C CA . LYS A 1 535 ? -8.994 -17.359 23.427 1.00 88.31 535 LYS A CA 1
ATOM 4345 C C . LYS A 1 535 ? -10.133 -17.210 22.467 1.00 88.31 535 LYS A C 1
ATOM 4347 O O . LYS A 1 535 ? -11.209 -17.693 22.763 1.00 88.31 535 LYS A O 1
ATOM 4352 N N . GLY A 1 536 ? -9.745 -16.649 21.338 1.00 82.50 536 GLY A N 1
ATOM 4353 C CA . GLY A 1 536 ? -10.224 -16.737 19.989 1.00 82.50 536 GLY A CA 1
ATOM 4354 C C . GLY A 1 536 ? -10.598 -15.381 19.445 1.00 82.50 536 GLY A C 1
ATOM 4355 O O . GLY A 1 536 ? -10.829 -15.366 18.262 1.00 82.50 536 GLY A O 1
ATOM 4356 N N . THR A 1 537 ? -10.573 -14.290 20.225 1.00 86.56 537 THR A N 1
ATOM 4357 C CA . THR A 1 537 ? -11.134 -12.911 19.952 1.00 86.56 537 THR A CA 1
ATOM 4358 C C . THR A 1 537 ? -10.774 -12.190 18.534 1.00 86.56 537 THR A C 1
ATOM 4360 O O . THR A 1 537 ? -9.854 -12.958 18.281 1.00 86.56 537 THR A O 1
ATOM 4363 N N . LEU A 1 538 ? -11.225 -10.994 17.679 1.00 90.31 538 LEU A N 1
ATOM 4364 C CA . LEU A 1 538 ? -10.616 -9.617 16.711 1.00 90.31 538 LEU A CA 1
ATOM 4365 C C . LEU A 1 538 ? -9.543 -8.286 17.027 1.00 90.31 538 LEU A C 1
ATOM 4367 O O . LEU A 1 538 ? -9.548 -7.669 18.078 1.00 90.31 538 LEU A O 1
ATOM 4371 N N . LEU A 1 539 ? -8.620 -7.726 16.104 1.00 85.62 539 LEU A N 1
ATOM 4372 C CA . LEU A 1 539 ? -7.520 -6.634 16.132 1.00 85.62 539 LEU A CA 1
ATOM 4373 C C . LEU A 1 539 ? -7.073 -5.503 14.990 1.00 85.62 539 LEU A C 1
ATOM 4375 O O . LEU A 1 539 ? -7.564 -4.404 15.070 1.00 85.62 539 LEU A O 1
ATOM 4379 N N . MET A 1 540 ? -6.142 -5.569 13.963 1.00 87.75 540 MET A N 1
ATOM 4380 C CA . MET A 1 540 ? -5.803 -4.590 12.784 1.00 87.75 540 MET A CA 1
ATOM 4381 C C . MET A 1 540 ? -4.998 -3.245 12.994 1.00 87.75 540 MET A C 1
ATOM 4383 O O . MET A 1 540 ? -5.005 -2.787 14.108 1.00 87.75 540 MET A O 1
ATOM 4387 N N . SER A 1 541 ? -4.384 -2.576 11.954 1.00 74.75 541 SER A N 1
ATOM 4388 C CA . SER A 1 541 ? -3.461 -1.349 11.830 1.00 74.75 541 SER A CA 1
ATOM 4389 C C . SER A 1 541 ? -3.976 0.096 11.634 1.00 74.75 541 SER A C 1
ATOM 4391 O O . SER A 1 541 ? -4.806 0.343 10.816 1.00 74.75 541 SER A O 1
ATOM 4393 N N . PHE A 1 542 ? -3.377 1.169 12.143 1.00 68.88 542 PHE A N 1
ATOM 4394 C CA . PHE A 1 542 ? -3.681 2.541 11.613 1.00 68.88 542 PHE A CA 1
ATOM 4395 C C . PHE A 1 542 ? -2.675 3.000 10.580 1.00 68.88 542 PHE A C 1
ATOM 4397 O O . PHE A 1 542 ? -2.496 4.188 10.315 1.00 68.88 542 PHE A O 1
ATOM 4404 N N . LYS A 1 543 ? -1.873 2.067 10.100 1.00 63.34 543 LYS A N 1
ATOM 4405 C CA . LYS A 1 543 ? -0.473 2.362 9.910 1.00 63.34 543 LYS A CA 1
ATOM 4406 C C . LYS A 1 543 ? 0.150 1.454 8.852 1.00 63.34 543 LYS A C 1
ATOM 4408 O O . LYS A 1 543 ? -0.150 0.267 8.767 1.00 63.34 543 LYS A O 1
ATOM 4413 N N . LEU A 1 544 ? 0.929 2.060 7.962 1.00 54.12 544 LEU A N 1
ATOM 4414 C CA . LEU A 1 544 ? 1.491 1.533 6.703 1.00 54.12 544 LEU A CA 1
ATOM 4415 C C . LEU A 1 544 ? 0.566 0.986 5.648 1.00 54.12 544 LEU A C 1
ATOM 4417 O O . LEU A 1 544 ? 0.662 1.342 4.480 1.00 54.12 544 LEU A O 1
ATOM 4421 N N . SER A 1 545 ? -0.192 -0.026 6.024 1.00 58.53 545 SER A N 1
ATOM 4422 C CA . SER A 1 545 ? -0.779 -0.946 5.079 1.00 58.53 545 SER A CA 1
ATOM 4423 C C . SER A 1 545 ? -2.249 -0.792 5.169 1.00 58.53 545 SER A C 1
ATOM 4425 O O . SER A 1 545 ? -2.910 -1.786 5.446 1.00 58.53 545 SER A O 1
ATOM 4427 N N . ILE A 1 546 ? -2.661 0.452 4.873 1.00 63.94 546 ILE A N 1
ATOM 4428 C CA . ILE A 1 546 ? -3.962 0.804 4.323 1.00 63.94 546 ILE A CA 1
ATOM 4429 C C . ILE A 1 546 ? -4.414 -0.370 3.432 1.00 63.94 546 ILE A C 1
ATOM 4431 O O . ILE A 1 546 ? -3.996 -0.464 2.286 1.00 63.94 546 ILE A O 1
ATOM 4435 N N . GLY A 1 547 ? -5.173 -1.317 3.987 1.00 64.62 547 GLY A N 1
ATOM 4436 C CA . GLY A 1 547 ? -5.476 -2.613 3.369 1.00 64.62 547 GLY A CA 1
ATOM 4437 C C . GLY A 1 547 ? -5.709 -3.773 4.352 1.00 64.62 547 GLY A C 1
ATOM 4438 O O . GLY A 1 547 ? -6.713 -4.466 4.249 1.00 64.62 547 GLY A O 1
ATOM 4439 N N . LYS A 1 548 ? -4.786 -3.986 5.296 1.00 75.75 548 LYS A N 1
ATOM 4440 C CA . LYS A 1 548 ? -4.394 -5.329 5.784 1.00 75.75 548 LYS A CA 1
ATOM 4441 C C . LYS A 1 548 ? -5.202 -5.975 6.918 1.00 75.75 548 LYS A C 1
ATOM 4443 O O . LYS A 1 548 ? -5.658 -5.271 7.810 1.00 75.75 548 LYS A O 1
ATOM 4448 N N . VAL A 1 549 ? -5.234 -7.311 6.982 1.00 82.44 549 VAL A N 1
ATOM 4449 C CA . VAL A 1 549 ? -6.104 -8.083 7.879 1.00 82.44 549 VAL A CA 1
ATOM 4450 C C . VAL A 1 549 ? -5.677 -9.588 8.165 1.00 82.44 549 VAL A C 1
ATOM 4452 O O . VAL A 1 549 ? -4.830 -10.063 7.417 1.00 82.44 549 VAL A O 1
ATOM 4455 N N . ALA A 1 550 ? -6.134 -10.320 9.238 1.00 83.25 550 ALA A N 1
ATOM 4456 C CA . ALA A 1 550 ? -5.763 -11.744 9.669 1.00 83.25 550 ALA A CA 1
ATOM 4457 C C . ALA A 1 550 ? -6.239 -12.383 11.045 1.00 83.25 550 ALA A C 1
ATOM 4459 O O . ALA A 1 550 ? -6.709 -11.612 11.857 1.00 83.25 550 ALA A O 1
ATOM 4460 N N . ILE A 1 551 ? -6.101 -13.717 11.377 1.00 89.19 551 ILE A N 1
ATOM 4461 C CA . ILE A 1 551 ? -6.755 -14.506 12.511 1.00 89.19 551 ILE A CA 1
ATOM 4462 C C . ILE A 1 551 ? -6.002 -15.647 13.380 1.00 89.19 551 ILE A C 1
ATOM 4464 O O . ILE A 1 551 ? -6.488 -16.743 13.483 1.00 89.19 551 ILE A O 1
ATOM 4468 N N . LEU A 1 552 ? -4.967 -15.439 14.215 1.00 83.25 552 LEU A N 1
ATOM 4469 C CA . LEU A 1 552 ? -4.576 -15.844 15.648 1.00 83.25 552 LEU A CA 1
ATOM 4470 C C . LEU A 1 552 ? -5.034 -17.178 16.387 1.00 83.25 552 LEU A C 1
ATOM 4472 O O . LEU A 1 552 ? -5.720 -17.996 15.799 1.00 83.25 552 LEU A O 1
ATOM 4476 N N . ASP A 1 553 ? -4.650 -17.337 17.687 1.00 86.81 553 ASP A N 1
ATOM 4477 C CA . ASP A 1 553 ? -5.222 -18.164 18.805 1.00 86.81 553 ASP A CA 1
ATOM 4478 C C . ASP A 1 553 ? -4.546 -18.255 20.253 1.00 86.81 553 ASP A C 1
ATOM 4480 O O . ASP A 1 553 ? -5.096 -18.957 21.094 1.00 86.81 553 ASP A O 1
ATOM 4484 N N . ILE A 1 554 ? -3.409 -17.602 20.597 1.00 84.06 554 ILE A N 1
ATOM 4485 C CA . ILE A 1 554 ? -2.687 -17.479 21.895 1.00 84.06 554 ILE A CA 1
ATOM 4486 C C . ILE A 1 554 ? -3.153 -16.198 22.606 1.00 84.06 554 ILE A C 1
ATOM 4488 O O . ILE A 1 554 ? -3.079 -15.126 21.997 1.00 84.06 554 ILE A O 1
ATOM 4492 N N . PRO A 1 555 ? -3.485 -16.246 23.909 1.00 88.56 555 PRO A N 1
ATOM 4493 C CA . PRO A 1 555 ? -2.869 -15.424 24.947 1.00 88.56 555 PRO A CA 1
ATOM 4494 C C . PRO A 1 555 ? -1.654 -14.554 24.542 1.00 88.56 555 PRO A C 1
ATOM 4496 O O . PRO A 1 555 ? -0.750 -14.994 23.853 1.00 88.56 555 PRO A O 1
ATOM 4499 N N . ALA A 1 556 ? -1.679 -13.246 24.830 1.00 87.44 556 ALA A N 1
ATOM 4500 C CA . ALA A 1 556 ? -0.992 -12.266 23.986 1.00 87.44 556 ALA A CA 1
ATOM 4501 C C . ALA A 1 556 ? -0.855 -10.811 24.539 1.00 87.44 556 ALA A C 1
ATOM 4503 O O . ALA A 1 556 ? -1.391 -10.525 25.596 1.00 87.44 556 ALA A O 1
ATOM 4504 N N . THR A 1 557 ? -0.130 -9.875 23.887 1.00 87.50 557 THR A N 1
ATOM 4505 C CA . THR A 1 557 ? -0.114 -8.381 24.104 1.00 87.50 557 THR A CA 1
ATOM 4506 C C . THR A 1 557 ? 0.693 -7.618 23.007 1.00 87.50 557 THR A C 1
ATOM 4508 O O . THR A 1 557 ? 1.555 -8.227 22.386 1.00 87.50 557 THR A O 1
ATOM 4511 N N . HIS A 1 558 ? 0.505 -6.277 22.875 1.00 90.94 558 HIS A N 1
ATOM 4512 C CA . HIS A 1 558 ? 0.624 -5.461 21.643 1.00 90.94 558 HIS A CA 1
ATOM 4513 C C . HIS A 1 558 ? 1.646 -4.305 21.611 1.00 90.94 558 HIS A C 1
ATOM 4515 O O . HIS A 1 558 ? 2.483 -4.160 22.481 1.00 90.94 558 HIS A O 1
ATOM 4521 N N . ASN A 1 559 ? 1.609 -3.486 20.548 1.00 81.44 559 ASN A N 1
ATOM 4522 C CA . ASN A 1 559 ? 2.348 -2.248 20.398 1.00 81.44 559 ASN A CA 1
ATOM 4523 C C . ASN A 1 559 ? 1.331 -1.129 20.072 1.00 81.44 559 ASN A C 1
ATOM 4525 O O . ASN A 1 559 ? 0.173 -1.416 19.948 1.00 81.44 559 ASN A O 1
ATOM 4529 N N . GLU A 1 560 ? 1.693 0.115 19.805 1.00 78.56 560 GLU A N 1
ATOM 4530 C CA . GLU A 1 560 ? 0.740 1.208 19.555 1.00 78.56 560 GLU A CA 1
ATOM 4531 C C . GLU A 1 560 ? 0.030 1.149 18.236 1.00 78.56 560 GLU A C 1
ATOM 4533 O O . GLU A 1 560 ? -1.097 1.611 18.208 1.00 78.56 560 GLU A O 1
ATOM 4538 N N . ALA A 1 561 ? 0.726 0.802 17.152 1.00 73.44 561 ALA A N 1
ATOM 4539 C CA . ALA A 1 561 ? 0.339 1.117 15.780 1.00 73.44 561 ALA A CA 1
ATOM 4540 C C . ALA A 1 561 ? -0.680 0.150 15.148 1.00 73.44 561 ALA A C 1
ATOM 4542 O O . ALA A 1 561 ? -1.079 0.351 13.997 1.00 73.44 561 ALA A O 1
ATOM 4543 N N . ILE A 1 562 ? -1.089 -0.792 16.025 1.00 85.38 562 ILE A N 1
ATOM 4544 C CA . ILE A 1 562 ? -3.006 -2.861 16.635 1.00 85.38 562 ILE A CA 1
ATOM 4545 C C . ILE A 1 562 ? -4.084 -2.849 17.829 1.00 85.38 562 ILE A C 1
ATOM 4547 O O . ILE A 1 562 ? -3.710 -3.246 18.926 1.00 85.38 562 ILE A O 1
ATOM 4551 N N . ILE A 1 563 ? -5.372 -2.466 17.640 1.00 88.31 563 ILE A N 1
ATOM 4552 C CA . ILE A 1 563 ? -6.420 -2.328 18.704 1.00 88.31 563 ILE A CA 1
ATOM 4553 C C . ILE A 1 563 ? -7.586 -3.309 18.580 1.00 88.31 563 ILE A C 1
ATOM 4555 O O . ILE A 1 563 ? -8.009 -3.648 17.501 1.00 88.31 563 ILE A O 1
ATOM 4559 N N . SER A 1 564 ? -8.184 -3.711 19.692 1.00 84.31 564 SER A N 1
ATOM 4560 C CA . SER A 1 564 ? -9.248 -4.729 19.775 1.00 84.31 564 SER A CA 1
ATOM 4561 C C . SER A 1 564 ? -10.528 -4.213 20.433 1.00 84.31 564 SER A C 1
ATOM 4563 O O . SER A 1 564 ? -10.832 -4.609 21.548 1.00 84.31 564 SER A O 1
ATOM 4565 N N . ILE A 1 565 ? -11.210 -3.263 19.788 1.00 90.56 565 ILE A N 1
ATOM 4566 C CA . ILE A 1 565 ? -12.654 -2.904 19.895 1.00 90.56 565 ILE A CA 1
ATOM 4567 C C . ILE A 1 565 ? -13.550 -4.079 20.345 1.00 90.56 565 ILE A C 1
ATOM 4569 O O . ILE A 1 565 ? -13.167 -5.222 20.245 1.00 90.56 565 ILE A O 1
ATOM 4573 N N . PHE A 1 566 ? -14.757 -3.862 20.857 1.00 83.88 566 PHE A N 1
ATOM 4574 C CA . PHE A 1 566 ? -15.645 -4.956 21.265 1.00 83.88 566 PHE A CA 1
ATOM 4575 C C . PHE A 1 566 ? -17.106 -4.612 21.329 1.00 83.88 566 PHE A C 1
ATOM 4577 O O . PHE A 1 566 ? -17.424 -3.486 21.722 1.00 83.88 566 PHE A O 1
ATO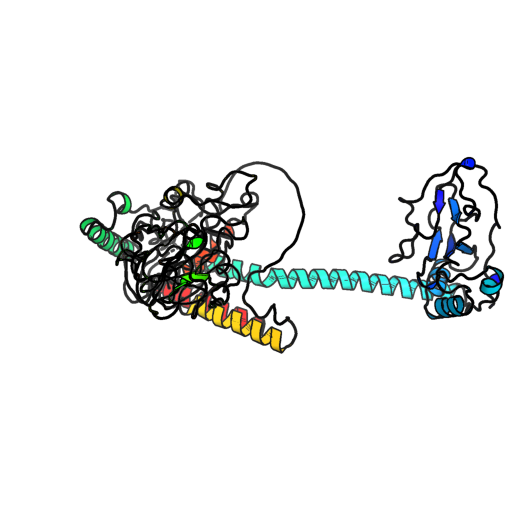M 4584 N N . PRO A 1 567 ? -17.992 -5.587 21.081 1.00 83.44 567 PRO A N 1
ATOM 4585 C CA . PRO A 1 567 ? -19.389 -5.278 21.109 1.00 83.44 567 PRO A CA 1
ATOM 4586 C C . PRO A 1 567 ? -19.991 -5.174 22.485 1.00 83.44 567 PRO A C 1
ATOM 4588 O O . PRO A 1 567 ? -19.951 -6.088 23.303 1.00 83.44 567 PRO A O 1
ATOM 4591 N N . TYR A 1 568 ? -20.734 -4.090 22.597 1.00 69.00 568 TYR A N 1
ATOM 4592 C CA . TYR A 1 568 ? -21.868 -3.925 23.481 1.00 69.00 568 TYR A CA 1
ATOM 4593 C C . TYR A 1 568 ? -23.130 -4.710 23.049 1.00 69.00 568 TYR A C 1
ATOM 4595 O O . TYR A 1 568 ? -24.227 -4.378 23.468 1.00 69.00 568 TYR A O 1
ATOM 4603 N N . ALA A 1 569 ? -23.052 -5.693 22.156 1.00 68.38 569 ALA A N 1
ATOM 4604 C CA . ALA A 1 569 ? -24.201 -6.538 21.809 1.00 68.38 569 ALA A CA 1
ATOM 4605 C C . ALA A 1 569 ? -23.654 -7.822 21.195 1.00 68.38 569 ALA A C 1
ATOM 4607 O O . ALA A 1 569 ? -23.136 -7.755 20.089 1.00 68.38 569 ALA A O 1
ATOM 4608 N N . ASN A 1 570 ? -23.635 -8.927 21.953 1.00 68.75 570 ASN A N 1
ATOM 4609 C CA . ASN A 1 570 ? -22.646 -9.998 21.768 1.00 68.75 570 ASN A CA 1
ATOM 4610 C C . ASN A 1 570 ? -23.219 -11.456 21.880 1.00 68.75 570 ASN A C 1
ATOM 4612 O O . ASN A 1 570 ? -22.734 -12.254 22.678 1.00 68.75 570 ASN A O 1
ATOM 4616 N N . LYS A 1 571 ? -24.222 -11.832 21.054 1.00 68.81 571 LYS A N 1
ATOM 4617 C CA . LYS A 1 571 ? -24.754 -13.204 20.795 1.00 68.81 571 LYS A CA 1
ATOM 4618 C C . LYS A 1 571 ? -24.173 -13.972 19.571 1.00 68.81 571 LYS A C 1
ATOM 4620 O O . LYS A 1 571 ? -23.971 -13.421 18.496 1.00 68.81 571 LYS A O 1
ATOM 4625 N N . GLU A 1 572 ? -24.067 -15.307 19.713 1.00 73.25 572 GLU A N 1
ATOM 4626 C CA . GLU A 1 572 ? -23.894 -16.365 18.668 1.00 73.25 572 GLU A CA 1
ATOM 4627 C C . GLU A 1 572 ? -22.605 -16.332 17.868 1.00 73.25 572 GLU A C 1
ATOM 4629 O O . GLU A 1 572 ? -22.153 -17.365 17.377 1.00 73.25 572 GLU A O 1
ATOM 4634 N N . ASN A 1 573 ? -21.997 -15.165 17.777 1.00 77.06 573 ASN A N 1
ATOM 4635 C CA . ASN A 1 573 ? -21.130 -14.847 16.684 1.00 77.06 573 ASN A CA 1
ATOM 4636 C C . ASN A 1 573 ? -21.924 -14.799 15.364 1.00 77.06 573 ASN A C 1
ATOM 4638 O O . ASN A 1 573 ? -21.489 -15.245 14.325 1.00 77.06 573 ASN A O 1
ATOM 4642 N N . ILE A 1 574 ? -23.084 -14.148 15.386 1.00 75.56 574 ILE A N 1
ATOM 4643 C CA . ILE A 1 574 ? -23.345 -13.082 14.384 1.00 75.56 574 ILE A CA 1
ATOM 4644 C C . ILE A 1 574 ? -22.604 -11.697 14.931 1.00 75.56 574 ILE A C 1
ATOM 4646 O O . ILE A 1 574 ? -22.332 -11.970 16.063 1.00 75.56 574 ILE A O 1
ATOM 4650 N N . ILE A 1 575 ? -22.113 -10.350 14.665 1.00 74.31 575 ILE A N 1
ATOM 4651 C CA . ILE A 1 575 ? -21.759 -9.142 13.684 1.00 74.31 575 ILE A CA 1
ATOM 4652 C C . ILE A 1 575 ? -20.296 -9.076 13.093 1.00 74.31 575 ILE A C 1
ATOM 4654 O O . ILE A 1 575 ? -20.201 -9.169 11.886 1.00 74.31 575 ILE A O 1
ATOM 4658 N N . ARG A 1 576 ? -19.177 -8.895 13.838 1.00 84.69 576 ARG A N 1
ATOM 4659 C CA . ARG A 1 576 ? -17.704 -8.872 13.461 1.00 84.69 576 ARG A CA 1
ATOM 4660 C C . ARG A 1 576 ? -17.242 -9.054 12.026 1.00 84.69 576 ARG A C 1
ATOM 4662 O O . ARG A 1 576 ? -16.343 -8.405 11.493 1.00 84.69 576 ARG A O 1
ATOM 4669 N N . ASP A 1 577 ? -17.825 -10.082 11.490 1.00 81.38 577 ASP A N 1
ATOM 4670 C CA . ASP A 1 577 ? -17.674 -10.697 10.234 1.00 81.38 577 ASP A CA 1
ATOM 4671 C C . ASP A 1 577 ? -18.726 -10.001 9.395 1.00 81.38 577 ASP A C 1
ATOM 4673 O O . ASP A 1 577 ? -19.657 -10.625 8.939 1.00 81.38 577 ASP A O 1
ATOM 4677 N N . TYR A 1 578 ? -18.554 -8.692 9.214 1.00 75.88 578 TYR A N 1
ATOM 4678 C CA . TYR A 1 578 ? -19.198 -7.878 8.191 1.00 75.88 578 TYR A CA 1
ATOM 4679 C C . TYR A 1 578 ? -18.257 -6.718 7.887 1.00 75.88 578 TYR A C 1
ATOM 4681 O O . TYR A 1 578 ? -17.650 -6.670 6.822 1.00 75.88 578 TYR A O 1
ATOM 4689 N N . LEU A 1 579 ? -17.942 -5.934 8.915 1.00 76.69 579 LEU A N 1
ATOM 4690 C CA . LEU A 1 579 ? -16.752 -5.075 9.102 1.00 76.69 579 LEU A CA 1
ATOM 4691 C C . LEU A 1 579 ? -15.543 -5.534 8.331 1.00 76.69 579 LEU A C 1
ATOM 4693 O O . LEU A 1 579 ? -14.957 -4.807 7.532 1.00 76.69 579 LEU A O 1
ATOM 4697 N N . MET A 1 580 ? -15.259 -6.804 8.537 1.00 74.75 580 MET A N 1
ATOM 4698 C CA . MET A 1 580 ? -14.137 -7.499 8.003 1.00 74.75 580 MET A CA 1
ATOM 4699 C C . MET A 1 580 ? -13.997 -7.441 6.468 1.00 74.75 580 MET A C 1
ATOM 4701 O O . MET A 1 580 ? -12.889 -7.539 5.943 1.00 74.75 580 MET A O 1
ATOM 4705 N N . ILE A 1 581 ? -15.104 -7.195 5.761 1.00 70.25 581 ILE A N 1
ATOM 4706 C CA . ILE A 1 581 ? -15.174 -6.818 4.342 1.00 70.25 581 ILE A CA 1
ATOM 4707 C C . ILE A 1 581 ? -15.029 -5.311 4.154 1.00 70.25 581 ILE A C 1
ATOM 4709 O O . ILE A 1 581 ? -14.215 -4.875 3.350 1.00 70.25 581 ILE A O 1
ATOM 4713 N N . PHE A 1 582 ? -15.877 -4.518 4.815 1.00 68.88 582 PHE A N 1
ATOM 4714 C CA . PHE A 1 582 ? -16.149 -3.130 4.422 1.00 68.88 582 PHE A CA 1
ATOM 4715 C C . PHE A 1 582 ? -15.054 -2.164 4.804 1.00 68.88 582 PHE A C 1
ATOM 4717 O O . PHE A 1 582 ? -14.806 -1.166 4.124 1.00 68.88 582 PHE A O 1
ATOM 4724 N N . LEU A 1 583 ? -14.327 -2.492 5.855 1.00 70.94 583 LEU A N 1
ATOM 4725 C CA . LEU A 1 583 ? -13.172 -1.724 6.235 1.00 70.94 583 LEU A CA 1
ATOM 4726 C C . LEU A 1 583 ? -12.069 -1.795 5.190 1.00 70.94 583 LEU A C 1
ATOM 4728 O O . LEU A 1 583 ? -11.572 -0.715 4.859 1.00 70.94 583 LEU A O 1
ATOM 4732 N N . PRO A 1 584 ? -11.717 -2.947 4.586 1.00 68.19 584 PRO A N 1
ATOM 4733 C CA . PRO A 1 584 ? -10.964 -3.005 3.328 1.00 68.19 584 PRO A CA 1
ATOM 4734 C C . PRO A 1 584 ? -11.409 -2.042 2.204 1.00 68.19 584 PRO A C 1
ATOM 4736 O O . PRO A 1 584 ? -10.604 -1.808 1.303 1.00 68.19 584 PRO A O 1
ATOM 4739 N N . LEU A 1 585 ? -12.598 -1.403 2.275 1.00 58.56 585 LEU A N 1
ATOM 4740 C CA . LEU A 1 585 ? -13.213 -0.624 1.174 1.00 58.56 585 LEU A CA 1
ATOM 4741 C C . LEU A 1 585 ? -13.329 0.901 1.318 1.00 58.56 585 LEU A C 1
ATOM 4743 O O . LEU A 1 585 ? -12.837 1.591 0.435 1.00 58.56 585 LEU A O 1
ATOM 4747 N N . ILE A 1 586 ? -13.901 1.467 2.396 1.00 58.66 586 ILE A N 1
ATOM 4748 C CA . ILE A 1 586 ? -14.275 2.921 2.499 1.00 58.66 586 ILE A CA 1
ATOM 4749 C C . ILE A 1 586 ? -13.088 3.893 2.696 1.00 58.66 586 ILE A C 1
ATOM 4751 O O . ILE A 1 586 ? -13.126 4.980 3.263 1.00 58.66 586 ILE A O 1
ATOM 4755 N N . SER A 1 587 ? -11.958 3.449 2.193 1.00 53.03 587 SER A N 1
ATOM 4756 C CA . SER A 1 587 ? -10.721 3.284 2.915 1.00 53.03 587 SER A CA 1
ATOM 4757 C C . SER A 1 587 ? -9.618 3.481 1.892 1.00 53.03 587 SER A C 1
ATOM 4759 O O . SER A 1 587 ? -8.965 4.521 1.859 1.00 53.03 587 SER A O 1
ATOM 4761 N N . THR A 1 588 ? -9.552 2.544 0.944 1.00 49.72 588 THR A N 1
ATOM 4762 C CA . THR A 1 588 ? -8.954 2.690 -0.375 1.00 49.72 588 THR A CA 1
ATOM 4763 C C . THR A 1 588 ? -9.824 3.633 -1.176 1.00 49.72 588 THR A C 1
ATOM 4765 O O . THR A 1 588 ? -9.298 4.383 -1.969 1.00 49.72 588 THR A O 1
ATOM 4768 N N . LEU A 1 589 ? -11.128 3.729 -0.898 1.00 42.00 589 LEU A N 1
ATOM 4769 C CA . LEU A 1 589 ? -12.012 4.768 -1.437 1.00 42.00 589 LEU A CA 1
ATOM 4770 C C . LEU A 1 589 ? -11.700 6.201 -0.935 1.00 42.00 589 LEU A C 1
ATOM 4772 O O . LEU A 1 589 ? -12.449 7.128 -1.218 1.00 42.00 589 LEU A O 1
ATOM 4776 N N . GLY A 1 590 ? -10.556 6.417 -0.271 1.00 36.38 590 GLY A N 1
ATOM 4777 C CA . GLY A 1 590 ? -9.840 7.700 -0.296 1.00 36.38 590 GLY A CA 1
ATOM 4778 C C . GLY A 1 590 ? -9.055 7.978 -1.598 1.00 36.38 590 GLY A C 1
ATOM 4779 O O . GLY A 1 590 ? -8.470 9.050 -1.720 1.00 36.38 590 GLY A O 1
ATOM 4780 N N . ASP A 1 591 ? -9.048 7.044 -2.559 1.00 29.80 591 ASP A N 1
ATOM 4781 C CA . ASP A 1 591 ? -8.388 7.109 -3.879 1.00 29.80 591 ASP A CA 1
ATOM 4782 C C . ASP A 1 591 ? -9.040 8.122 -4.845 1.00 29.80 591 ASP A C 1
ATOM 4784 O O . ASP A 1 591 ? -8.546 8.324 -5.957 1.00 29.80 591 ASP A O 1
ATOM 4788 N N . SER A 1 592 ? -10.136 8.787 -4.457 1.00 29.97 592 SER A N 1
ATOM 4789 C CA . SER A 1 592 ? -10.777 9.851 -5.240 1.00 29.97 592 SER A CA 1
ATOM 4790 C C . SER A 1 592 ? -9.966 11.158 -5.209 1.00 29.97 592 SER A C 1
ATOM 4792 O O . SER A 1 592 ? -10.424 12.149 -4.654 1.00 29.97 592 SER A O 1
ATOM 4794 N N . LYS A 1 593 ? -8.778 11.106 -5.828 1.00 35.78 593 LYS A N 1
ATOM 4795 C CA . LYS A 1 593 ? -7.836 12.175 -6.214 1.00 35.78 593 LYS A CA 1
ATOM 4796 C C . LYS A 1 593 ? -7.414 13.206 -5.140 1.00 35.78 593 LYS A C 1
ATOM 4798 O O . LYS A 1 593 ? -8.161 13.670 -4.292 1.00 35.78 593 LYS A O 1
ATOM 4803 N N . ASP A 1 594 ? -6.127 13.544 -5.194 1.00 34.38 594 ASP A N 1
ATOM 4804 C CA . ASP A 1 594 ? -5.470 14.706 -4.567 1.00 34.38 594 ASP A CA 1
ATOM 4805 C C . ASP A 1 594 ? -5.408 14.805 -3.022 1.00 34.38 594 ASP A C 1
ATOM 4807 O O . ASP A 1 594 ? -4.562 15.526 -2.489 1.00 34.38 594 ASP A O 1
ATOM 4811 N N . ALA A 1 595 ? -6.142 13.984 -2.262 1.00 33.03 595 ALA A N 1
ATOM 4812 C CA . ALA A 1 595 ? -6.045 13.969 -0.794 1.00 33.03 595 ALA A CA 1
ATOM 4813 C C . ALA A 1 595 ? -4.823 13.204 -0.215 1.00 33.03 595 ALA A C 1
ATOM 4815 O O . ALA A 1 595 ? -4.326 13.556 0.865 1.00 33.03 595 ALA A O 1
ATOM 4816 N N . ILE A 1 596 ? -4.336 12.142 -0.883 1.00 38.75 596 ILE A N 1
ATOM 4817 C CA . ILE A 1 596 ? -3.454 11.126 -0.258 1.00 38.75 596 ILE A CA 1
ATOM 4818 C C . ILE A 1 596 ? -2.153 10.831 -1.034 1.00 38.75 596 ILE A C 1
ATOM 4820 O O . ILE A 1 596 ? -1.743 9.679 -1.175 1.00 38.75 596 ILE A O 1
ATOM 4824 N N . LYS A 1 597 ? -1.357 11.861 -1.356 1.00 28.77 597 LYS A N 1
ATOM 4825 C CA . LYS A 1 597 ? 0.113 11.682 -1.303 1.00 28.77 597 LYS A CA 1
ATOM 4826 C C . LYS A 1 597 ? 0.576 11.652 0.162 1.00 28.77 597 LYS A C 1
ATOM 4828 O O . LYS A 1 597 ? 1.154 12.593 0.694 1.00 28.77 597 LYS A O 1
ATOM 4833 N N . GLY A 1 598 ? 0.254 10.528 0.809 1.00 38.31 598 GLY A N 1
ATOM 4834 C CA . GLY A 1 598 ? 0.770 10.085 2.102 1.00 38.31 598 GLY A CA 1
ATOM 4835 C C . GLY A 1 598 ? 0.093 10.664 3.346 1.00 38.31 598 GLY A C 1
ATOM 4836 O O . GLY A 1 598 ? 0.632 11.594 3.942 1.00 38.31 598 GLY A O 1
ATOM 4837 N N . LYS A 1 599 ? -0.974 10.008 3.841 1.00 39.59 599 LYS A N 1
ATOM 4838 C CA . LYS A 1 599 ? -1.394 10.052 5.263 1.00 39.59 599 LYS A CA 1
ATOM 4839 C C . LYS A 1 599 ? -1.581 8.610 5.876 1.00 39.59 599 LYS A C 1
ATOM 4841 O O . LYS A 1 599 ? -0.896 7.713 5.388 1.00 39.59 599 LYS A O 1
ATOM 4846 N N . THR A 1 600 ? -2.254 8.471 7.033 1.00 46.00 600 THR A N 1
ATOM 4847 C CA . THR A 1 600 ? -2.288 7.470 8.204 1.00 46.00 600 THR A CA 1
ATOM 4848 C C . THR A 1 600 ? -3.446 7.930 9.153 1.00 46.00 600 THR A C 1
ATOM 4850 O O . THR A 1 600 ? -3.558 9.110 8.943 1.00 46.00 600 THR A O 1
ATOM 4853 N N . LEU A 1 601 ? -4.249 7.302 10.108 1.00 55.28 601 LEU A N 1
ATOM 4854 C CA . LEU A 1 601 ? -5.526 7.845 10.841 1.00 55.28 601 LEU A CA 1
ATOM 4855 C C . LEU A 1 601 ? -5.646 8.298 12.384 1.00 55.28 601 LEU A C 1
ATOM 4857 O O . LEU A 1 601 ? -5.378 7.483 13.244 1.00 55.28 601 LEU A O 1
ATOM 4861 N N . ASN A 1 602 ? -6.104 9.568 12.689 1.00 59.94 602 ASN A N 1
ATOM 4862 C CA . ASN A 1 602 ? -6.147 10.508 13.901 1.00 59.94 602 ASN A CA 1
ATOM 4863 C C . ASN A 1 602 ? -5.349 10.289 15.207 1.00 59.94 602 ASN A C 1
ATOM 4865 O O . ASN A 1 602 ? -4.359 9.574 15.224 1.00 59.94 602 ASN A O 1
ATOM 4869 N N . SER A 1 603 ? -5.583 11.035 16.315 1.00 58.22 603 SER A N 1
ATOM 4870 C CA . SER A 1 603 ? -6.770 11.661 16.990 1.00 58.22 603 SER A CA 1
ATOM 4871 C C . SER A 1 603 ? -7.870 12.459 16.284 1.00 58.22 603 SER A C 1
ATOM 4873 O O . SER A 1 603 ? -7.593 13.397 15.544 1.00 58.22 603 SER A O 1
ATOM 4875 N N . THR A 1 604 ? -9.089 12.269 16.799 1.00 61.50 604 THR A N 1
ATOM 4876 C CA . THR A 1 604 ? -10.153 13.272 17.053 1.00 61.50 604 THR A CA 1
ATOM 4877 C C . THR A 1 604 ? -10.714 14.125 15.923 1.00 61.50 604 THR A C 1
ATOM 4879 O O . THR A 1 604 ? -11.931 14.209 15.829 1.00 61.50 604 THR A O 1
ATOM 4882 N N . SER A 1 605 ? -9.905 14.782 15.076 1.00 62.22 605 SER A N 1
ATOM 4883 C CA . SER A 1 605 ? -10.429 15.322 13.800 1.00 62.22 605 SER A CA 1
ATOM 4884 C C . SER A 1 605 ? -10.866 14.184 12.863 1.00 62.22 605 SER A C 1
ATOM 4886 O O . SER A 1 605 ? -11.231 14.414 11.715 1.00 62.22 605 SER A O 1
ATOM 4888 N N . ILE A 1 606 ? -10.724 12.961 13.368 1.00 67.19 606 ILE A N 1
ATOM 4889 C CA . ILE A 1 606 ? -11.676 11.877 13.286 1.00 67.19 606 ILE A CA 1
ATOM 4890 C C . ILE A 1 606 ? -12.572 11.746 14.536 1.00 67.19 606 ILE A C 1
ATOM 4892 O O . ILE A 1 606 ? -12.117 11.345 15.609 1.00 67.19 606 ILE A O 1
ATOM 4896 N N . SER A 1 607 ? -13.861 12.028 14.409 1.00 66.88 607 SER A N 1
ATOM 4897 C CA . SER A 1 607 ? -14.871 11.696 15.429 1.00 66.88 607 SER A CA 1
ATOM 4898 C C . SER A 1 607 ? -16.226 11.347 14.799 1.00 66.88 607 SER A C 1
ATOM 4900 O O . SER A 1 607 ? -17.269 11.475 15.435 1.00 66.88 607 SER A O 1
ATOM 4902 N N . GLU A 1 608 ? -16.198 10.916 13.541 1.00 66.00 608 GLU A N 1
ATOM 4903 C CA . GLU A 1 608 ? -17.326 10.624 12.668 1.00 66.00 608 GLU A CA 1
ATOM 4904 C C . GLU A 1 608 ? -16.947 9.488 11.693 1.00 66.00 608 GLU A C 1
ATOM 4906 O O . GLU A 1 608 ? -16.320 9.731 10.680 1.00 66.00 608 GLU A O 1
ATOM 4911 N N . LEU A 1 609 ? -17.233 8.226 12.024 1.00 67.81 609 LEU A N 1
ATOM 4912 C CA . LEU A 1 609 ? -16.750 7.043 11.290 1.00 67.81 609 LEU A CA 1
ATOM 4913 C C . LEU A 1 609 ? -17.824 6.399 10.476 1.00 67.81 609 LEU A C 1
ATOM 4915 O O . LEU A 1 609 ? -18.774 5.954 11.080 1.00 67.81 609 LEU A O 1
ATOM 4919 N N . LEU A 1 610 ? -17.688 6.241 9.172 1.00 64.38 610 LEU A N 1
ATOM 4920 C CA . LEU A 1 610 ? -18.862 5.857 8.421 1.00 64.38 610 LEU A CA 1
ATOM 4921 C C . LEU A 1 610 ? -18.652 4.630 7.449 1.00 64.38 610 LEU A C 1
ATOM 4923 O O . LEU A 1 610 ? -17.898 4.711 6.492 1.00 64.38 610 LEU A O 1
ATOM 4927 N N . ILE A 1 611 ? -19.249 3.447 7.729 1.00 62.75 611 ILE A N 1
ATOM 4928 C CA . ILE A 1 611 ? -19.257 2.144 6.973 1.00 62.75 611 ILE A CA 1
ATOM 4929 C C . ILE A 1 611 ? -20.649 1.411 6.949 1.00 62.75 611 ILE A C 1
ATOM 4931 O O . ILE A 1 611 ? -21.090 1.232 8.083 1.00 62.75 611 ILE A O 1
ATOM 4935 N N . PRO A 1 612 ? -21.361 1.032 5.800 1.00 65.19 612 PRO A N 1
ATOM 4936 C CA . PRO A 1 612 ? -22.898 0.859 5.440 1.00 65.19 612 PRO A CA 1
ATOM 4937 C C . PRO A 1 612 ? -24.346 0.220 6.167 1.00 65.19 612 PRO A C 1
ATOM 4939 O O . PRO A 1 612 ? -25.051 0.820 5.299 1.00 65.19 612 PRO A O 1
ATOM 4942 N N . ILE A 1 613 ? -24.828 -0.978 8.076 1.00 60.06 613 ILE A N 1
ATOM 4943 C CA . ILE A 1 613 ? -25.433 -2.262 8.671 1.00 60.06 613 ILE A CA 1
ATOM 4944 C C . ILE A 1 613 ? -26.961 -2.437 8.756 1.00 60.06 613 ILE A C 1
ATOM 4946 O O . ILE A 1 613 ? -27.736 -1.511 8.931 1.00 60.06 613 ILE A O 1
ATOM 4950 N N . SER A 1 614 ? -27.404 -3.636 8.427 1.00 69.06 614 SER A N 1
ATOM 4951 C CA . SER A 1 614 ? -28.809 -3.988 8.408 1.00 69.06 614 SER A CA 1
ATOM 4952 C C . SER A 1 614 ? -29.131 -4.807 9.652 1.00 69.06 614 SER A C 1
ATOM 4954 O O . SER A 1 614 ? -28.489 -4.705 10.694 1.00 69.06 614 SER A O 1
ATOM 4956 N N . ASN A 1 615 ? -30.101 -5.684 9.550 1.00 69.12 615 ASN A N 1
ATOM 4957 C CA . ASN A 1 615 ? -30.310 -6.747 10.510 1.00 69.12 615 ASN A CA 1
ATOM 4958 C C . ASN A 1 615 ? -29.251 -7.859 10.384 1.00 69.12 615 ASN A C 1
ATOM 4960 O O . ASN A 1 615 ? -28.709 -8.111 9.303 1.00 69.12 615 ASN A O 1
ATOM 4964 N N . HIS A 1 616 ? -29.025 -8.576 11.481 1.00 61.88 616 HIS A N 1
ATOM 4965 C CA . HIS A 1 616 ? -28.034 -9.650 11.600 1.00 61.88 616 HIS A CA 1
ATOM 4966 C C . HIS A 1 616 ? -28.068 -10.672 10.462 1.00 61.88 616 HIS A C 1
ATOM 4968 O O . HIS A 1 616 ? -27.032 -11.179 10.041 1.00 61.88 616 HIS A O 1
ATOM 4974 N N . GLU A 1 617 ? -29.257 -11.023 9.978 1.00 69.69 617 GLU A N 1
ATOM 4975 C CA . GLU A 1 617 ? -29.432 -12.098 9.008 1.00 69.69 617 GLU A CA 1
ATOM 4976 C C . GLU A 1 617 ? -29.138 -11.623 7.579 1.00 69.69 617 GLU A C 1
ATOM 4978 O O . GLU A 1 617 ? -28.422 -12.318 6.857 1.00 69.69 617 GLU A O 1
ATOM 4983 N N . GLU A 1 618 ? -29.552 -10.420 7.165 1.00 63.25 618 GLU A N 1
ATOM 4984 C CA . GLU A 1 618 ? -29.219 -9.879 5.836 1.00 63.25 618 GLU A CA 1
ATOM 4985 C C . GLU A 1 618 ? -27.721 -9.859 5.601 1.00 63.25 618 GLU A C 1
ATOM 4987 O O . GLU A 1 618 ? -27.226 -10.262 4.542 1.00 63.25 618 GLU A O 1
ATOM 4992 N N . MET A 1 619 ? -26.963 -9.444 6.601 1.00 60.53 619 MET A N 1
ATOM 4993 C CA . MET A 1 619 ? -25.532 -9.411 6.418 1.00 60.53 619 MET A CA 1
ATOM 4994 C C . MET A 1 619 ? -24.943 -10.806 6.581 1.00 60.53 619 MET A C 1
ATOM 4996 O O . MET A 1 619 ? -24.136 -11.153 5.732 1.00 60.53 619 MET A O 1
ATOM 5000 N N . LYS A 1 620 ? -25.411 -11.696 7.471 1.00 68.81 620 LYS A N 1
ATOM 5001 C CA . LYS A 1 620 ? -25.070 -13.144 7.417 1.00 68.81 620 LYS A CA 1
ATOM 5002 C C . LYS A 1 620 ? -25.219 -13.722 5.986 1.00 68.81 620 LYS A C 1
ATOM 5004 O O . LYS A 1 620 ? -24.399 -14.546 5.554 1.00 68.81 620 LYS A O 1
ATOM 5009 N N . ARG A 1 621 ? -26.159 -13.190 5.181 1.00 71.38 621 ARG A N 1
ATOM 5010 C CA . ARG A 1 621 ? -26.252 -13.402 3.717 1.00 71.38 621 ARG A CA 1
ATOM 5011 C C . ARG A 1 621 ? -25.170 -12.644 2.910 1.00 71.38 621 ARG A C 1
ATOM 5013 O O . ARG A 1 621 ? -24.470 -13.295 2.134 1.00 71.38 621 ARG A O 1
ATOM 5020 N N . ILE A 1 622 ? -24.943 -11.330 3.076 1.00 59.03 622 ILE A N 1
ATOM 5021 C CA . ILE A 1 622 ? -23.845 -10.560 2.409 1.00 59.03 622 ILE A CA 1
ATOM 5022 C C . ILE A 1 622 ? -22.456 -11.166 2.662 1.00 59.03 622 ILE A C 1
ATOM 5024 O O . ILE A 1 622 ? -21.572 -11.159 1.792 1.00 59.03 622 ILE A O 1
ATOM 5028 N N . ILE A 1 623 ? -22.261 -11.724 3.849 1.00 62.72 623 ILE A N 1
ATOM 5029 C CA . ILE A 1 623 ? -21.115 -12.510 4.255 1.00 62.72 623 ILE A CA 1
ATOM 5030 C C . ILE A 1 623 ? -20.978 -13.672 3.292 1.00 62.72 623 ILE A C 1
ATOM 5032 O O . ILE A 1 623 ? -20.123 -13.620 2.405 1.00 62.72 623 ILE A O 1
ATOM 5036 N N . SER A 1 624 ? -21.884 -14.637 3.396 1.00 68.19 624 SER A N 1
ATOM 5037 C CA . SER A 1 624 ? -21.903 -15.854 2.591 1.00 68.19 624 SER A CA 1
ATOM 5038 C C . SER A 1 624 ? -21.829 -15.549 1.084 1.00 68.19 624 SER A C 1
ATOM 5040 O O . SER A 1 624 ? -21.253 -16.314 0.311 1.00 68.19 624 SER A O 1
ATOM 5042 N N . LYS A 1 625 ? -22.326 -14.377 0.662 1.00 59.28 625 LYS A N 1
ATOM 5043 C CA . LYS A 1 625 ? -22.281 -13.878 -0.714 1.00 59.28 625 LYS A CA 1
ATOM 5044 C C . LYS A 1 625 ? -20.910 -13.390 -1.184 1.00 59.28 625 LYS A C 1
ATOM 5046 O O . LYS A 1 625 ? -20.388 -14.005 -2.111 1.00 59.28 625 LYS A O 1
ATOM 5051 N N . VAL A 1 626 ? -20.300 -12.323 -0.624 1.00 56.69 626 VAL A N 1
ATOM 5052 C CA . VAL A 1 626 ? -18.943 -11.946 -1.120 1.00 56.69 626 VAL A CA 1
ATOM 5053 C C . VAL A 1 626 ? -17.925 -13.043 -0.802 1.00 56.69 626 VAL A C 1
ATOM 5055 O O . VAL A 1 626 ? -16.879 -13.083 -1.427 1.00 56.69 626 VAL A O 1
ATOM 5058 N N . ASP A 1 627 ? -18.230 -13.943 0.137 1.00 56.84 627 ASP A N 1
ATOM 5059 C CA . ASP A 1 627 ? -17.435 -15.140 0.378 1.00 56.84 627 ASP A CA 1
ATOM 5060 C C . ASP A 1 627 ? -17.399 -16.017 -0.851 1.00 56.84 627 ASP A C 1
ATOM 5062 O O . ASP A 1 627 ? -16.375 -16.103 -1.519 1.00 56.84 627 ASP A O 1
ATOM 5066 N N . LEU A 1 628 ? -18.558 -16.545 -1.234 1.00 62.34 628 LEU A N 1
ATOM 5067 C CA . LEU A 1 628 ? -18.727 -17.340 -2.436 1.00 62.34 628 LEU A CA 1
ATOM 5068 C C . LEU A 1 628 ? -18.216 -16.619 -3.697 1.00 62.34 628 LEU A C 1
ATOM 5070 O O . LEU A 1 628 ? -17.676 -17.266 -4.592 1.00 62.34 628 LEU A O 1
ATOM 5074 N N . LEU A 1 629 ? -18.351 -15.290 -3.777 1.00 49.06 629 LEU A N 1
ATOM 5075 C CA . LEU A 1 629 ? -17.807 -14.508 -4.892 1.00 49.06 629 LEU A CA 1
ATOM 5076 C C . LEU A 1 629 ? -16.279 -14.473 -4.879 1.00 49.06 629 LEU A C 1
ATOM 5078 O O . LEU A 1 629 ? -15.683 -14.750 -5.912 1.00 49.06 629 LEU A O 1
ATOM 5082 N N . PHE A 1 630 ? -15.627 -14.216 -3.744 1.00 54.34 630 PHE A N 1
ATOM 5083 C CA . PHE A 1 630 ? -14.173 -14.345 -3.654 1.00 54.34 630 PHE A CA 1
ATOM 5084 C C . PHE A 1 630 ? -13.709 -15.791 -3.871 1.00 54.34 630 PHE A C 1
ATOM 5086 O O . PHE A 1 630 ? -12.701 -16.009 -4.541 1.00 54.34 630 PHE A O 1
ATOM 5093 N N . GLN A 1 631 ? -14.468 -16.783 -3.390 1.00 50.94 631 GLN A N 1
ATOM 5094 C CA . GLN A 1 631 ? -14.184 -18.195 -3.626 1.00 50.94 631 GLN A CA 1
ATOM 5095 C C . GLN A 1 631 ? -14.137 -18.523 -5.124 1.00 50.94 631 GLN A C 1
ATOM 5097 O O . GLN A 1 631 ? -13.232 -19.254 -5.537 1.00 50.94 631 GLN A O 1
ATOM 5102 N N . LYS A 1 632 ? -15.055 -17.942 -5.912 1.00 49.69 632 LYS A N 1
ATOM 5103 C CA . LYS A 1 632 ? -15.108 -18.047 -7.378 1.00 49.69 632 LYS A CA 1
ATOM 5104 C C . LYS A 1 632 ? -14.088 -17.165 -8.098 1.00 49.69 632 LYS A C 1
ATOM 5106 O O . LYS A 1 632 ? -13.559 -17.590 -9.112 1.00 49.69 632 LYS A O 1
ATOM 5111 N N . VAL A 1 633 ? -13.785 -15.970 -7.584 1.00 45.53 633 VAL A N 1
ATOM 5112 C CA . VAL A 1 633 ? -12.744 -15.091 -8.148 1.00 45.53 633 VAL A CA 1
ATOM 5113 C C . VAL A 1 633 ? -11.375 -15.765 -8.078 1.00 45.53 633 VAL A C 1
ATOM 5115 O O . VAL A 1 633 ? -10.644 -15.673 -9.052 1.00 45.53 633 VAL A O 1
ATOM 5118 N N . SER A 1 634 ? -11.041 -16.494 -7.005 1.00 39.03 634 SER A N 1
ATOM 5119 C CA . SER A 1 634 ? -9.832 -17.338 -6.994 1.00 39.03 634 SER A CA 1
ATOM 5120 C C . SER A 1 634 ? -9.887 -18.428 -8.073 1.00 39.03 634 SER A C 1
ATOM 5122 O O . SER A 1 634 ? -8.975 -18.527 -8.877 1.00 39.03 634 SER A O 1
ATOM 5124 N N . GLN A 1 635 ? -11.002 -19.161 -8.176 1.00 43.44 635 GLN A N 1
ATOM 5125 C CA . GLN A 1 635 ? -11.184 -20.251 -9.155 1.00 43.44 635 GLN A CA 1
ATOM 5126 C C . GLN A 1 635 ? -11.221 -19.808 -10.631 1.00 43.44 635 GLN A C 1
ATOM 5128 O O . GLN A 1 635 ? -11.313 -20.658 -11.509 1.00 43.44 635 GLN A O 1
ATOM 5133 N N . LEU A 1 636 ? -11.201 -18.503 -10.917 1.00 36.38 636 LEU A N 1
ATOM 5134 C CA . LEU A 1 636 ? -11.118 -17.950 -12.276 1.00 36.38 636 LEU A CA 1
ATOM 5135 C C . LEU A 1 636 ? -9.680 -17.620 -12.708 1.00 36.38 636 LEU A C 1
ATOM 5137 O O . LEU A 1 636 ? -9.481 -17.197 -13.846 1.00 36.38 636 LEU A O 1
ATOM 5141 N N . PHE A 1 637 ? -8.702 -17.796 -11.816 1.00 39.81 637 PHE A N 1
ATOM 5142 C CA . PHE A 1 637 ? -7.271 -17.697 -12.123 1.00 39.81 637 PHE A CA 1
ATOM 5143 C C . PHE A 1 637 ? -6.533 -19.040 -11.948 1.00 39.81 637 PHE A C 1
ATOM 5145 O O . PHE A 1 637 ? -5.344 -19.118 -12.259 1.00 39.81 637 PHE A O 1
ATOM 5152 N N . GLU A 1 638 ? -7.268 -20.082 -11.532 1.00 31.48 638 GLU A N 1
ATOM 5153 C CA . GLU A 1 638 ? -6.862 -21.492 -11.543 1.00 31.48 638 GLU A CA 1
ATOM 5154 C C . GLU A 1 638 ? -6.951 -22.143 -12.937 1.00 31.48 638 GLU A C 1
ATOM 5156 O O . GLU A 1 638 ? -6.122 -23.056 -13.168 1.00 31.48 638 GLU A O 1
#

Secondary structure (DSSP, 8-state):
-BGGGGEE-------SS-EEEE-TTSEETTTTEE-GGGPEEE-STT--TTEEEE--TTPEEEESBSGGG--EEE----SS-EEEETTEEEEEESS-HHHHHHHHHSHHHHHHHHTT-B-SSS-B--HHHHHT-B-----HHHHHHHHHHHHHHHHHHHHHHHHHHHHHHHHHHHHHHHHHHHHHHHHTTTTSPPPTTSPPHHHHHHHHHHHHHHHHHTTSS-GGGS------SSS---TTS---TT-----TTSSS---B-----GGG-BTTS-BEEE-BTTS---SS----TT-EEE-SSS----S-TT-SS-----SS--TTTS-------S--SS----BT--B---SS-SSSSSSSGGGSSTTTTTSSSTTTTS--SS-SS----HHHHTT-------BSSTTHHHHHHHHHHHHHHHHHHHHHHTTSS-HHHHS-----------------------PPP--TT-----STTT------B---TT--TT-SSSSEE---SS--SEEE----SEE--SSSHHHH------TT----BSSS-TT-EEE--S-----TTB-----SSBSBTBSSTTHHHHTTTTTGGG-SSSS-SS----SSS----------HHHHHHHHHHHHHHHHHHHTTT-

Sequence (638 aa):
MRIKSIYWNFGQNKPEKSFRYIDTSSIDRKKNIINYKNLQYLSPEQAPSRARKLVSQNSVLFSTVRPYLKNIAVVRELKEYLIASTAFIVLDTLLNETYLKYYLLSDNFINRVNNKSTGTSYPAINDYNFNLLLIALPPLSEQQRIVEAIESALEKVDEYAESYNRLEQLDKEFPDKLKKSILQYAMQGKLVEQDPNDESVEVLLEKIRAEKQKLFEEGKIKKKDLDISIVSQGDDNSYYGNIPMNWVVIKIKDIFSMNTGLSYKKGDLSINNKGVRIIRGGNIKPLEFSLLDNDYYIDTQFISSEQVYLKHNQLITPVSTSLEHIGKFARIDKDYDGVVAGGFIFQLTPFESSEIISKFLLFNLSSPLFYKQLKAITKLSGQALYNIPKTTLSELLIPLAPFEEQELITQKVEKLFEKVRAEKQKLFEEGKIKKKDLDISIVSQGDDNSYYGNKDETTSYPIYEIPEAWRYIKFASLVNFRIGKTPPRSEATFWGTEIPWVSISDMPISGYVTNTRESISKLALKSKKIDISPKGTLLMSFKLSIGKVAILDIPATHNEAIISIFPYANKENIIRDYLMIFLPLISTLGDSKDAIKGKTLNSTSISELLIPISNHEEMKRIISKVDLLFQKVSQLFE

Organism: Streptococcus pneumoniae (NCBI:txid1313)

InterPro domains:
  IPR000055 Type I restriction modification DNA specificity domain [PF01420] (53-158)
  IPR000055 Type I restriction modification DNA specificity domain [PF01420] (245-427)
  IPR000055 Type I restriction modification DNA specificity domain [PF01420] (467-629)
  IPR044946 Type I restriction modification DNA specificity domain superfamily [G3DSA:3.90.220.20] (2-191)
  IPR044946 Type I restriction modification DNA specificity domain superfamily [G3DSA:3.90.220.20] (228-439)
  IPR044946 Type I restriction modification DNA specificity domain superfamily [G3DSA:3.90.220.20] (452-638)
  IPR051212 Type I restriction enzyme S subunit [PTHR43140] (9-266)

Foldseek 3Di:
DQLLVFFDFPFWDQDPFKAFEAELVQADLVVLEGVPVPTDIDGSVRDPPFQTGFADAQWWKQQQKPNVSVNIHGRHDDPTGYTYGPSIDTGHGPADSLLVSVQSSDPVNSVQSQVQFDDDVMTGHDPVSSRRDDDDDDDRVVSVVVSVVVVVVVVVVVVVVVVVVVVVVCVVVVLVVVLQVQLLCLLALNQDDDDPPFDFQVVQLVLQLVLLVVCVVVVQFDPVLNDWFFFFPDDDDDLQAFAFGAWTFWWAPGQWAAWAFAFDDPVQWDPPLPQFWAEAQVLQADLVADADPPTTAHEQDVFDAAFQQLADWFWAAFFKAFQQRLFWIATAAAWFATFAYAAGWFWFAGPDADLPQSPQCLLWALALALQACVVVVQDDDDDGIGGDDQVFLGIFFTIDDELQAADLQLVFLAVLQVLVLVLLVVCVVVVVDDPVSSFQFDDDDDDDDYDDDDDDDDDDADRHHYDPSTGWHGHSVFWYWHIYHHNYNRDHHQGGITWAEHRGGRAGQEEAGHYHHGHGGSGSRVVRPHHYYYFNRHKTFLHNRNRGGYGHGGSRIYGRRIIGIHGSHYPDRRPSLQSSSQSNHSRVSVVPDDSDPDGTHTRPVRTGHTGIDHHSVSSNVVSVRVRVVSVVSSVVSD

Radius of gyration: 34.7 Å; chains: 1; bounding box: 86×51×96 Å

pLDDT: mean 71.33, std 19.62, range [23.55, 97.38]